Protein AF-A0A7K3XRR9-F1 (afdb_monomer)

Nearest PDB structures (foldseek):
  3tv8-assembly1_B  TM=6.339E-01  e=6.609E-12  Homo sapiens
  2by3-assembly1_A  TM=4.706E-01  e=9.669E-06  Deinococcus radiodurans R1 = ATCC 13939 = DSM 20539
  3bww-assembly1_A  TM=3.761E-01  e=1.468E-02  Histophilus somni 129PT
  6wbx-assembly1_A  TM=2.611E-01  e=3.232E+00  Mycobacteroides abscessus

Foldseek 3Di:
DPPVVVVVVVVVVVVVVVPDDCVFDPDQFAAPQDHLLDFAAAEEEACQLAVLQFAAPLLLLLVLVVVLCLCVVFVFDHAEYEREANLAKHFQPRDPDHRAIDGGACPDPSNCVRYVPHCVVVLVSLVVRNYAYEYEGAQQQCDDDVVSLVRVLVRLLCCCAVSVHQEYAHACSRPAHDPVSLVSLLVSLVSSCVRRVNRAYEDLPHDHDPSSRSNHQEYAPPSFAAPFPPGFADPDDAPFGCLRLVQDAEDVVLRQSYDPNAQEPQFRNVQSLQSLCCCCQLSNHSHPNYYYHQNLLAAPVCSLVVSLSSVVSVVQSSFSSAKDFADCVQQNGSWMWTGAQFKIKIKGFAADQAKDKHKAFQECSSPHDDADWKWKWKPPPWTAGQDIDGHGHIGIDIHHHGGMTIMMIGPDDDQDKHKYWFTKDFSHDDPPDDTDIGTDDDAFDKTKIAIPPHPDQDDWDDDPRHTPRVSSVRDIDIDTHHHDDDDDDPDDDPDDDDDDDQPPCNPVVVVVVVVPDDQADSNVVSSVVNPDHPDVSSVSSVCSSCVPPVNQAQLRHPVQLPVPDPVGFRDPDRDPPVCPPDDPPTD

Radius of gyration: 25.96 Å; Cα contacts (8 Å, |Δi|>4): 1161; chains: 1; bounding box: 78×52×72 Å

Solvent-accessible surface area (backbone atoms only — not comparable to full-atom values): 32077 Å² total; per-residue (Å²): 142,82,76,74,71,64,61,64,53,49,65,59,40,65,74,59,65,73,75,82,73,86,76,74,73,95,62,101,60,26,39,96,62,53,55,61,72,45,56,44,39,21,33,39,33,41,48,71,48,35,80,55,51,22,72,36,50,68,50,53,46,34,50,49,49,35,51,44,44,42,25,76,71,33,52,22,68,53,42,30,46,30,46,34,54,30,52,52,19,18,26,25,92,37,24,97,54,78,76,38,53,40,73,55,44,86,84,34,69,71,27,38,72,39,25,75,74,57,60,61,64,56,48,54,54,33,49,74,61,69,21,29,42,23,40,30,38,44,54,45,52,32,67,94,44,72,69,41,31,49,54,40,36,53,53,55,32,41,39,12,63,77,57,46,29,41,34,40,38,32,27,34,75,35,35,58,45,49,81,85,49,43,62,57,51,41,55,33,56,56,56,22,33,76,57,20,58,72,48,40,27,36,36,40,78,50,68,64,57,74,72,45,43,37,60,28,40,27,35,51,46,90,78,46,61,44,39,41,79,75,62,34,50,52,90,65,96,59,101,52,55,46,49,32,61,68,64,54,80,70,52,74,94,59,50,16,53,34,36,60,67,42,39,44,35,41,30,62,63,68,69,49,64,42,46,43,48,42,47,35,58,48,48,34,20,42,57,18,49,31,36,27,31,34,67,65,45,46,29,76,79,46,53,33,52,56,22,38,55,45,42,56,46,61,74,43,27,81,34,46,45,45,68,44,80,45,62,44,95,65,51,30,71,84,12,22,27,17,28,43,48,40,39,31,38,35,31,36,49,28,91,41,94,56,71,43,78,37,70,44,60,45,27,63,92,54,51,33,71,45,75,58,58,29,41,33,33,33,63,34,89,45,30,32,55,75,48,74,42,52,60,67,41,70,49,81,41,78,28,47,49,68,29,42,31,35,32,40,41,19,46,56,83,70,94,61,89,47,49,36,64,49,40,27,44,66,49,23,72,41,92,98,50,79,72,39,69,48,81,53,80,54,40,37,37,73,42,53,32,27,40,57,95,51,92,65,88,77,92,74,41,67,58,98,88,41,82,45,47,60,34,82,72,52,37,70,47,76,51,67,39,71,68,69,70,66,96,74,62,97,74,73,86,89,73,76,92,75,92,70,80,80,58,100,54,55,65,63,52,48,51,53,52,58,70,70,46,86,77,50,40,57,51,58,54,32,41,60,72,26,51,85,67,92,47,68,49,42,49,47,39,48,46,56,44,67,68,28,66,70,55,47,70,64,11,46,43,67,63,37,47,71,67,85,48,90,91,47,31,23,46,88,62,92,71,58,83,90,48,78,86,70,76,90,76,53,91

Secondary structure (DSSP, 8-state):
--SSHHHHHHHHHHHHTT-S-------S---SS--TTSPPEEEEE-SGGGTTS---HHHHHHHHHHHHHHHHHH-----EEEE-TTSSSB-TTTSSSTTS-B---TTSHHHHHH-TT-SHHHHHHHHTTT-EEEEEE-TTTT-SSHHHHHHHHHHHHHHHHTS---EEEEETTT-PPPGGGHHHHHHHHHHHHHH-TT-EEEEES----HHHHTT--EEEGGG----BTTTB--SS--SSTTHHHHH----GGG-SSEE---EE-SS--TTHHHHHHIIIIII--SEEEEEES-GGGS-TTTHHHHHHHHHHHHHHHHHHTSEEEPPHHHH-TT-EEEE-SSEEEEEEE--SSS-EEEEEE-SGGGT----SEEEEEEEESSBEEEEEEETT-EEEEEE-TT-EEEEEEESSPPSS--EESSEEEEEE--TTS--EEEEE--TT-EEEEEEPP-SSPPS--EETTEE-GGGGGT--EEEE-SS------SS--------PPPPS-HHHHHHHHHHTS--S-HHHHHHHHH---S-HHHHHHHHHHHT-HHHHHHT--GGGGSSS-TT---BSS---GGGTTS---B-

pLDDT: mean 88.54, std 15.85, range [26.12, 98.88]

Mean predicted aligned error: 7.48 Å

Structure (mmCIF, N/CA/C/O backbone):
data_AF-A0A7K3XRR9-F1
#
_entry.id   AF-A0A7K3XRR9-F1
#
loop_
_atom_site.group_PDB
_atom_site.id
_atom_site.type_symbol
_atom_site.label_atom_id
_atom_site.label_alt_id
_atom_site.label_comp_id
_atom_site.label_asym_id
_atom_site.label_entity_id
_atom_site.label_seq_id
_atom_site.pdbx_PDB_ins_code
_atom_site.Cartn_x
_atom_site.Cartn_y
_atom_site.Cartn_z
_atom_site.occupancy
_atom_site.B_iso_or_equiv
_atom_site.auth_seq_id
_atom_site.auth_comp_id
_atom_site.auth_asym_id
_atom_site.auth_atom_id
_atom_site.pdbx_PDB_model_num
ATOM 1 N N . MET A 1 1 ? 49.444 7.780 0.160 1.00 37.44 1 MET A N 1
ATOM 2 C CA . MET A 1 1 ? 48.259 7.899 1.045 1.00 37.44 1 MET A CA 1
ATOM 3 C C . MET A 1 1 ? 47.436 9.189 0.832 1.00 37.44 1 MET A C 1
ATOM 5 O O . MET A 1 1 ? 46.724 9.592 1.736 1.00 37.44 1 MET A O 1
ATOM 9 N N . LYS A 1 2 ? 47.464 9.831 -0.353 1.00 30.55 2 LYS A N 1
ATOM 10 C CA . LYS A 1 2 ? 46.680 11.060 -0.637 1.00 30.55 2 LYS A CA 1
ATOM 11 C C . LYS A 1 2 ? 45.888 11.043 -1.959 1.00 30.55 2 LYS A C 1
ATOM 13 O O . LYS A 1 2 ? 45.298 12.048 -2.316 1.00 30.55 2 LYS A O 1
ATOM 18 N N . LEU A 1 3 ? 45.815 9.900 -2.652 1.00 26.12 3 LEU A N 1
ATOM 19 C CA . LEU A 1 3 ? 45.096 9.779 -3.935 1.00 26.12 3 LEU A CA 1
ATOM 20 C C . LEU A 1 3 ? 43.826 8.902 -3.876 1.00 26.12 3 LEU A C 1
ATOM 22 O O . LEU A 1 3 ? 43.057 8.882 -4.825 1.00 26.12 3 LEU A O 1
ATOM 26 N N . LYS A 1 4 ? 43.572 8.200 -2.759 1.00 30.28 4 LYS A N 1
ATOM 27 C CA . LYS A 1 4 ? 42.406 7.303 -2.591 1.00 30.28 4 LYS A CA 1
ATOM 28 C C . LYS A 1 4 ? 41.193 7.945 -1.900 1.00 30.28 4 LYS A C 1
ATOM 30 O O . LYS A 1 4 ? 40.128 7.346 -1.882 1.00 30.28 4 LYS A O 1
ATOM 35 N N . VAL A 1 5 ? 41.331 9.166 -1.380 1.00 30.61 5 VAL A N 1
ATOM 36 C CA . VAL A 1 5 ? 40.231 9.901 -0.719 1.00 30.61 5 VAL A CA 1
ATOM 37 C C . VAL A 1 5 ? 39.354 10.658 -1.734 1.00 30.61 5 VAL A C 1
ATOM 39 O O . VAL A 1 5 ? 38.247 11.062 -1.411 1.00 30.61 5 VAL A O 1
ATOM 42 N N . ILE A 1 6 ? 39.790 10.790 -2.992 1.00 30.17 6 ILE A N 1
ATOM 43 C CA . ILE A 1 6 ? 39.068 11.569 -4.014 1.00 30.17 6 ILE A CA 1
ATOM 44 C C . ILE A 1 6 ? 37.967 10.746 -4.717 1.00 30.17 6 ILE A C 1
ATOM 46 O O . ILE A 1 6 ? 36.967 11.312 -5.140 1.00 30.17 6 ILE A O 1
ATOM 50 N N . ILE A 1 7 ? 38.079 9.413 -4.781 1.00 32.41 7 ILE A N 1
ATOM 51 C CA . ILE A 1 7 ? 37.136 8.567 -5.545 1.00 32.41 7 ILE A CA 1
ATOM 52 C C . ILE A 1 7 ? 35.900 8.164 -4.720 1.00 32.41 7 ILE A C 1
ATOM 54 O O . ILE A 1 7 ? 34.801 8.088 -5.261 1.00 32.41 7 ILE A O 1
ATOM 58 N N . ILE A 1 8 ? 36.032 7.997 -3.399 1.00 30.97 8 ILE A N 1
ATOM 59 C CA . ILE A 1 8 ? 34.890 7.661 -2.523 1.00 30.97 8 ILE A CA 1
ATOM 60 C C . ILE A 1 8 ? 33.961 8.871 -2.331 1.00 30.97 8 ILE A C 1
ATOM 62 O O . ILE A 1 8 ? 32.747 8.710 -2.234 1.00 30.97 8 ILE A O 1
ATOM 66 N N . SER A 1 9 ? 34.499 10.091 -2.407 1.00 29.42 9 SER A N 1
ATOM 67 C CA . SER A 1 9 ? 33.677 11.301 -2.419 1.00 29.42 9 SER A CA 1
ATOM 68 C C . SER A 1 9 ? 32.860 11.458 -3.704 1.00 29.42 9 SER A C 1
ATOM 70 O O . SER A 1 9 ? 31.812 12.077 -3.638 1.00 29.42 9 SER A O 1
ATOM 72 N N . LEU A 1 10 ? 33.270 10.879 -4.843 1.00 28.12 10 LEU A N 1
ATOM 73 C CA . LEU A 1 10 ? 32.590 11.025 -6.143 1.00 28.12 10 LEU A CA 1
ATOM 74 C C . LEU A 1 10 ? 31.344 10.135 -6.300 1.00 28.12 10 LEU A C 1
ATOM 76 O O . LEU A 1 10 ? 30.385 10.548 -6.949 1.00 28.12 10 LEU A O 1
ATOM 80 N N . ILE A 1 11 ? 31.303 8.965 -5.655 1.00 35.25 11 ILE A N 1
ATOM 81 C CA . ILE A 1 11 ? 30.116 8.089 -5.674 1.00 35.25 11 ILE A CA 1
ATOM 82 C C . ILE A 1 11 ? 29.025 8.657 -4.750 1.00 35.25 11 ILE A C 1
ATOM 84 O O . ILE A 1 11 ? 27.864 8.720 -5.147 1.00 35.25 11 ILE A O 1
ATOM 88 N N . GLY A 1 12 ? 29.409 9.211 -3.592 1.00 27.78 12 GLY A N 1
ATOM 89 C CA . GLY A 1 12 ? 28.507 9.996 -2.738 1.00 27.78 12 GLY A CA 1
ATOM 90 C C . GLY A 1 12 ? 28.085 11.342 -3.350 1.00 27.78 12 GLY A C 1
ATOM 91 O O . GLY A 1 12 ? 26.954 11.774 -3.145 1.00 27.78 12 GLY A O 1
ATOM 92 N N . LEU A 1 13 ? 28.938 11.987 -4.162 1.00 27.94 13 LEU A N 1
ATOM 93 C CA . LEU A 1 13 ? 28.587 13.236 -4.860 1.00 27.94 13 LEU A CA 1
ATOM 94 C C . LEU A 1 13 ? 27.629 13.028 -6.035 1.00 27.94 13 LEU A C 1
ATOM 96 O O . LEU A 1 13 ? 26.863 13.936 -6.344 1.00 27.94 13 LEU A O 1
ATOM 100 N N . SER A 1 14 ? 27.629 11.855 -6.675 1.00 30.52 14 SER A N 1
ATOM 101 C CA . SER A 1 14 ? 26.686 11.565 -7.766 1.00 30.52 14 SER A CA 1
ATOM 102 C C . SER A 1 14 ? 25.228 11.489 -7.288 1.00 30.52 14 SER A C 1
ATOM 104 O O . SER A 1 14 ? 24.322 11.841 -8.038 1.00 30.52 14 SER A O 1
ATOM 106 N N . MET A 1 15 ? 25.005 11.154 -6.009 1.00 32.94 15 MET A N 1
ATOM 107 C CA . MET A 1 15 ? 23.692 11.262 -5.360 1.00 32.94 15 MET A CA 1
ATOM 108 C C . MET A 1 15 ? 23.392 12.671 -4.818 1.00 32.94 15 MET A C 1
ATOM 110 O O . MET A 1 15 ? 22.230 13.005 -4.610 1.00 32.94 15 MET A O 1
ATOM 114 N N . LEU A 1 16 ? 24.408 13.524 -4.630 1.00 28.95 16 LEU A N 1
ATOM 115 C CA . LEU A 1 16 ? 24.253 14.890 -4.104 1.00 28.95 16 LEU A CA 1
ATOM 116 C C . LEU A 1 16 ? 24.175 15.991 -5.182 1.00 28.95 16 LEU A C 1
ATOM 118 O O . LEU A 1 16 ? 23.716 17.090 -4.875 1.00 28.95 16 LEU A O 1
ATOM 122 N N . ILE A 1 17 ? 24.556 15.720 -6.437 1.00 29.38 17 ILE A N 1
ATOM 123 C CA . ILE A 1 17 ? 24.532 16.704 -7.545 1.00 29.38 17 ILE A CA 1
ATOM 124 C C . ILE A 1 17 ? 23.240 16.636 -8.396 1.00 29.38 17 ILE A C 1
ATOM 126 O O . ILE A 1 17 ? 23.048 17.443 -9.299 1.00 29.38 17 ILE A O 1
ATOM 130 N N . PHE A 1 18 ? 22.263 15.788 -8.053 1.00 34.12 18 PHE A N 1
ATOM 131 C CA . PHE A 1 18 ? 20.904 15.882 -8.627 1.00 34.12 18 PHE A CA 1
ATOM 132 C C . PHE A 1 18 ? 19.971 16.863 -7.893 1.00 34.12 18 PHE A C 1
ATOM 134 O O . PHE A 1 18 ? 18.772 16.908 -8.155 1.00 34.12 18 PHE A O 1
ATOM 141 N N . ASN A 1 19 ? 20.512 17.732 -7.039 1.00 34.34 19 ASN A N 1
ATOM 142 C CA . ASN A 1 19 ? 19.850 18.986 -6.690 1.00 34.34 19 ASN A CA 1
ATOM 143 C C . ASN A 1 19 ? 20.260 20.053 -7.706 1.00 34.34 19 ASN A C 1
ATOM 145 O O . ASN A 1 19 ? 21.258 20.725 -7.481 1.00 34.34 19 ASN A O 1
ATOM 149 N N . LEU A 1 20 ? 19.526 20.166 -8.822 1.00 34.69 20 LEU A N 1
ATOM 150 C CA . LEU A 1 20 ? 19.264 21.405 -9.593 1.00 34.69 20 LEU A CA 1
ATOM 151 C C . LEU A 1 20 ? 18.663 21.078 -10.971 1.00 34.69 20 LEU A C 1
ATOM 153 O O . LEU A 1 20 ? 19.247 21.316 -12.024 1.00 34.69 20 LEU A O 1
ATOM 157 N N . LYS A 1 21 ? 17.456 20.521 -10.936 1.00 34.44 21 LYS A N 1
ATOM 158 C CA . LYS A 1 21 ? 16.298 20.888 -11.763 1.00 34.44 21 LYS A CA 1
ATOM 159 C C . LYS A 1 21 ? 15.164 19.999 -11.272 1.00 34.44 21 LYS A C 1
ATOM 161 O O . LYS A 1 21 ? 14.805 19.007 -11.895 1.00 34.44 21 LYS A O 1
ATOM 166 N N . THR A 1 22 ? 14.590 20.360 -10.129 1.00 39.25 22 THR A N 1
ATOM 167 C CA . THR A 1 22 ? 13.232 19.954 -9.762 1.00 39.25 22 THR A CA 1
ATOM 168 C C . THR A 1 22 ? 12.263 20.590 -10.767 1.00 39.25 22 THR A C 1
ATOM 170 O O . THR A 1 22 ? 11.462 21.455 -10.445 1.00 39.25 22 THR A O 1
ATOM 173 N N . GLY A 1 23 ? 12.331 20.160 -12.030 1.00 37.41 23 GLY A N 1
ATOM 174 C CA . GLY A 1 23 ? 11.313 20.399 -13.049 1.00 37.41 23 GLY A CA 1
ATOM 175 C C . GLY A 1 23 ? 10.081 19.523 -12.820 1.00 37.41 23 GLY A C 1
ATOM 176 O O . GLY A 1 23 ? 9.372 19.202 -13.771 1.00 37.41 23 GLY A O 1
ATOM 177 N N . ALA A 1 24 ? 9.845 19.108 -11.571 1.00 43.25 24 ALA A N 1
ATOM 178 C CA . ALA A 1 24 ? 8.667 18.390 -11.126 1.00 43.25 24 ALA A CA 1
ATOM 179 C C . ALA A 1 24 ? 7.488 19.370 -11.140 1.00 43.25 24 ALA A C 1
ATOM 181 O O . ALA A 1 24 ? 7.159 20.009 -10.150 1.00 43.25 24 ALA A O 1
ATOM 182 N N . GLN A 1 25 ? 6.988 19.579 -12.357 1.00 54.66 25 GLN A N 1
ATOM 183 C CA . GLN A 1 25 ? 5.617 19.877 -12.741 1.00 54.66 25 GLN A CA 1
ATOM 184 C C . GLN A 1 25 ? 4.765 20.479 -11.599 1.00 54.66 25 GLN A C 1
ATOM 186 O O . GLN A 1 25 ? 4.112 19.753 -10.868 1.00 54.66 25 GLN A O 1
ATOM 191 N N . ASN A 1 26 ? 4.729 21.808 -11.470 1.00 48.72 26 ASN A N 1
ATOM 192 C CA . ASN A 1 26 ? 3.656 22.514 -10.754 1.00 48.72 26 ASN A CA 1
ATOM 193 C C . ASN A 1 26 ? 2.529 22.806 -11.759 1.00 48.72 26 ASN A C 1
ATOM 195 O O . ASN A 1 26 ? 2.372 23.948 -12.188 1.00 48.72 26 ASN A O 1
ATOM 199 N N . SER A 1 27 ? 1.821 21.784 -12.239 1.00 51.53 27 SER A N 1
ATOM 200 C CA . SER A 1 27 ? 0.680 21.985 -13.144 1.00 51.53 27 SER A CA 1
ATOM 201 C C . SER A 1 27 ? -0.570 21.349 -12.566 1.00 51.53 27 SER A C 1
ATOM 203 O O . SER A 1 27 ? -0.548 20.178 -12.233 1.00 51.53 27 SER A O 1
ATOM 205 N N . ASP A 1 28 ? -1.682 22.076 -12.527 1.00 48.72 28 ASP A N 1
ATOM 206 C CA . ASP A 1 28 ? -2.964 21.549 -12.030 1.00 48.72 28 ASP A CA 1
ATOM 207 C C . ASP A 1 28 ? -3.722 20.706 -13.081 1.00 48.72 28 ASP A C 1
ATOM 209 O O . ASP A 1 28 ? -4.843 20.249 -12.850 1.00 48.72 28 ASP A O 1
ATOM 213 N N . HIS A 1 29 ? -3.113 20.483 -14.252 1.00 48.97 29 HIS A N 1
ATOM 214 C CA . HIS A 1 29 ? -3.718 19.811 -15.401 1.00 48.97 29 HIS A CA 1
ATOM 215 C C . HIS A 1 29 ? -2.822 18.681 -15.923 1.00 48.97 29 HIS A C 1
ATOM 217 O O . HIS A 1 29 ? -1.843 18.919 -16.630 1.00 48.97 29 HIS A O 1
ATOM 223 N N . TYR A 1 30 ? -3.190 17.445 -15.582 1.00 56.72 30 TYR A N 1
ATOM 224 C CA . TYR A 1 30 ? -2.476 16.216 -15.926 1.00 56.72 30 TYR A CA 1
ATOM 225 C C . TYR A 1 30 ? -3.404 15.251 -16.680 1.00 56.72 30 TYR A C 1
ATOM 227 O O . TYR A 1 30 ? -3.970 14.320 -16.112 1.00 56.72 30 TYR A O 1
ATOM 235 N N . GLY A 1 31 ? -3.575 15.478 -17.982 1.00 54.38 31 GLY A N 1
ATOM 236 C CA . GLY A 1 31 ? -4.463 14.698 -18.845 1.00 54.38 31 GLY A CA 1
ATOM 237 C C . GLY A 1 31 ? -5.957 14.974 -18.631 1.00 54.38 31 GLY A C 1
ATOM 238 O O . GLY A 1 31 ? -6.388 15.456 -17.591 1.00 54.38 31 GLY A O 1
ATOM 239 N N . GLU A 1 32 ? -6.772 14.653 -19.637 1.00 57.09 32 GLU A N 1
ATOM 240 C CA . GLU A 1 32 ? -8.224 14.910 -19.608 1.00 57.09 32 GLU A CA 1
ATOM 241 C C . GLU A 1 32 ? -9.032 13.833 -18.846 1.00 57.09 32 GLU A C 1
ATOM 243 O O . GLU A 1 32 ? -10.212 14.033 -18.573 1.00 57.09 32 GLU A O 1
ATOM 248 N N . GLY A 1 33 ? -8.421 12.694 -18.481 1.00 71.81 33 GLY A N 1
ATOM 249 C CA . GLY A 1 33 ? -9.129 11.536 -17.902 1.00 71.81 33 GLY A CA 1
ATOM 250 C C . GLY A 1 33 ? -8.981 11.324 -16.388 1.00 71.81 33 GLY A C 1
ATOM 251 O O . GLY A 1 33 ? -9.862 10.731 -15.764 1.00 71.81 33 GLY A O 1
ATOM 252 N N . ILE A 1 34 ? -7.885 11.784 -15.776 1.00 87.25 34 ILE A N 1
ATOM 253 C CA . ILE A 1 34 ? -7.589 11.587 -14.347 1.00 87.25 34 ILE A CA 1
ATOM 254 C C . ILE A 1 34 ? -7.303 12.944 -13.721 1.00 87.25 34 ILE A C 1
ATOM 256 O O . ILE A 1 34 ? -6.472 13.696 -14.211 1.00 87.25 34 ILE A O 1
ATOM 260 N N . THR A 1 35 ? -7.969 13.245 -12.611 1.00 88.69 35 THR A N 1
ATOM 261 C CA . THR A 1 35 ? -7.788 14.498 -11.875 1.00 88.69 35 THR A CA 1
ATOM 262 C C . THR A 1 35 ? -7.496 14.222 -10.405 1.00 88.69 35 THR A C 1
ATOM 264 O O . THR A 1 35 ? -7.615 13.093 -9.923 1.00 88.69 35 THR A O 1
ATOM 267 N N . SER A 1 36 ? -7.169 15.270 -9.648 1.00 88.88 36 SER A N 1
ATOM 268 C CA . SER A 1 36 ? -6.997 15.194 -8.194 1.00 88.88 36 SER A CA 1
ATOM 269 C C . SER A 1 36 ? -8.291 14.833 -7.453 1.00 88.88 36 SER A C 1
ATOM 271 O O . SER A 1 36 ? -8.240 14.565 -6.255 1.00 88.88 36 SER A O 1
ATOM 273 N N . LEU A 1 37 ? -9.436 14.777 -8.144 1.00 92.38 37 LEU A N 1
ATOM 274 C CA . LEU A 1 37 ? -10.726 14.317 -7.624 1.00 92.38 37 LEU A CA 1
ATOM 275 C C . LEU A 1 37 ? -11.070 12.884 -8.048 1.00 92.38 37 LEU A C 1
ATOM 277 O O . LEU A 1 37 ? -12.049 12.321 -7.563 1.00 92.38 37 LEU A O 1
ATOM 281 N N . THR A 1 38 ? -10.274 12.260 -8.919 1.00 94.00 38 THR A N 1
ATOM 282 C CA . THR A 1 38 ? -10.449 10.849 -9.270 1.00 94.00 38 THR A CA 1
ATOM 283 C C . THR A 1 38 ? -10.145 9.980 -8.038 1.00 94.00 38 THR A C 1
ATOM 285 O O . THR A 1 38 ? -9.109 10.182 -7.391 1.00 94.00 38 THR A O 1
ATOM 288 N N . PRO A 1 39 ? -11.017 9.025 -7.662 1.00 96.56 39 PRO A N 1
ATOM 289 C CA . PRO A 1 39 ? -10.727 8.083 -6.583 1.00 96.56 39 PRO A CA 1
ATOM 290 C C . PRO A 1 39 ? -9.420 7.330 -6.843 1.00 96.56 39 PRO A C 1
ATOM 292 O O . PRO A 1 39 ? -9.103 7.013 -7.990 1.00 96.56 39 PRO A O 1
ATOM 295 N N . SER A 1 40 ? -8.654 7.058 -5.789 1.00 97.56 40 SER A N 1
ATOM 296 C CA . SER A 1 40 ? -7.352 6.408 -5.936 1.00 97.56 40 SER A CA 1
ATOM 297 C C . SER A 1 40 ? -7.489 4.993 -6.489 1.00 97.56 40 SER A C 1
ATOM 299 O O . SER A 1 40 ? -8.494 4.312 -6.254 1.00 97.56 40 SER A O 1
ATOM 301 N N . LYS A 1 41 ? -6.449 4.546 -7.187 1.00 97.44 41 LYS A N 1
ATOM 302 C CA . LYS A 1 41 ? -6.253 3.159 -7.584 1.00 97.44 41 LYS A CA 1
ATOM 303 C C . LYS A 1 41 ? -5.167 2.534 -6.722 1.00 97.44 41 LYS A C 1
ATOM 305 O O . LYS A 1 41 ? -4.098 3.116 -6.562 1.00 97.44 41 LYS A O 1
ATOM 310 N N . SER A 1 42 ? -5.440 1.362 -6.171 1.00 98.50 42 SER A N 1
ATOM 311 C CA . SER A 1 42 ? -4.460 0.616 -5.396 1.00 98.50 42 SER A CA 1
ATOM 312 C C . SER A 1 42 ? -3.433 -0.043 -6.310 1.00 98.50 42 SER A C 1
ATOM 314 O O . SER A 1 42 ? -3.774 -0.563 -7.377 1.00 98.50 42 SER A O 1
ATOM 316 N N . ILE A 1 43 ? -2.172 -0.031 -5.896 1.00 98.19 43 ILE A N 1
ATOM 317 C CA . ILE A 1 43 ? -1.066 -0.490 -6.732 1.00 98.19 43 ILE A CA 1
ATOM 318 C C . ILE A 1 43 ? -0.044 -1.288 -5.927 1.00 98.19 43 ILE A C 1
ATOM 320 O O . ILE A 1 43 ? 0.256 -1.001 -4.767 1.00 98.19 43 ILE A O 1
ATOM 324 N N . TYR A 1 44 ? 0.491 -2.303 -6.593 1.00 98.44 44 TYR A N 1
ATOM 325 C CA . TYR A 1 44 ? 1.678 -3.027 -6.195 1.00 98.44 44 TYR A CA 1
ATOM 326 C C . TYR A 1 44 ? 2.682 -2.964 -7.336 1.00 98.44 44 TYR A C 1
ATOM 328 O O . TYR A 1 44 ? 2.298 -3.188 -8.485 1.00 98.44 44 TYR A O 1
ATOM 336 N N . PHE A 1 45 ? 3.951 -2.719 -7.024 1.00 95.56 45 PHE A N 1
ATOM 337 C CA . PHE A 1 45 ? 5.040 -2.928 -7.973 1.00 95.56 45 PHE A CA 1
ATOM 338 C C . PHE A 1 45 ? 6.150 -3.789 -7.377 1.00 95.56 45 PHE A C 1
ATOM 340 O O . PHE A 1 45 ? 6.370 -3.833 -6.169 1.00 95.56 45 PHE A O 1
ATOM 347 N N . ASP A 1 46 ? 6.850 -4.526 -8.225 1.00 92.69 46 ASP A N 1
ATOM 348 C CA . ASP A 1 46 ? 7.712 -5.637 -7.816 1.00 92.69 46 ASP A CA 1
ATOM 349 C C . ASP A 1 46 ? 9.214 -5.320 -7.888 1.00 92.69 46 ASP A C 1
ATOM 351 O O . ASP A 1 46 ? 10.043 -6.224 -7.874 1.00 92.69 46 ASP A O 1
ATOM 355 N N . TRP A 1 47 ? 9.596 -4.041 -7.890 1.00 89.44 47 TRP A N 1
ATOM 356 C CA . TRP A 1 47 ? 10.983 -3.583 -8.055 1.00 89.44 47 TRP A CA 1
ATOM 357 C C . TRP A 1 47 ? 12.024 -4.309 -7.180 1.00 89.44 47 TRP A C 1
ATOM 359 O O . TRP A 1 47 ? 12.917 -4.979 -7.702 1.00 89.44 47 TRP A O 1
ATOM 369 N N . ILE A 1 48 ? 11.891 -4.237 -5.849 1.00 83.12 48 ILE A N 1
ATOM 370 C CA . ILE A 1 48 ? 12.819 -4.896 -4.904 1.00 83.12 48 ILE A CA 1
ATOM 371 C C . ILE A 1 48 ? 12.536 -6.405 -4.794 1.00 83.12 48 ILE A C 1
ATOM 373 O O . ILE A 1 48 ? 13.387 -7.177 -4.368 1.00 83.12 48 ILE A O 1
ATOM 377 N N . ASN A 1 49 ? 11.384 -6.874 -5.281 1.00 78.50 49 ASN A N 1
ATOM 378 C CA . ASN A 1 49 ? 11.031 -8.295 -5.293 1.00 78.50 49 ASN A CA 1
ATOM 379 C C . ASN A 1 49 ? 11.966 -9.141 -6.188 1.00 78.50 49 ASN A C 1
ATOM 381 O O . ASN A 1 49 ? 11.895 -10.364 -6.182 1.00 78.50 49 ASN A O 1
ATOM 385 N N . ARG A 1 50 ? 12.837 -8.540 -7.004 1.00 66.94 50 ARG A N 1
ATOM 386 C CA . ARG A 1 50 ? 13.510 -9.248 -8.111 1.00 66.94 50 ARG A CA 1
ATOM 387 C C . ARG A 1 50 ? 14.943 -8.810 -8.397 1.00 66.94 50 ARG A C 1
ATOM 389 O O . ARG A 1 50 ? 15.395 -8.901 -9.534 1.00 66.94 50 ARG A O 1
ATOM 396 N N . ASN A 1 51 ? 15.661 -8.358 -7.367 1.00 64.00 51 ASN A N 1
ATOM 397 C CA . ASN A 1 51 ? 17.093 -8.039 -7.436 1.00 64.00 51 ASN A CA 1
ATOM 398 C C . ASN A 1 51 ? 17.472 -7.116 -8.612 1.00 64.00 51 ASN A C 1
ATOM 400 O O . ASN A 1 51 ? 18.487 -7.346 -9.250 1.00 64.00 51 ASN A O 1
ATOM 404 N N . TRP A 1 52 ? 16.679 -6.082 -8.923 1.00 67.50 52 TRP A N 1
ATOM 405 C CA . TRP A 1 52 ? 16.954 -5.069 -9.967 1.00 67.50 52 TRP A CA 1
ATOM 406 C C . TRP A 1 52 ? 16.970 -5.553 -11.436 1.00 67.50 52 TRP A C 1
ATOM 408 O O . TRP A 1 52 ? 16.731 -4.744 -12.329 1.00 67.50 52 TRP A O 1
ATOM 418 N N . TYR A 1 53 ? 17.190 -6.842 -11.716 1.00 73.31 53 TYR A N 1
ATOM 419 C CA . TYR A 1 53 ? 17.390 -7.402 -13.067 1.00 73.31 53 TYR A CA 1
ATOM 420 C C . TYR A 1 53 ? 16.098 -7.837 -13.793 1.00 73.31 53 TYR A C 1
ATOM 422 O O . TYR A 1 53 ? 16.155 -8.672 -14.702 1.00 73.31 53 TYR A O 1
ATOM 430 N N . GLY A 1 54 ? 14.934 -7.313 -13.402 1.00 77.56 54 GLY A N 1
ATOM 431 C CA . GLY A 1 54 ? 13.622 -7.710 -13.939 1.00 77.56 54 GLY A CA 1
ATOM 432 C C . GLY A 1 54 ? 13.079 -9.026 -13.372 1.00 77.56 54 GLY A C 1
ATOM 433 O O . GLY A 1 54 ? 13.788 -9.776 -12.700 1.00 77.56 54 GLY A O 1
ATOM 434 N N . SER A 1 55 ? 11.807 -9.324 -13.645 1.00 87.25 55 SER A N 1
ATOM 435 C CA . SER A 1 55 ? 11.100 -10.538 -13.210 1.00 87.25 55 SER A CA 1
ATOM 436 C C . SER A 1 55 ? 11.068 -11.605 -14.305 1.00 87.25 55 SER A C 1
ATOM 438 O O . SER A 1 55 ? 11.765 -11.514 -15.309 1.00 87.25 55 SER A O 1
ATOM 440 N N . ASN A 1 56 ? 10.309 -12.674 -14.111 1.00 91.25 56 ASN A N 1
ATOM 441 C CA . ASN A 1 56 ? 9.995 -13.652 -15.149 1.00 91.25 56 ASN A CA 1
ATOM 442 C C . ASN A 1 56 ? 8.534 -14.094 -15.010 1.00 91.25 56 ASN A C 1
ATOM 444 O O . ASN A 1 56 ? 7.892 -13.820 -13.994 1.00 91.25 56 ASN A O 1
ATOM 448 N N . GLU A 1 57 ? 8.019 -14.789 -16.023 1.00 94.94 57 GLU A N 1
ATOM 449 C CA . GLU A 1 57 ? 6.619 -15.216 -16.088 1.00 94.94 57 GLU A CA 1
ATOM 450 C C . GLU A 1 57 ? 6.159 -15.948 -14.818 1.00 94.94 57 GLU A C 1
ATOM 452 O O . GLU A 1 57 ? 5.145 -15.570 -14.238 1.00 94.94 57 GLU A O 1
ATOM 457 N N . LYS A 1 58 ? 6.942 -16.918 -14.323 1.00 94.56 58 LYS A N 1
ATOM 458 C CA . LYS A 1 58 ? 6.589 -17.726 -13.140 1.00 94.56 58 LYS A CA 1
ATOM 459 C C . LYS A 1 58 ? 6.506 -16.898 -11.864 1.00 94.56 58 LYS A C 1
ATOM 461 O O . LYS A 1 58 ? 5.602 -17.085 -11.054 1.00 94.56 58 LYS A O 1
ATOM 466 N N . LYS A 1 59 ? 7.444 -15.971 -11.678 1.00 93.94 59 LYS A N 1
ATOM 467 C CA . LYS A 1 59 ? 7.486 -15.117 -10.489 1.00 93.94 59 LYS A CA 1
ATOM 468 C C . LYS A 1 59 ? 6.330 -14.119 -10.469 1.00 93.94 59 LYS A C 1
ATOM 470 O O . LYS A 1 59 ? 5.679 -13.961 -9.438 1.00 93.94 59 LYS A O 1
ATOM 475 N N . ILE A 1 60 ? 6.025 -13.496 -11.612 1.00 96.31 60 ILE A N 1
ATOM 476 C CA . ILE A 1 60 ? 4.849 -12.620 -11.731 1.00 96.31 60 ILE A CA 1
ATOM 477 C C . ILE A 1 60 ? 3.561 -13.426 -11.547 1.00 96.31 60 ILE A C 1
ATOM 479 O O . ILE A 1 60 ? 2.657 -12.973 -10.848 1.00 96.31 60 ILE A O 1
ATOM 483 N N . GLU A 1 61 ? 3.477 -14.631 -12.115 1.00 98.31 61 GLU A N 1
ATOM 484 C CA . GLU A 1 61 ? 2.335 -15.520 -11.914 1.00 98.31 61 GLU A CA 1
ATOM 485 C C . GLU A 1 61 ? 2.119 -15.824 -10.426 1.00 98.31 61 GLU A C 1
ATOM 487 O O . GLU A 1 61 ? 1.009 -15.626 -9.931 1.00 98.31 61 GLU A O 1
ATOM 492 N N . ALA A 1 62 ? 3.164 -16.222 -9.692 1.00 98.19 62 ALA A N 1
ATOM 493 C CA . ALA A 1 62 ? 3.082 -16.480 -8.254 1.00 98.19 62 ALA A CA 1
ATOM 494 C C . ALA A 1 62 ? 2.548 -15.260 -7.485 1.00 98.19 62 ALA A C 1
ATOM 496 O O . ALA A 1 62 ? 1.595 -15.379 -6.709 1.00 98.19 62 ALA A O 1
ATOM 497 N N . ASN A 1 63 ? 3.085 -14.067 -7.764 1.00 98.06 63 ASN A N 1
ATOM 498 C CA . ASN A 1 63 ? 2.628 -12.834 -7.125 1.00 98.06 63 ASN A CA 1
ATOM 499 C C . ASN A 1 63 ? 1.156 -12.521 -7.458 1.00 98.06 63 ASN A C 1
ATOM 501 O O . ASN A 1 63 ? 0.374 -12.180 -6.567 1.00 98.06 63 ASN A O 1
ATOM 505 N N . LEU A 1 64 ? 0.738 -12.673 -8.718 1.00 98.81 64 LEU A N 1
ATOM 506 C CA . LEU A 1 64 ? -0.658 -12.482 -9.122 1.00 98.81 64 LEU A CA 1
ATOM 507 C C . LEU A 1 64 ? -1.592 -13.505 -8.460 1.00 98.81 64 LEU A C 1
ATOM 509 O O . LEU A 1 64 ? -2.692 -13.137 -8.048 1.00 98.81 64 LEU A O 1
ATOM 513 N N . GLN A 1 65 ? -1.175 -14.766 -8.305 1.00 98.81 65 GLN A N 1
ATOM 514 C CA . GLN A 1 65 ? -1.953 -15.777 -7.579 1.00 98.81 65 GLN A CA 1
ATOM 515 C C . GLN A 1 65 ? -2.088 -15.428 -6.091 1.00 98.81 65 GLN A C 1
ATOM 517 O O . GLN A 1 65 ? -3.170 -15.588 -5.520 1.00 98.81 65 GLN A O 1
ATOM 522 N N . PHE A 1 66 ? -1.035 -14.896 -5.466 1.00 98.81 66 PHE A N 1
ATOM 523 C CA . PHE A 1 66 ? -1.090 -14.381 -4.098 1.00 98.81 66 PHE A CA 1
ATOM 524 C C . PHE A 1 66 ? -2.132 -13.259 -3.954 1.00 98.81 66 PHE A C 1
ATOM 526 O O . PHE A 1 66 ? -3.011 -13.345 -3.091 1.00 98.81 66 PHE A O 1
ATOM 533 N N . PHE A 1 67 ? -2.121 -12.253 -4.835 1.00 98.88 67 PHE A N 1
ATOM 534 C CA . PHE A 1 67 ? -3.114 -11.170 -4.794 1.00 98.88 67 PHE A CA 1
ATOM 535 C C . PHE A 1 67 ? -4.531 -11.646 -5.125 1.00 98.88 67 PHE A C 1
ATOM 537 O O . PHE A 1 67 ? -5.488 -11.237 -4.465 1.00 98.88 67 PHE A O 1
ATOM 544 N N . LYS A 1 68 ? -4.675 -12.570 -6.077 1.00 98.88 68 LYS A N 1
ATOM 545 C CA . LYS A 1 68 ? -5.947 -13.237 -6.375 1.00 98.88 68 LYS A CA 1
ATOM 546 C C . LYS A 1 68 ? -6.512 -13.957 -5.151 1.00 98.88 68 LYS A C 1
ATOM 548 O O . LYS A 1 68 ? -7.716 -13.915 -4.898 1.00 98.88 68 LYS A O 1
ATOM 553 N N . TRP A 1 69 ? -5.661 -14.607 -4.365 1.00 98.69 69 TRP A N 1
ATOM 554 C CA . TRP A 1 69 ? -6.089 -15.238 -3.123 1.00 98.69 69 TRP A CA 1
ATOM 555 C C . TRP A 1 69 ? -6.503 -14.222 -2.061 1.00 98.69 69 TRP A C 1
ATOM 557 O O . TRP A 1 69 ? -7.584 -14.383 -1.495 1.00 98.69 69 TRP A O 1
ATOM 567 N N . LEU A 1 70 ? -5.732 -13.151 -1.841 1.00 98.69 70 LEU A N 1
ATOM 568 C CA . LEU A 1 70 ? -6.135 -12.070 -0.929 1.00 98.69 70 LEU A CA 1
ATOM 569 C C . LEU A 1 70 ? -7.486 -11.460 -1.333 1.00 98.69 70 LEU A C 1
ATOM 571 O O . LEU A 1 70 ? -8.323 -11.171 -0.471 1.00 98.69 70 LEU A O 1
ATOM 575 N N . HIS A 1 71 ? -7.735 -11.336 -2.638 1.00 98.44 71 HIS A N 1
ATOM 576 C CA . HIS A 1 71 ? -9.009 -10.885 -3.182 1.00 98.44 71 HIS A CA 1
ATOM 577 C C . HIS A 1 71 ? -10.171 -11.799 -2.790 1.00 98.44 71 HIS A C 1
ATOM 579 O O . HIS A 1 71 ? -11.151 -11.344 -2.201 1.00 98.44 71 HIS A O 1
ATOM 585 N N . TYR A 1 72 ? -10.080 -13.104 -3.044 1.00 97.50 72 TYR A N 1
ATOM 586 C CA . TYR A 1 72 ? -11.193 -14.007 -2.733 1.00 97.50 72 TYR A CA 1
ATOM 587 C C . TYR A 1 72 ? -11.344 -14.329 -1.245 1.00 97.50 72 TYR A C 1
ATOM 589 O O . TYR A 1 72 ? -12.473 -14.557 -0.773 1.00 97.50 72 TYR A O 1
ATOM 597 N N . GLU A 1 73 ? -10.228 -14.386 -0.517 1.00 97.44 73 GLU A N 1
ATOM 598 C CA . GLU A 1 73 ? -10.209 -14.777 0.889 1.00 97.44 73 GLU A CA 1
ATOM 599 C C . GLU A 1 73 ? -10.564 -13.615 1.811 1.00 97.44 73 GLU A C 1
ATOM 601 O O . GLU A 1 73 ? -11.351 -13.815 2.738 1.00 97.44 73 GLU A O 1
ATOM 606 N N . TYR A 1 74 ? -10.080 -12.404 1.521 1.00 97.88 74 TYR A N 1
ATOM 607 C CA . TYR A 1 74 ? -10.257 -11.235 2.387 1.00 97.88 74 TYR A CA 1
ATOM 608 C C . TYR A 1 74 ? -10.966 -10.050 1.719 1.00 97.88 74 TYR A C 1
ATOM 610 O O . TYR A 1 74 ? -11.263 -9.070 2.398 1.00 97.88 74 TYR A O 1
ATOM 618 N N . GLY A 1 75 ? -11.293 -10.128 0.426 1.00 97.38 75 GLY A N 1
ATOM 619 C CA . GLY A 1 75 ? -11.971 -9.054 -0.310 1.00 97.38 75 GLY A CA 1
ATOM 620 C C . GLY A 1 75 ? -11.035 -7.955 -0.817 1.00 97.38 75 GLY A C 1
ATOM 621 O O . GLY A 1 75 ? -11.515 -6.972 -1.375 1.00 97.38 75 GLY A O 1
ATOM 622 N N . MET A 1 76 ? -9.720 -8.116 -0.638 1.00 98.31 76 MET A N 1
ATOM 623 C CA . MET A 1 76 ? -8.729 -7.109 -1.013 1.00 98.31 76 MET A CA 1
ATOM 624 C C . MET A 1 76 ? -8.745 -6.855 -2.522 1.00 98.31 76 MET A C 1
ATOM 626 O O . MET A 1 76 ? -8.594 -7.776 -3.321 1.00 98.31 76 MET A O 1
ATOM 630 N N . LYS A 1 77 ? -8.876 -5.593 -2.934 1.00 97.69 77 LYS A N 1
ATOM 631 C CA . LYS A 1 77 ? -8.793 -5.218 -4.350 1.00 97.69 77 LYS A CA 1
ATOM 632 C C . LYS A 1 77 ? -7.470 -4.531 -4.663 1.00 97.69 77 LYS A C 1
ATOM 634 O O . LYS A 1 77 ? -7.246 -3.412 -4.201 1.00 97.69 77 LYS A O 1
ATOM 639 N N . LEU A 1 78 ? -6.649 -5.184 -5.482 1.00 98.75 78 LEU A N 1
ATOM 640 C CA . LEU A 1 78 ? -5.489 -4.592 -6.144 1.00 98.75 78 LEU A CA 1
ATOM 641 C C . LEU A 1 78 ? -5.904 -4.130 -7.548 1.00 98.75 78 LEU A C 1
ATOM 643 O O . LEU A 1 78 ? -6.221 -4.976 -8.379 1.00 98.75 78 LEU A O 1
ATOM 647 N N . ASP A 1 79 ? -5.913 -2.823 -7.824 1.00 98.75 79 ASP A N 1
ATOM 648 C CA . ASP A 1 79 ? -6.286 -2.332 -9.159 1.00 98.75 79 ASP A CA 1
ATOM 649 C C . ASP A 1 79 ? -5.161 -2.552 -10.177 1.00 98.75 79 ASP A C 1
ATOM 651 O O . ASP A 1 79 ? -5.438 -2.898 -11.327 1.00 98.75 79 ASP A O 1
ATOM 655 N N . ILE A 1 80 ? -3.903 -2.340 -9.767 1.00 98.81 80 ILE A N 1
ATOM 656 C CA . ILE A 1 80 ? -2.747 -2.333 -10.670 1.00 98.81 80 ILE A CA 1
ATOM 657 C C . ILE A 1 80 ? -1.609 -3.198 -10.118 1.00 98.81 80 ILE A C 1
ATOM 659 O O . ILE A 1 80 ? -1.108 -2.952 -9.022 1.00 98.81 80 ILE A O 1
ATOM 663 N N . TYR A 1 81 ? -1.164 -4.173 -10.911 1.00 98.69 81 TYR A N 1
ATOM 664 C CA . TYR A 1 81 ? 0.133 -4.831 -10.746 1.00 98.69 81 TYR A CA 1
ATOM 665 C C . TYR A 1 81 ? 1.117 -4.212 -11.741 1.00 98.69 81 TYR A C 1
ATOM 667 O O . TYR A 1 81 ? 0.991 -4.418 -12.949 1.00 98.69 81 TYR A O 1
ATOM 675 N N . LEU A 1 82 ? 2.084 -3.442 -11.259 1.00 97.81 82 LEU A N 1
ATOM 676 C CA . LEU A 1 82 ? 3.113 -2.813 -12.077 1.00 97.81 82 LEU A CA 1
ATOM 677 C C . LEU A 1 82 ? 4.367 -3.691 -12.111 1.00 97.81 82 LEU A C 1
ATOM 679 O O . LEU A 1 82 ? 5.012 -3.923 -11.093 1.00 97.81 82 LEU A O 1
ATOM 683 N N . MET A 1 83 ? 4.708 -4.145 -13.312 1.00 96.00 83 MET A N 1
ATOM 684 C CA . MET A 1 83 ? 5.974 -4.802 -13.614 1.00 96.00 83 MET A CA 1
ATOM 685 C C . MET A 1 83 ? 7.046 -3.712 -13.734 1.00 96.00 83 MET A C 1
ATOM 687 O O . MET A 1 83 ? 6.999 -2.913 -14.669 1.00 96.00 83 MET A O 1
ATOM 691 N N . ASP A 1 84 ? 7.937 -3.601 -12.750 1.00 93.12 84 ASP A N 1
ATOM 692 C CA . ASP A 1 84 ? 8.899 -2.487 -12.672 1.00 93.12 84 ASP A CA 1
ATOM 693 C C . ASP A 1 84 ? 10.098 -2.648 -13.664 1.00 93.12 84 ASP A C 1
ATOM 695 O O . ASP A 1 84 ? 9.983 -3.317 -14.696 1.00 93.12 84 ASP A O 1
ATOM 699 N N . ALA A 1 85 ? 11.290 -2.115 -13.381 1.00 89.94 85 ALA A N 1
ATOM 700 C CA . ALA A 1 85 ? 12.443 -2.156 -14.284 1.00 89.94 85 ALA A CA 1
ATOM 701 C C . ALA A 1 85 ? 12.963 -3.571 -14.619 1.00 89.94 85 ALA A C 1
ATOM 703 O O . ALA A 1 85 ? 13.052 -4.436 -13.743 1.00 89.94 85 ALA A O 1
ATOM 704 N N . GLY A 1 86 ? 13.384 -3.778 -15.875 1.00 88.94 86 GLY A N 1
ATOM 705 C CA . GLY A 1 86 ? 14.117 -4.963 -16.344 1.00 88.94 86 GLY A CA 1
ATOM 706 C C . GLY A 1 86 ? 13.307 -6.012 -17.118 1.00 88.94 86 GLY A C 1
ATOM 707 O O . GLY A 1 86 ? 13.903 -6.940 -17.676 1.00 88.94 86 GLY A O 1
ATOM 708 N N . ASP A 1 87 ? 11.977 -5.882 -17.185 1.00 91.12 87 ASP A N 1
ATOM 709 C CA . ASP A 1 87 ? 11.113 -6.841 -17.900 1.00 91.12 87 ASP A CA 1
ATOM 710 C C . ASP A 1 87 ? 11.120 -6.634 -19.420 1.00 91.12 87 ASP A C 1
ATOM 712 O O . ASP A 1 87 ? 11.171 -7.601 -20.181 1.00 91.12 87 ASP A O 1
ATOM 716 N N . ILE A 1 88 ? 11.100 -5.372 -19.860 1.00 93.31 88 I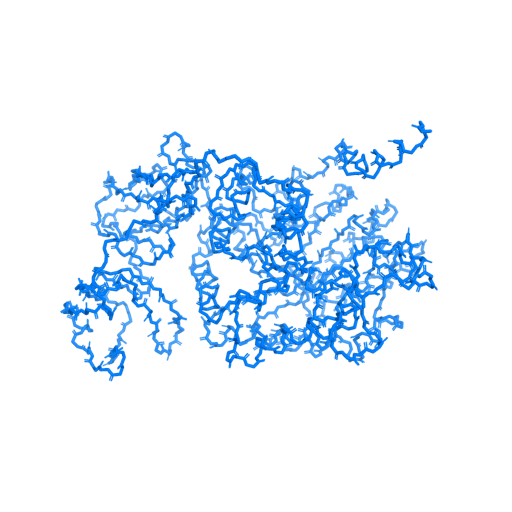LE A N 1
ATOM 717 C CA . ILE A 1 88 ? 11.204 -4.979 -21.273 1.00 93.31 88 ILE A CA 1
ATOM 718 C C . ILE A 1 88 ? 12.465 -4.146 -21.458 1.00 93.31 88 ILE A C 1
ATOM 720 O O . ILE A 1 88 ? 13.432 -4.597 -22.070 1.00 93.31 88 ILE A O 1
ATOM 724 N N . ASP A 1 89 ? 12.451 -2.940 -20.895 1.00 93.94 89 ASP A N 1
ATOM 725 C CA . ASP A 1 89 ? 13.588 -2.033 -20.906 1.00 93.94 89 ASP A CA 1
ATOM 726 C C . ASP A 1 89 ? 14.442 -2.260 -19.655 1.00 93.94 89 ASP A C 1
ATOM 728 O O . ASP A 1 89 ? 13.943 -2.653 -18.596 1.00 93.94 89 ASP A O 1
ATOM 732 N N . GLN A 1 90 ? 15.737 -1.991 -19.770 1.00 90.38 90 GLN A N 1
ATOM 733 C CA . GLN A 1 90 ? 16.706 -2.122 -18.687 1.00 90.38 90 GLN A CA 1
ATOM 734 C C . GLN A 1 90 ? 17.478 -0.814 -18.534 1.00 90.38 90 GLN A C 1
ATOM 736 O O . GLN A 1 90 ? 18.014 -0.291 -19.511 1.00 90.38 90 GLN A O 1
ATOM 741 N N . GLY A 1 91 ? 17.564 -0.306 -17.305 1.00 86.31 91 GLY A N 1
ATOM 742 C CA . GLY A 1 91 ? 18.459 0.803 -16.985 1.00 86.31 91 GLY A CA 1
ATOM 743 C C . GLY A 1 91 ? 19.929 0.364 -16.950 1.00 86.31 91 GLY A C 1
ATOM 744 O O . GLY A 1 91 ? 20.213 -0.834 -16.901 1.00 86.31 91 GLY A O 1
ATOM 745 N N . PRO A 1 92 ? 20.888 1.304 -16.914 1.00 85.25 92 PRO A N 1
ATOM 746 C CA . PRO A 1 92 ? 22.325 1.007 -16.963 1.00 85.25 92 PRO A CA 1
ATOM 747 C C . PRO A 1 92 ? 22.813 0.035 -15.880 1.00 85.25 92 PRO A C 1
ATOM 749 O O . PRO A 1 92 ? 23.768 -0.709 -16.101 1.00 85.25 92 PRO A O 1
ATOM 752 N N . ASN A 1 93 ? 22.147 0.035 -14.721 1.00 77.12 93 ASN A N 1
ATOM 753 C CA . ASN A 1 93 ? 22.486 -0.795 -13.562 1.00 77.12 93 ASN A CA 1
ATOM 754 C C . ASN A 1 93 ? 21.928 -2.224 -13.639 1.00 77.12 93 ASN A C 1
ATOM 756 O O . ASN A 1 93 ? 22.334 -3.074 -12.852 1.00 77.12 93 ASN A O 1
ATOM 760 N N . CYS A 1 94 ? 20.990 -2.488 -14.549 1.00 75.56 94 CYS A N 1
ATOM 761 C CA . CYS A 1 94 ? 20.358 -3.797 -14.712 1.00 75.56 94 CYS A CA 1
ATOM 762 C C . CYS A 1 94 ? 20.381 -4.315 -16.155 1.00 75.56 94 CYS A C 1
ATOM 764 O O . CYS A 1 94 ? 19.787 -5.354 -16.439 1.00 75.56 94 CYS A O 1
ATOM 766 N N . ALA A 1 95 ? 21.066 -3.608 -17.056 1.00 79.75 95 ALA A N 1
ATOM 767 C CA . ALA A 1 95 ? 21.225 -3.988 -18.449 1.00 79.75 95 ALA A CA 1
ATOM 768 C C . ALA A 1 95 ? 22.176 -5.177 -18.625 1.00 79.75 95 ALA A C 1
ATOM 770 O O . ALA A 1 95 ? 23.190 -5.298 -17.939 1.00 79.75 95 ALA A O 1
ATOM 771 N N . GLN A 1 96 ? 21.887 -6.015 -19.626 1.00 70.94 96 GLN A N 1
ATOM 772 C CA . GLN A 1 96 ? 22.777 -7.103 -20.056 1.00 70.94 96 GLN A CA 1
ATOM 773 C C . GLN A 1 96 ? 24.180 -6.605 -20.445 1.00 70.94 96 GLN A C 1
ATOM 775 O O . GLN A 1 96 ? 25.158 -7.329 -20.284 1.00 70.94 96 GLN A O 1
ATOM 780 N N . SER A 1 97 ? 24.274 -5.376 -20.964 1.00 71.69 97 SER A N 1
ATOM 781 C CA . SER A 1 97 ? 25.538 -4.675 -21.203 1.00 71.69 97 SER A CA 1
ATOM 782 C C . SER A 1 97 ? 25.703 -3.575 -20.160 1.00 71.69 97 SER A C 1
ATOM 784 O O . SER A 1 97 ? 24.967 -2.591 -20.171 1.00 71.69 97 SER A O 1
ATOM 786 N N . PHE A 1 98 ? 26.660 -3.755 -19.251 1.00 68.50 98 PHE A N 1
ATOM 787 C CA . PHE A 1 98 ? 26.857 -2.854 -18.118 1.00 68.50 98 PHE A CA 1
ATOM 788 C C . PHE A 1 98 ? 27.118 -1.407 -18.561 1.00 68.50 98 PHE A C 1
ATOM 790 O O . PHE A 1 98 ? 27.939 -1.155 -19.445 1.00 68.50 98 PHE A O 1
ATOM 797 N N . GLY A 1 99 ? 26.456 -0.456 -17.899 1.00 75.56 99 GLY A N 1
ATOM 798 C CA . GLY A 1 99 ? 26.730 0.974 -18.047 1.00 75.56 99 GLY A CA 1
ATOM 799 C C . GLY A 1 99 ? 25.959 1.686 -19.160 1.00 75.56 99 GLY A C 1
ATOM 800 O O . GLY A 1 99 ? 26.086 2.902 -19.274 1.00 75.56 99 GLY A O 1
ATOM 801 N N . LEU A 1 100 ? 25.129 0.982 -19.937 1.00 82.00 100 LEU A N 1
ATOM 802 C CA . LEU A 1 100 ? 24.234 1.594 -20.924 1.00 82.00 100 LEU A CA 1
ATOM 803 C C . LEU A 1 100 ? 22.808 1.054 -20.780 1.00 82.00 100 LEU A C 1
ATOM 805 O O . LEU A 1 100 ? 22.635 -0.142 -20.543 1.00 82.00 100 LEU A O 1
ATOM 809 N N . PRO A 1 101 ? 21.776 1.899 -20.943 1.00 88.12 101 PRO A N 1
ATOM 810 C CA . PRO A 1 101 ? 20.411 1.406 -20.977 1.00 88.12 101 PRO A CA 1
ATOM 811 C C . PRO A 1 101 ? 20.190 0.525 -22.207 1.00 88.12 101 PRO A C 1
ATOM 813 O O . PRO A 1 101 ? 20.832 0.689 -23.245 1.00 88.12 101 PRO A O 1
ATOM 816 N N . THR A 1 102 ? 19.251 -0.408 -22.097 1.00 90.19 102 THR A N 1
ATOM 817 C CA . THR A 1 102 ? 18.817 -1.258 -23.207 1.00 90.19 102 THR A CA 1
ATOM 818 C C . THR A 1 102 ? 17.310 -1.129 -23.371 1.00 90.19 102 THR A C 1
ATOM 820 O O . THR A 1 102 ? 16.561 -1.440 -22.447 1.00 90.19 102 THR A O 1
ATOM 823 N N . TYR A 1 103 ? 16.865 -0.700 -24.553 1.00 93.31 103 TYR A N 1
ATOM 824 C CA . TYR A 1 103 ? 15.444 -0.641 -24.897 1.00 93.31 103 TYR A CA 1
ATOM 825 C C . TYR A 1 103 ? 15.016 -1.936 -25.568 1.00 93.31 103 TYR A C 1
ATOM 827 O O . TYR A 1 103 ? 15.594 -2.346 -26.577 1.00 93.31 103 TYR A O 1
ATOM 835 N N . GLY A 1 104 ? 14.021 -2.586 -24.980 1.00 93.00 104 GLY A N 1
ATOM 836 C CA . GLY A 1 104 ? 13.534 -3.881 -25.414 1.00 93.00 104 GLY A CA 1
ATOM 837 C C . GLY A 1 104 ? 12.242 -3.805 -26.217 1.00 93.00 104 GLY A C 1
ATOM 838 O O . GLY A 1 104 ? 11.618 -2.758 -26.404 1.00 93.00 104 GLY A O 1
ATOM 839 N N . SER A 1 105 ? 11.821 -4.980 -26.669 1.00 94.50 105 SER A N 1
ATOM 840 C CA . SER A 1 105 ? 10.503 -5.228 -27.241 1.00 94.50 105 SER A CA 1
ATOM 841 C C . SER A 1 105 ? 10.063 -6.658 -26.944 1.00 94.50 105 SER A C 1
ATOM 843 O O . SER A 1 105 ? 10.877 -7.494 -26.532 1.00 94.50 105 SER A O 1
ATOM 845 N N . LEU A 1 106 ? 8.792 -6.956 -27.223 1.00 95.31 106 LEU A N 1
ATOM 846 C CA . LEU A 1 106 ? 8.235 -8.311 -27.121 1.00 95.31 106 LEU A CA 1
ATOM 847 C C . LEU A 1 106 ? 8.931 -9.328 -28.043 1.00 95.31 106 LEU A C 1
ATOM 849 O O . LEU A 1 106 ? 8.811 -10.533 -27.846 1.00 95.31 106 LEU A O 1
ATOM 853 N N . GLU A 1 107 ? 9.685 -8.850 -29.035 1.00 94.94 107 GLU A N 1
ATOM 854 C CA . GLU A 1 107 ? 10.385 -9.703 -29.993 1.00 94.94 107 GLU A CA 1
ATOM 855 C C . GLU A 1 107 ? 11.825 -10.022 -29.597 1.00 94.94 107 GLU A C 1
ATOM 857 O O . GLU A 1 107 ? 12.443 -10.891 -30.214 1.00 94.94 107 GLU A O 1
ATOM 862 N N . THR A 1 108 ? 12.358 -9.342 -28.579 1.00 93.31 108 THR A N 1
ATOM 863 C CA . THR A 1 108 ? 13.740 -9.540 -28.134 1.00 93.31 108 THR A CA 1
ATOM 864 C C . THR A 1 108 ? 13.941 -10.902 -27.473 1.00 93.31 108 THR A C 1
ATOM 866 O O . THR A 1 108 ? 13.085 -11.386 -26.734 1.00 93.31 108 THR A O 1
ATOM 869 N N . GLU A 1 109 ? 15.126 -11.487 -27.663 1.00 92.75 109 GLU A N 1
ATOM 870 C CA . GLU A 1 109 ? 15.514 -12.749 -27.014 1.00 92.75 109 GLU A CA 1
ATOM 871 C C . GLU A 1 109 ? 15.471 -12.659 -25.483 1.00 92.75 109 GLU A C 1
ATOM 873 O O . GLU A 1 109 ? 15.109 -13.620 -24.805 1.00 92.75 109 GLU A O 1
ATOM 878 N N . HIS A 1 110 ? 15.798 -11.488 -24.918 1.00 89.44 110 HIS A N 1
ATOM 879 C CA . HIS A 1 110 ? 15.662 -11.242 -23.480 1.00 89.44 110 HIS A CA 1
ATOM 880 C C . HIS A 1 110 ? 14.219 -11.430 -23.017 1.00 89.44 110 HIS A C 1
ATOM 882 O O . HIS A 1 110 ? 13.984 -12.180 -22.071 1.00 89.44 110 HIS A O 1
ATOM 888 N N . PHE A 1 111 ? 13.267 -10.789 -23.701 1.00 94.12 111 PHE A N 1
ATOM 889 C CA . PHE A 1 111 ? 11.852 -10.898 -23.373 1.00 94.12 111 PHE A CA 1
ATOM 890 C C . PHE A 1 111 ? 11.349 -12.332 -23.559 1.00 94.12 111 PHE A C 1
ATOM 892 O O . PHE A 1 111 ? 10.841 -12.923 -22.610 1.00 94.12 111 PHE A O 1
ATOM 899 N N . LYS A 1 112 ? 11.571 -12.931 -24.737 1.00 96.25 112 LYS A N 1
ATOM 900 C CA . LYS A 1 112 ? 11.107 -14.291 -25.071 1.00 96.25 112 LYS A CA 1
ATOM 901 C C . LYS A 1 112 ? 11.631 -15.354 -24.108 1.00 96.25 112 LYS A C 1
ATOM 903 O O . LYS A 1 112 ? 10.916 -16.295 -23.784 1.00 96.25 112 LYS A O 1
ATOM 908 N N . ARG A 1 113 ? 12.855 -15.201 -23.593 1.00 93.12 113 ARG A N 1
ATOM 909 C CA . ARG A 1 113 ? 13.410 -16.119 -22.586 1.00 93.12 113 ARG A CA 1
ATOM 910 C C . ARG A 1 113 ? 12.711 -16.007 -21.228 1.00 93.12 113 ARG A C 1
ATOM 912 O O . ARG A 1 113 ? 12.593 -17.008 -20.528 1.00 93.12 113 ARG A O 1
ATOM 919 N N . ARG A 1 114 ? 12.301 -14.802 -20.820 1.00 91.25 114 ARG A N 1
ATOM 920 C CA . ARG A 1 114 ? 11.706 -14.540 -19.493 1.00 91.25 114 ARG A CA 1
ATOM 921 C C . ARG A 1 114 ? 10.184 -14.678 -19.487 1.00 91.25 114 ARG A C 1
ATOM 923 O O . ARG A 1 114 ? 9.620 -15.012 -18.447 1.00 91.25 114 ARG A O 1
ATOM 930 N N . PHE A 1 115 ? 9.566 -14.464 -20.644 1.00 96.50 115 PHE A N 1
ATOM 931 C CA . PHE A 1 115 ? 8.134 -14.548 -20.918 1.00 96.50 115 PHE A CA 1
ATOM 932 C C . PHE A 1 115 ? 7.900 -15.406 -22.168 1.00 96.50 115 PHE A C 1
ATOM 934 O O . PHE A 1 115 ? 7.505 -14.883 -23.215 1.00 96.50 115 PHE A O 1
ATOM 941 N N . PRO A 1 116 ? 8.186 -16.720 -22.099 1.00 97.00 116 PRO A N 1
ATOM 942 C CA . PRO A 1 116 ? 8.047 -17.619 -23.244 1.00 97.00 116 PRO A CA 1
ATOM 943 C C . PRO A 1 116 ? 6.621 -17.667 -23.802 1.00 97.00 116 PRO A C 1
ATOM 945 O O . PRO A 1 116 ? 6.452 -17.932 -24.989 1.00 97.00 116 PRO A O 1
ATOM 948 N N . ASN A 1 117 ? 5.609 -17.367 -22.981 1.00 97.44 117 ASN A N 1
ATOM 949 C CA . ASN A 1 117 ? 4.210 -17.299 -23.403 1.00 97.44 117 ASN A CA 1
ATOM 950 C C . ASN A 1 117 ? 3.711 -15.854 -23.584 1.00 97.44 117 ASN A C 1
ATOM 952 O O . ASN A 1 117 ? 2.505 -15.610 -23.661 1.00 97.44 117 ASN A O 1
ATOM 956 N N . GLY A 1 118 ? 4.625 -14.881 -23.632 1.00 96.56 118 GLY A N 1
ATOM 957 C CA . GLY A 1 118 ? 4.294 -13.461 -23.637 1.00 96.56 118 GLY A CA 1
ATOM 958 C C . GLY A 1 118 ? 3.532 -13.034 -22.379 1.00 96.56 118 GLY A C 1
ATOM 959 O O . GLY A 1 118 ? 3.651 -13.631 -21.311 1.00 96.56 118 GLY A O 1
ATOM 960 N N . PHE A 1 119 ? 2.735 -11.971 -22.495 1.00 97.38 119 PHE A N 1
ATOM 961 C CA . PHE A 1 119 ? 1.944 -11.452 -21.372 1.00 97.38 119 PHE A CA 1
ATOM 962 C C . PHE A 1 119 ? 0.512 -11.993 -21.301 1.00 97.38 119 PHE A C 1
ATOM 964 O O . PHE A 1 119 ? -0.146 -11.784 -20.282 1.00 97.38 119 PHE A O 1
ATOM 971 N N . ASP A 1 120 ? 0.023 -12.709 -22.319 1.00 97.69 120 ASP A N 1
ATOM 972 C CA . ASP A 1 120 ? -1.370 -13.178 -22.379 1.00 97.69 120 ASP A CA 1
ATOM 973 C C . ASP A 1 120 ? -1.818 -13.958 -21.127 1.00 97.69 120 ASP A C 1
ATOM 975 O O . ASP A 1 120 ? -2.887 -13.644 -20.581 1.00 97.69 120 ASP A O 1
ATOM 979 N N . PRO A 1 121 ? -1.036 -14.926 -20.597 1.00 98.31 121 PRO A N 1
ATOM 980 C CA . PRO A 1 121 ? -1.437 -15.662 -19.398 1.00 98.31 121 PRO A CA 1
ATOM 981 C C . PRO A 1 121 ? -1.538 -14.758 -18.166 1.00 98.31 121 PRO A C 1
ATOM 983 O O . PRO A 1 121 ? -2.494 -14.866 -17.394 1.00 98.31 121 PRO A O 1
ATOM 986 N N . LEU A 1 122 ? -0.592 -13.827 -18.012 1.00 98.56 122 LEU A N 1
ATOM 987 C CA . LEU A 1 122 ? -0.527 -12.900 -16.881 1.00 98.56 122 LEU A CA 1
ATOM 988 C C . LEU A 1 122 ? -1.679 -11.890 -16.926 1.00 98.56 122 LEU A C 1
ATOM 990 O O . LEU A 1 122 ? -2.329 -11.651 -15.909 1.00 98.56 122 LEU A O 1
ATOM 994 N N . VAL A 1 123 ? -1.999 -11.361 -18.111 1.00 98.50 123 VAL A N 1
ATOM 995 C CA . VAL A 1 123 ? -3.146 -10.465 -18.331 1.00 98.50 123 VAL A CA 1
ATOM 996 C C . VAL A 1 123 ? -4.453 -11.180 -17.998 1.00 98.50 123 VAL A C 1
ATOM 998 O O . VAL A 1 123 ? -5.296 -10.639 -17.280 1.00 98.50 123 VAL A O 1
ATOM 1001 N N . LYS A 1 124 ? -4.624 -12.423 -18.468 1.00 98.75 124 LYS A N 1
ATOM 1002 C CA . LYS A 1 124 ? -5.806 -13.237 -18.156 1.00 98.75 124 LYS A CA 1
ATOM 1003 C C . LYS A 1 124 ? -5.921 -13.513 -16.656 1.00 98.75 124 LYS A C 1
ATOM 1005 O O . LYS A 1 124 ? -7.026 -13.461 -16.109 1.00 98.75 124 LYS A O 1
ATOM 1010 N N . LEU A 1 125 ? -4.801 -13.795 -15.990 1.00 98.81 125 LEU A N 1
ATOM 1011 C CA . LEU A 1 125 ? -4.769 -14.028 -14.552 1.00 98.81 125 LEU A CA 1
ATOM 1012 C C . LEU A 1 125 ? -5.135 -12.762 -13.770 1.00 98.81 125 LEU A C 1
ATOM 1014 O O . LEU A 1 125 ? -6.046 -12.833 -12.945 1.00 98.81 125 LEU A O 1
ATOM 1018 N N . ALA A 1 126 ? -4.510 -11.620 -14.066 1.00 98.81 126 ALA A N 1
ATOM 1019 C CA . ALA A 1 126 ? -4.823 -10.330 -13.446 1.00 98.81 126 ALA A CA 1
ATOM 1020 C C . ALA A 1 126 ? -6.312 -9.974 -13.611 1.00 98.81 126 ALA A C 1
ATOM 1022 O O . ALA A 1 126 ? -7.019 -9.719 -12.633 1.00 98.81 126 ALA A O 1
ATOM 1023 N N . LYS A 1 127 ? -6.839 -10.104 -14.836 1.00 98.50 127 LYS A N 1
ATOM 1024 C CA . LYS A 1 127 ? -8.254 -9.849 -15.139 1.00 98.50 127 LYS A CA 1
ATOM 1025 C C . LYS A 1 127 ? -9.206 -10.745 -14.341 1.00 98.50 127 LYS A C 1
ATOM 1027 O O . LYS A 1 127 ? -10.314 -10.322 -14.023 1.00 98.50 127 LYS A O 1
ATOM 1032 N N . SER A 1 128 ? -8.796 -11.970 -13.993 1.00 98.62 128 SER A N 1
ATOM 1033 C CA . SER A 1 128 ? -9.659 -12.919 -13.271 1.00 98.62 128 SER A CA 1
ATOM 1034 C C . SER A 1 128 ? -10.064 -12.463 -11.863 1.00 98.62 128 SER A C 1
ATOM 1036 O O . SER A 1 128 ? -11.037 -12.989 -11.327 1.00 98.62 128 SER A O 1
ATOM 1038 N N . PHE A 1 129 ? -9.365 -11.480 -11.286 1.00 98.31 129 PHE A N 1
ATOM 1039 C CA . PHE A 1 129 ? -9.697 -10.868 -9.996 1.00 98.31 129 PHE A CA 1
ATOM 1040 C C . PHE A 1 129 ? -9.781 -9.333 -10.066 1.00 98.31 129 PHE A C 1
ATOM 1042 O O . PHE A 1 129 ? -9.571 -8.655 -9.064 1.00 98.31 129 PHE A O 1
ATOM 1049 N N . ASP A 1 130 ? -10.131 -8.798 -11.243 1.00 97.69 130 ASP A N 1
ATOM 1050 C CA . ASP A 1 130 ? -10.349 -7.361 -11.475 1.00 97.69 130 ASP A CA 1
ATOM 1051 C C . ASP A 1 130 ? -9.099 -6.492 -11.225 1.00 97.69 130 ASP A C 1
ATOM 1053 O O . ASP A 1 130 ? -9.172 -5.389 -10.681 1.00 97.69 130 ASP A O 1
ATOM 1057 N N . CYS A 1 131 ? -7.939 -7.017 -11.632 1.00 98.75 131 CYS A N 1
ATOM 1058 C CA . CYS A 1 131 ? -6.652 -6.331 -11.642 1.00 98.75 131 CYS A CA 1
ATOM 1059 C C . CYS A 1 131 ? -6.181 -6.101 -13.086 1.00 98.75 131 CYS A C 1
ATOM 1061 O O . CYS A 1 131 ? -6.458 -6.898 -13.989 1.00 98.75 131 CYS A O 1
ATOM 1063 N N . ARG A 1 132 ? -5.451 -5.007 -13.314 1.00 98.62 132 ARG A N 1
ATOM 1064 C CA . ARG A 1 132 ? -4.813 -4.668 -14.593 1.00 98.62 132 ARG A CA 1
ATOM 1065 C C . ARG A 1 132 ? -3.300 -4.612 -14.422 1.00 98.62 132 ARG A C 1
ATOM 1067 O O . ARG A 1 132 ? -2.798 -4.320 -13.341 1.00 98.62 132 ARG A O 1
ATOM 1074 N N . LEU A 1 133 ? -2.572 -4.864 -15.503 1.00 98.75 133 LEU A N 1
ATOM 1075 C CA . LEU A 1 133 ? -1.116 -4.748 -15.492 1.00 98.75 133 LEU A CA 1
ATOM 1076 C C . LEU A 1 133 ? -0.670 -3.307 -15.772 1.00 98.75 133 LEU A C 1
ATOM 1078 O O . LEU A 1 133 ? -1.373 -2.531 -16.424 1.00 98.75 133 LEU A O 1
ATOM 1082 N N . GLY A 1 134 ? 0.516 -2.963 -15.292 1.00 98.50 134 GLY A N 1
ATOM 1083 C CA . GLY A 1 134 ? 1.291 -1.798 -15.694 1.00 98.50 134 GLY A CA 1
ATOM 1084 C C . GLY A 1 134 ? 2.732 -2.200 -15.986 1.00 98.50 134 GLY A C 1
ATOM 1085 O O . GLY A 1 134 ? 3.145 -3.314 -15.655 1.00 98.50 134 GLY A O 1
ATOM 1086 N N . VAL A 1 135 ? 3.498 -1.304 -16.605 1.00 97.69 135 VAL A N 1
ATOM 1087 C CA . VAL A 1 135 ? 4.904 -1.578 -16.936 1.00 97.69 135 VAL A CA 1
ATOM 1088 C C . VAL A 1 135 ? 5.801 -0.352 -16.778 1.00 97.69 135 VAL A C 1
ATOM 1090 O O . VAL A 1 135 ? 5.399 0.774 -17.082 1.00 97.69 135 VAL A O 1
ATOM 1093 N N . TRP A 1 136 ? 7.018 -0.584 -16.294 1.00 96.25 136 TRP A N 1
ATOM 1094 C CA . TRP A 1 136 ? 8.114 0.377 -16.293 1.00 96.25 136 TRP A CA 1
ATOM 1095 C C . TRP A 1 136 ? 8.834 0.377 -17.634 1.00 96.25 136 TRP A C 1
ATOM 1097 O O . TRP A 1 136 ? 9.059 -0.665 -18.251 1.00 96.25 136 TRP A O 1
ATOM 1107 N N . LEU A 1 137 ? 9.197 1.566 -18.088 1.00 96.19 137 LEU A N 1
ATOM 1108 C CA . LEU A 1 137 ? 9.706 1.806 -19.422 1.00 96.19 137 LEU A CA 1
ATOM 1109 C C . LEU A 1 137 ? 10.830 2.836 -19.382 1.00 96.19 137 LEU A C 1
ATOM 1111 O O . LEU A 1 137 ? 10.759 3.854 -18.688 1.00 96.19 137 LEU A O 1
ATOM 1115 N N . GLY A 1 138 ? 11.832 2.613 -20.225 1.00 94.88 138 GLY A N 1
ATOM 1116 C CA . GLY A 1 138 ? 12.763 3.661 -20.600 1.00 94.88 138 GLY A CA 1
ATOM 1117 C C . GLY A 1 138 ? 12.051 4.688 -21.489 1.00 94.88 138 GLY A C 1
ATOM 1118 O O . GLY A 1 138 ? 11.336 4.295 -22.422 1.00 94.88 138 GLY A O 1
ATOM 1119 N N . PRO A 1 139 ? 12.205 5.996 -21.227 1.00 93.12 139 PRO A N 1
ATOM 1120 C CA . PRO A 1 139 ? 11.464 7.015 -21.960 1.00 93.12 139 PRO A CA 1
ATOM 1121 C C . PRO A 1 139 ? 11.895 7.118 -23.424 1.00 93.12 139 PRO A C 1
ATOM 1123 O O . PRO A 1 139 ? 11.039 7.264 -24.293 1.00 93.12 139 PRO A O 1
ATOM 1126 N N . ASP A 1 140 ? 13.187 6.966 -23.724 1.00 94.00 140 ASP A N 1
ATOM 1127 C CA . ASP A 1 140 ? 13.735 7.194 -25.069 1.00 94.00 140 ASP A CA 1
ATOM 1128 C C . ASP A 1 140 ? 13.782 5.943 -25.958 1.00 94.00 140 ASP A C 1
ATOM 1130 O O . ASP A 1 140 ? 14.510 5.882 -26.947 1.00 94.00 140 ASP A O 1
ATOM 1134 N N . GLY A 1 141 ? 12.958 4.935 -25.654 1.00 93.25 141 GLY A N 1
ATOM 1135 C CA . GLY A 1 141 ? 12.864 3.698 -26.440 1.00 93.25 141 GLY A CA 1
ATOM 1136 C C . GLY A 1 141 ? 12.318 3.862 -27.866 1.00 93.25 141 GLY A C 1
ATOM 1137 O O . GLY A 1 141 ? 12.084 2.860 -28.534 1.00 93.25 141 GLY A O 1
ATOM 1138 N N . TYR A 1 142 ? 12.090 5.095 -28.329 1.00 96.25 142 TYR A N 1
ATOM 1139 C CA . TYR A 1 142 ? 11.677 5.430 -29.696 1.00 96.25 142 TYR A CA 1
ATOM 1140 C C . TYR A 1 142 ? 12.840 5.383 -30.701 1.00 96.25 142 TYR A C 1
ATOM 1142 O O . TYR A 1 142 ? 12.599 5.400 -31.903 1.00 96.25 142 TYR A O 1
ATOM 1150 N N . GLY A 1 143 ? 14.090 5.277 -30.240 1.00 90.62 143 GLY A N 1
ATOM 1151 C CA . GLY A 1 143 ? 15.252 5.118 -31.115 1.00 90.62 143 GLY A CA 1
ATOM 1152 C C . GLY A 1 143 ? 15.613 6.388 -31.891 1.00 90.62 143 GLY A C 1
ATOM 1153 O O . GLY A 1 143 ? 15.316 7.500 -31.460 1.00 90.62 143 GLY A O 1
ATOM 1154 N N . LYS A 1 144 ? 16.319 6.219 -33.019 1.00 93.00 144 LYS A N 1
ATOM 1155 C CA . LYS A 1 144 ? 16.857 7.332 -33.835 1.00 93.00 144 LYS A CA 1
ATOM 1156 C C . LYS A 1 144 ? 16.163 7.491 -35.186 1.00 93.00 144 LYS A C 1
ATOM 1158 O O . LYS A 1 144 ? 16.422 8.460 -35.895 1.00 93.00 144 LYS A O 1
ATOM 1163 N N . THR A 1 145 ? 15.335 6.525 -35.575 1.00 95.75 145 THR A N 1
ATOM 1164 C CA . THR A 1 145 ? 14.645 6.513 -36.866 1.00 95.75 145 THR A CA 1
ATOM 1165 C C . THR A 1 145 ? 13.135 6.516 -36.666 1.00 95.75 145 THR A C 1
ATOM 1167 O O . THR A 1 145 ? 12.627 6.059 -35.645 1.00 95.75 145 THR A O 1
ATOM 1170 N N . GLU A 1 146 ? 12.392 6.996 -37.661 1.00 96.19 146 GLU A N 1
ATOM 1171 C CA . GLU A 1 146 ? 10.925 6.945 -37.638 1.00 96.19 146 GLU A CA 1
ATOM 1172 C C . GLU A 1 146 ? 10.399 5.504 -37.541 1.00 96.19 146 GLU A C 1
ATOM 1174 O O . GLU A 1 146 ? 9.424 5.245 -36.841 1.00 96.19 146 GLU A O 1
ATOM 1179 N N . ALA A 1 147 ? 11.086 4.544 -38.167 1.00 96.69 147 ALA A N 1
ATOM 1180 C CA . ALA A 1 147 ? 10.730 3.131 -38.079 1.00 96.69 147 ALA A CA 1
ATOM 1181 C C . ALA A 1 147 ? 10.852 2.582 -36.645 1.00 96.69 147 ALA A C 1
ATOM 1183 O O . ALA A 1 147 ? 9.999 1.804 -36.216 1.00 96.69 147 ALA A O 1
ATOM 1184 N N . ASP A 1 148 ? 11.880 2.989 -35.894 1.00 95.94 148 ASP A N 1
ATOM 1185 C CA . ASP A 1 148 ? 12.032 2.609 -34.482 1.00 95.94 148 ASP A CA 1
ATOM 1186 C C . ASP A 1 148 ? 10.912 3.218 -33.631 1.00 95.94 148 ASP A C 1
ATOM 1188 O O . ASP A 1 148 ? 10.278 2.523 -32.831 1.00 95.94 148 ASP A O 1
ATOM 1192 N N . ALA A 1 149 ? 10.605 4.495 -33.871 1.00 97.69 149 ALA A N 1
ATOM 1193 C CA . ALA A 1 149 ? 9.565 5.206 -33.146 1.00 97.69 149 ALA A CA 1
ATOM 1194 C C . ALA A 1 149 ? 8.182 4.582 -33.378 1.00 97.69 149 ALA A C 1
ATOM 1196 O O . ALA A 1 149 ? 7.415 4.403 -32.429 1.00 97.69 149 ALA A O 1
ATOM 1197 N N . MET A 1 150 ? 7.886 4.182 -34.618 1.00 97.81 150 MET A N 1
ATOM 1198 C CA . MET A 1 150 ? 6.642 3.495 -34.962 1.00 97.81 150 MET A CA 1
ATOM 1199 C C . MET A 1 150 ? 6.543 2.115 -34.310 1.00 97.81 150 MET A C 1
ATOM 1201 O O . MET A 1 150 ? 5.500 1.803 -33.741 1.00 97.81 150 MET A O 1
ATOM 1205 N N . LYS A 1 151 ? 7.627 1.328 -34.271 1.00 97.31 151 LYS A N 1
ATOM 1206 C CA . LYS A 1 151 ? 7.644 0.043 -33.544 1.00 97.31 151 LYS A CA 1
ATOM 1207 C C . LYS A 1 151 ? 7.376 0.226 -32.050 1.00 97.31 151 LYS A C 1
ATOM 1209 O O . LYS A 1 151 ? 6.616 -0.539 -31.453 1.00 97.31 151 LYS A O 1
ATOM 1214 N N . ARG A 1 152 ? 7.975 1.250 -31.430 1.00 97.88 152 ARG A N 1
ATOM 1215 C CA . ARG A 1 152 ? 7.729 1.574 -30.017 1.00 97.88 152 ARG A CA 1
ATOM 1216 C C . ARG A 1 152 ? 6.273 1.982 -29.792 1.00 97.88 152 ARG A C 1
ATOM 1218 O O . ARG A 1 152 ? 5.642 1.467 -28.870 1.00 97.88 152 ARG A O 1
ATOM 1225 N N . LYS A 1 153 ? 5.732 2.850 -30.652 1.00 98.44 153 LYS A N 1
ATOM 1226 C CA . LYS A 1 153 ? 4.324 3.274 -30.634 1.00 98.44 153 LYS A CA 1
ATOM 1227 C C . LYS A 1 153 ? 3.379 2.081 -30.746 1.00 98.44 153 LYS A C 1
ATOM 1229 O O . LYS A 1 153 ? 2.497 1.935 -29.907 1.00 98.44 153 LYS A O 1
ATOM 1234 N N . GLU A 1 154 ? 3.588 1.198 -31.720 1.00 98.38 154 GLU A N 1
ATOM 1235 C CA . GLU A 1 154 ? 2.782 -0.013 -31.916 1.00 98.38 154 GLU A CA 1
ATOM 1236 C C . GLU A 1 154 ? 2.769 -0.905 -30.672 1.00 98.38 154 GLU A C 1
ATOM 1238 O O . GLU A 1 154 ? 1.701 -1.340 -30.243 1.00 98.38 154 GLU A O 1
ATOM 1243 N N . MET A 1 155 ? 3.927 -1.124 -30.041 1.00 98.19 155 MET A N 1
ATOM 1244 C CA . MET A 1 155 ? 4.020 -1.921 -28.816 1.00 98.19 155 MET A CA 1
ATOM 1245 C C . MET A 1 155 ? 3.251 -1.289 -27.646 1.00 98.19 155 MET A C 1
ATOM 1247 O O . MET A 1 155 ? 2.481 -1.972 -26.971 1.00 98.19 155 MET A O 1
ATOM 1251 N N . LEU A 1 156 ? 3.430 0.011 -27.399 1.00 98.62 156 LEU A N 1
ATOM 1252 C CA . LEU A 1 156 ? 2.755 0.691 -26.288 1.00 98.62 156 LEU A CA 1
ATOM 1253 C C . LEU A 1 156 ? 1.242 0.803 -26.520 1.00 98.62 156 LEU A C 1
ATOM 1255 O O . LEU A 1 156 ? 0.455 0.601 -25.594 1.00 98.62 156 LEU A O 1
ATOM 1259 N N . VAL A 1 157 ? 0.811 1.044 -27.761 1.00 98.69 157 VAL A N 1
ATOM 1260 C CA . VAL A 1 157 ? -0.611 1.017 -28.127 1.00 98.69 157 VAL A CA 1
ATOM 1261 C C . VAL A 1 157 ? -1.180 -0.391 -27.960 1.00 98.69 157 VAL A C 1
ATOM 1263 O O . VAL A 1 157 ? -2.268 -0.525 -27.403 1.00 98.69 157 VAL A O 1
ATOM 1266 N N . LYS A 1 158 ? -0.440 -1.443 -28.343 1.00 98.38 158 LYS A N 1
ATOM 1267 C CA . LYS A 1 158 ? -0.827 -2.845 -28.110 1.00 98.38 158 LYS A CA 1
ATOM 1268 C C . LYS A 1 158 ? -1.072 -3.126 -26.625 1.00 98.38 158 LYS A C 1
ATOM 1270 O O . LYS A 1 158 ? -2.077 -3.748 -26.291 1.00 98.38 158 LYS A O 1
ATOM 1275 N N . PHE A 1 159 ? -0.221 -2.629 -25.723 1.00 98.62 159 PHE A N 1
ATOM 1276 C CA . PHE A 1 159 ? -0.421 -2.802 -24.277 1.00 98.62 159 PHE A CA 1
ATOM 1277 C C . PHE A 1 159 ? -1.745 -2.220 -23.776 1.00 98.62 159 PHE A C 1
ATOM 1279 O O . PHE A 1 159 ? -2.397 -2.822 -22.925 1.00 98.62 159 PHE A O 1
ATOM 1286 N N . CYS A 1 160 ? -2.192 -1.085 -24.310 1.00 98.62 160 CYS A N 1
ATOM 1287 C CA . CYS A 1 160 ? -3.487 -0.511 -23.939 1.00 98.62 160 CYS A CA 1
ATOM 1288 C C . CYS A 1 160 ? -4.660 -1.169 -24.676 1.00 98.62 160 CYS A C 1
ATOM 1290 O O . CYS A 1 160 ? -5.699 -1.419 -24.072 1.00 98.62 160 CYS A O 1
ATOM 1292 N N . LYS A 1 161 ? -4.500 -1.465 -25.967 1.00 98.50 161 LYS A N 1
ATOM 1293 C CA . LYS A 1 161 ? -5.557 -2.000 -26.830 1.00 98.50 161 LYS A CA 1
ATOM 1294 C C . LYS A 1 161 ? -5.890 -3.457 -26.534 1.00 98.50 161 LYS A C 1
ATOM 1296 O O . LYS A 1 161 ? -7.061 -3.785 -26.375 1.00 98.50 161 LYS A O 1
ATOM 1301 N N . ASP A 1 162 ? -4.871 -4.307 -26.465 1.00 97.81 162 ASP A N 1
ATOM 1302 C CA . ASP A 1 162 ? -5.047 -5.757 -26.371 1.00 97.81 162 ASP A CA 1
ATOM 1303 C C . ASP A 1 162 ? -5.018 -6.215 -24.908 1.00 97.81 162 ASP A C 1
ATOM 1305 O O . ASP A 1 162 ? -5.782 -7.093 -24.505 1.00 97.81 162 ASP A O 1
ATOM 1309 N N . TYR A 1 163 ? -4.147 -5.608 -24.094 1.00 98.25 163 TYR A N 1
ATOM 1310 C CA . TYR A 1 163 ? -3.927 -6.027 -22.704 1.00 98.25 163 TYR A CA 1
ATOM 1311 C C . TYR A 1 163 ? -4.569 -5.109 -21.665 1.00 98.25 163 TYR A C 1
ATOM 1313 O O . TYR A 1 163 ? -4.555 -5.430 -20.476 1.00 98.25 163 TYR A O 1
ATOM 1321 N N . HIS A 1 164 ? -5.141 -3.978 -22.091 1.00 97.75 164 HIS A N 1
ATOM 1322 C CA . HIS A 1 164 ? -5.747 -2.981 -21.211 1.00 97.75 164 HIS A CA 1
ATOM 1323 C C . HIS A 1 164 ? -4.830 -2.550 -20.061 1.00 97.75 164 HIS A C 1
ATOM 1325 O O . HIS A 1 164 ? -5.278 -2.428 -18.921 1.00 97.75 164 HIS A O 1
ATOM 1331 N N . PHE A 1 165 ? -3.546 -2.294 -20.323 1.00 98.56 165 PHE A N 1
ATOM 1332 C CA . PHE A 1 165 ? -2.636 -1.809 -19.283 1.00 98.56 165 PHE A CA 1
ATOM 1333 C C . PHE A 1 165 ? -3.165 -0.514 -18.651 1.00 98.56 165 PHE A C 1
ATOM 1335 O O . PHE A 1 165 ? -3.766 0.324 -19.334 1.00 98.56 165 PHE A O 1
ATOM 1342 N N . ALA A 1 166 ? -3.001 -0.400 -17.333 1.00 97.69 166 ALA A N 1
ATOM 1343 C CA . ALA A 1 166 ? -3.512 0.694 -16.507 1.00 97.69 166 ALA A CA 1
ATOM 1344 C C . ALA A 1 166 ? -2.456 1.745 -16.164 1.00 97.69 166 ALA A C 1
ATOM 1346 O O . ALA A 1 166 ? -2.823 2.849 -15.759 1.00 97.69 166 ALA A O 1
ATOM 1347 N N . LEU A 1 167 ? -1.169 1.414 -16.312 1.00 98.12 167 LEU A N 1
ATOM 1348 C CA . LEU A 1 167 ? -0.081 2.310 -15.944 1.00 98.12 167 LEU A CA 1
ATOM 1349 C C . LEU A 1 167 ? 1.161 2.120 -16.817 1.00 98.12 167 LEU A C 1
ATOM 1351 O O . LEU A 1 167 ? 1.586 0.988 -17.053 1.00 98.12 167 LEU A O 1
ATOM 1355 N N . PHE A 1 168 ? 1.772 3.239 -17.210 1.00 98.19 168 PHE A N 1
ATOM 1356 C CA . PHE A 1 168 ? 3.149 3.302 -17.699 1.00 98.19 168 PHE A CA 1
ATOM 1357 C C . PHE A 1 168 ? 3.996 4.163 -16.761 1.00 98.19 168 PHE A C 1
ATOM 1359 O O . PHE A 1 168 ? 3.654 5.320 -16.514 1.00 98.19 168 PHE A O 1
ATOM 1366 N N . LYS A 1 169 ? 5.100 3.606 -16.255 1.00 97.19 169 LYS A N 1
ATOM 1367 C CA . LYS A 1 169 ? 6.104 4.320 -15.453 1.00 97.19 169 LYS A CA 1
ATOM 1368 C C . LYS A 1 169 ? 7.306 4.622 -16.339 1.00 97.19 169 LYS A C 1
ATOM 1370 O O . LYS A 1 169 ? 7.994 3.697 -16.750 1.00 97.19 169 LYS A O 1
ATOM 1375 N N . PHE A 1 170 ? 7.543 5.893 -16.651 1.00 96.44 170 PHE A N 1
ATOM 1376 C CA . PHE A 1 170 ? 8.691 6.325 -17.450 1.00 96.44 170 PHE A CA 1
ATOM 1377 C C . PHE A 1 170 ? 9.763 6.917 -16.550 1.00 96.44 170 PHE A C 1
ATOM 1379 O O . PHE A 1 170 ? 9.491 7.885 -15.844 1.00 96.44 170 PHE A O 1
ATOM 1386 N N . ASP A 1 171 ? 10.966 6.350 -16.582 1.00 93.06 171 ASP A N 1
ATOM 1387 C CA . ASP A 1 171 ? 11.965 6.592 -15.541 1.00 93.06 171 ASP A CA 1
ATOM 1388 C C . ASP A 1 171 ? 13.319 7.049 -16.077 1.00 93.06 171 ASP A C 1
ATOM 1390 O O . ASP A 1 171 ? 13.934 6.396 -16.928 1.00 93.06 171 ASP A O 1
ATOM 1394 N N . ALA A 1 172 ? 13.809 8.148 -15.502 1.00 91.31 172 ALA A N 1
ATOM 1395 C CA . ALA A 1 172 ? 15.111 8.724 -15.806 1.00 91.31 172 ALA A CA 1
ATOM 1396 C C . ALA A 1 172 ? 16.290 7.828 -15.404 1.00 91.31 172 ALA A C 1
ATOM 1398 O O . ALA A 1 172 ? 17.399 8.017 -15.900 1.00 91.31 172 ALA A O 1
ATOM 1399 N N . CYS A 1 173 ? 16.060 6.827 -14.544 1.00 88.31 173 CYS A N 1
ATOM 1400 C CA . CYS A 1 173 ? 17.046 5.789 -14.246 1.00 88.31 173 CYS A CA 1
ATOM 1401 C C . CYS A 1 173 ? 17.473 5.014 -15.508 1.00 88.31 173 CYS A C 1
ATOM 1403 O O . CYS A 1 173 ? 18.596 4.521 -15.571 1.00 88.31 173 CYS A O 1
ATOM 1405 N N . CYS A 1 174 ? 16.611 4.921 -16.530 1.00 89.88 174 CYS A N 1
ATOM 1406 C CA . CYS A 1 174 ? 16.983 4.363 -17.829 1.00 89.88 174 CYS A CA 1
ATOM 1407 C C . CYS A 1 174 ? 17.756 5.388 -18.672 1.00 89.88 174 CYS A C 1
ATOM 1409 O O . CYS A 1 174 ? 18.922 5.190 -19.012 1.00 89.88 174 CYS A O 1
ATOM 1411 N N . SER A 1 175 ? 17.091 6.497 -18.986 1.00 90.50 175 SER A N 1
ATOM 1412 C CA . SER A 1 175 ? 17.595 7.646 -19.738 1.00 90.50 175 SER A CA 1
ATOM 1413 C C . SER A 1 175 ? 16.635 8.820 -19.561 1.00 90.50 175 SER A C 1
ATOM 1415 O O . SER A 1 175 ? 15.528 8.630 -19.070 1.00 90.50 175 SER A O 1
ATOM 1417 N N . ASP A 1 176 ? 16.981 10.003 -20.069 1.00 92.94 176 ASP A N 1
ATOM 1418 C CA . ASP A 1 176 ? 15.977 11.048 -20.319 1.00 92.94 176 ASP A CA 1
ATOM 1419 C C . ASP A 1 176 ? 15.251 10.830 -21.662 1.00 92.94 176 ASP A C 1
ATOM 1421 O O . ASP A 1 176 ? 15.741 10.060 -22.487 1.00 92.94 176 ASP A O 1
ATOM 1425 N N . LEU A 1 177 ? 14.112 11.497 -21.895 1.00 94.44 177 LEU A N 1
ATOM 1426 C CA . LEU A 1 177 ? 13.423 11.533 -23.194 1.00 94.44 177 LEU A CA 1
ATOM 1427 C C . LEU A 1 177 ? 14.070 12.579 -24.113 1.00 94.44 177 LEU A C 1
ATOM 1429 O O . LEU A 1 177 ? 14.063 13.773 -23.798 1.00 94.44 177 LEU A O 1
ATOM 1433 N N . SER A 1 178 ? 14.574 12.168 -25.278 1.00 94.69 178 SER A N 1
ATOM 1434 C CA . SER A 1 178 ? 15.195 13.111 -26.214 1.00 94.69 178 SER A CA 1
ATOM 1435 C C . SER A 1 178 ? 14.176 14.117 -26.787 1.00 94.69 178 SER A C 1
ATOM 1437 O O . SER A 1 178 ? 13.005 13.770 -26.996 1.00 94.69 178 SER A O 1
ATOM 1439 N N . PRO A 1 179 ? 14.575 15.381 -27.052 1.00 95.12 179 PRO A N 1
ATOM 1440 C CA . PRO A 1 179 ? 13.685 16.398 -27.620 1.00 95.12 179 PRO A CA 1
ATOM 1441 C C . PRO A 1 179 ? 12.986 15.960 -28.915 1.00 95.12 179 PRO A C 1
ATOM 1443 O O . PRO A 1 179 ? 11.794 16.215 -29.090 1.00 95.12 179 PRO A O 1
ATOM 1446 N N . GLU A 1 180 ? 13.703 15.268 -29.800 1.00 95.19 180 GLU A N 1
ATOM 1447 C CA . GLU A 1 180 ? 13.204 14.748 -31.074 1.00 95.19 180 GLU A CA 1
ATOM 1448 C C . GLU A 1 180 ? 12.124 13.670 -30.910 1.00 95.19 180 GLU A C 1
ATOM 1450 O O . GLU A 1 180 ? 11.223 13.580 -31.752 1.00 95.19 180 GLU A O 1
ATOM 1455 N N . ASN A 1 181 ? 12.161 12.906 -29.813 1.00 96.75 181 ASN A N 1
ATOM 1456 C CA . ASN A 1 181 ? 11.219 11.822 -29.546 1.00 96.75 181 ASN A CA 1
ATOM 1457 C C . ASN A 1 181 ? 9.966 12.270 -28.784 1.00 96.75 181 ASN A C 1
ATOM 1459 O O . ASN A 1 181 ? 8.983 11.525 -28.733 1.00 96.75 181 ASN A O 1
ATOM 1463 N N . GLN A 1 182 ? 9.921 13.503 -28.263 1.00 96.50 182 GLN A N 1
ATOM 1464 C CA . GLN A 1 182 ? 8.744 13.993 -27.532 1.00 96.50 182 GLN A CA 1
ATOM 1465 C C . GLN A 1 182 ? 7.474 14.027 -28.392 1.00 96.50 182 GLN A C 1
ATOM 1467 O O . GLN A 1 182 ? 6.389 13.762 -27.879 1.00 96.50 182 GLN A O 1
ATOM 1472 N N . LYS A 1 183 ? 7.590 14.275 -29.706 1.00 97.25 183 LYS A N 1
ATOM 1473 C CA . LYS A 1 183 ? 6.440 14.207 -30.630 1.00 97.25 183 LYS A CA 1
ATOM 1474 C C . LYS A 1 183 ? 5.834 12.798 -30.692 1.00 97.25 183 LYS A C 1
ATOM 1476 O O . LYS A 1 183 ? 4.619 12.651 -30.614 1.00 97.25 183 LYS A O 1
ATOM 1481 N N . TYR A 1 184 ? 6.674 11.761 -30.742 1.00 98.25 184 TYR A N 1
ATOM 1482 C CA . TYR A 1 184 ? 6.215 10.374 -30.789 1.00 98.25 184 TYR A CA 1
ATOM 1483 C C . TYR A 1 184 ? 5.628 9.946 -29.450 1.00 98.25 184 TYR A C 1
ATOM 1485 O O . TYR A 1 184 ? 4.610 9.258 -29.427 1.00 98.25 184 TYR A O 1
ATOM 1493 N N . PHE A 1 185 ? 6.213 10.404 -28.339 1.00 97.69 185 PHE A N 1
ATOM 1494 C CA . PHE A 1 185 ? 5.629 10.227 -27.014 1.00 97.69 185 PHE A CA 1
ATOM 1495 C C . PHE A 1 185 ? 4.213 10.807 -26.943 1.00 97.69 185 PHE A C 1
ATOM 1497 O O . PHE A 1 185 ? 3.290 10.098 -26.546 1.00 97.69 185 PHE A O 1
ATOM 1504 N N . ILE A 1 186 ? 4.024 12.054 -27.387 1.00 96.81 186 ILE A N 1
ATOM 1505 C CA . ILE A 1 186 ? 2.721 12.731 -27.383 1.00 96.81 186 ILE A CA 1
ATOM 1506 C C . ILE A 1 186 ? 1.681 11.929 -28.166 1.00 96.81 186 ILE A C 1
ATOM 1508 O O . ILE A 1 186 ? 0.644 11.555 -27.613 1.00 96.81 186 ILE A O 1
ATOM 1512 N N . GLU A 1 187 ? 1.984 11.600 -29.422 1.00 97.88 187 GLU A N 1
ATOM 1513 C CA . GLU A 1 187 ? 1.076 10.831 -30.273 1.00 97.88 187 GLU A CA 1
ATOM 1514 C C . GLU A 1 187 ? 0.758 9.450 -29.693 1.00 97.88 187 GLU A C 1
ATOM 1516 O O . GLU A 1 187 ? -0.384 8.992 -29.745 1.00 97.88 187 GLU A O 1
ATOM 1521 N N . THR A 1 188 ? 1.766 8.772 -29.139 1.00 98.31 188 THR A N 1
ATOM 1522 C CA . THR A 1 188 ? 1.602 7.432 -28.571 1.00 98.31 188 THR A CA 1
ATOM 1523 C C . THR A 1 188 ? 0.702 7.478 -27.346 1.00 98.31 188 THR A C 1
ATOM 1525 O O . THR A 1 188 ? -0.240 6.699 -27.262 1.00 98.31 188 THR A O 1
ATOM 1528 N N . MET A 1 189 ? 0.930 8.409 -26.415 1.00 96.75 189 MET A N 1
ATOM 1529 C CA . MET A 1 189 ? 0.118 8.517 -25.198 1.00 96.75 189 MET A CA 1
ATOM 1530 C C . MET A 1 189 ? -1.334 8.911 -25.506 1.00 96.75 189 MET A C 1
ATOM 1532 O O . MET A 1 189 ? -2.255 8.394 -24.870 1.00 96.75 189 MET A O 1
ATOM 1536 N N . GLN A 1 190 ? -1.559 9.774 -26.503 1.00 95.75 190 GLN A N 1
ATOM 1537 C CA . GLN A 1 190 ? -2.903 10.102 -26.989 1.00 95.75 190 GLN A CA 1
ATOM 1538 C C . GLN A 1 190 ? -3.608 8.875 -27.583 1.00 95.75 190 GLN A C 1
ATOM 1540 O O . GLN A 1 190 ? -4.766 8.618 -27.257 1.00 95.75 190 GLN A O 1
ATOM 1545 N N . GLU A 1 191 ? -2.916 8.088 -28.410 1.00 97.81 191 GLU A N 1
ATOM 1546 C CA . GLU A 1 191 ? -3.474 6.864 -28.995 1.00 97.81 191 GLU A CA 1
ATOM 1547 C C . GLU A 1 191 ? -3.752 5.796 -27.926 1.00 97.81 191 GLU A C 1
ATOM 1549 O O . GLU A 1 191 ? -4.836 5.218 -27.896 1.00 97.81 191 GLU A O 1
ATOM 1554 N N . CYS A 1 192 ? -2.824 5.582 -26.988 1.00 97.94 192 CYS A N 1
ATOM 1555 C CA . CYS A 1 192 ? -3.000 4.672 -25.856 1.00 97.94 192 CYS A CA 1
ATOM 1556 C C . CYS A 1 192 ? -4.269 5.000 -25.051 1.00 97.94 192 CYS A C 1
ATOM 1558 O O . CYS A 1 192 ? -5.030 4.094 -24.697 1.00 97.94 192 CYS A O 1
ATOM 1560 N N . ARG A 1 193 ? -4.548 6.289 -24.810 1.00 95.25 193 ARG A N 1
ATOM 1561 C CA . ARG A 1 193 ? -5.737 6.741 -24.067 1.00 95.25 193 ARG A CA 1
ATOM 1562 C C . ARG A 1 193 ? -7.064 6.530 -24.792 1.00 95.25 193 ARG A C 1
ATOM 1564 O O . ARG A 1 193 ? -8.095 6.514 -24.128 1.00 95.25 193 ARG A O 1
ATOM 1571 N N . LYS A 1 194 ? -7.072 6.283 -26.106 1.00 96.00 194 LYS A N 1
ATOM 1572 C CA . LYS A 1 194 ? -8.298 5.851 -26.805 1.00 96.00 194 LYS A CA 1
ATOM 1573 C C . LYS A 1 194 ? -8.769 4.471 -26.335 1.00 96.00 194 LYS A C 1
ATOM 1575 O O . LYS A 1 194 ? -9.966 4.205 -26.347 1.00 96.00 194 LYS A O 1
ATOM 1580 N N . TYR A 1 195 ? -7.838 3.615 -25.906 1.00 97.12 195 TYR A N 1
ATOM 1581 C CA . TYR A 1 195 ? -8.122 2.248 -25.452 1.00 97.12 195 TYR A CA 1
ATOM 1582 C C . TYR A 1 195 ? -8.105 2.101 -23.925 1.00 97.12 195 TYR A C 1
ATOM 1584 O O . TYR A 1 195 ? -8.874 1.315 -23.374 1.00 97.12 195 TYR A O 1
ATOM 1592 N N . SER A 1 196 ? -7.268 2.888 -23.243 1.00 95.69 196 SER A N 1
ATOM 1593 C CA . SER A 1 196 ? -7.217 3.000 -21.781 1.00 95.69 196 SER A CA 1
ATOM 1594 C C . SER A 1 196 ? -7.395 4.470 -21.359 1.00 95.69 196 SER A C 1
ATOM 1596 O O . SER A 1 196 ? -6.402 5.129 -21.045 1.00 95.69 196 SER A O 1
ATOM 1598 N N . PRO A 1 197 ? -8.627 5.020 -21.331 1.00 92.88 197 PRO A N 1
ATOM 1599 C CA . PRO A 1 197 ? -8.862 6.433 -20.989 1.00 92.88 197 PRO A CA 1
ATOM 1600 C C . PRO A 1 197 ? -8.367 6.829 -19.592 1.00 92.88 197 PRO A C 1
ATOM 1602 O O . PRO A 1 197 ? -8.044 7.984 -19.329 1.00 92.88 197 PRO A O 1
ATOM 1605 N N . ASP A 1 198 ? -8.279 5.845 -18.702 1.00 93.31 198 ASP A N 1
ATOM 1606 C CA . ASP A 1 198 ? -7.846 5.950 -17.315 1.00 93.31 198 ASP A CA 1
ATOM 1607 C C . ASP A 1 198 ? -6.400 5.458 -17.097 1.00 93.31 198 ASP A C 1
ATOM 1609 O O . ASP A 1 198 ? -6.055 5.019 -15.991 1.00 93.31 198 ASP A O 1
ATOM 1613 N N . LEU A 1 199 ? -5.580 5.489 -18.156 1.00 96.06 199 LEU A N 1
ATOM 1614 C CA . LEU A 1 199 ? -4.154 5.173 -18.125 1.00 96.06 199 LEU A CA 1
ATOM 1615 C C . LEU A 1 199 ? -3.385 6.221 -17.315 1.00 96.06 199 LEU A C 1
ATOM 1617 O O . LEU A 1 199 ? -3.346 7.404 -17.676 1.00 96.06 199 LEU A O 1
ATOM 1621 N N . ILE A 1 200 ? -2.728 5.754 -16.255 1.00 95.81 200 ILE A N 1
ATOM 1622 C CA . ILE A 1 200 ? -1.796 6.548 -15.459 1.00 95.81 200 ILE A CA 1
ATOM 1623 C C . ILE A 1 200 ? -0.456 6.587 -16.188 1.00 95.81 200 ILE A C 1
ATOM 1625 O O . ILE A 1 200 ? 0.151 5.550 -16.451 1.00 95.81 200 ILE A O 1
ATOM 1629 N N . ILE A 1 201 ? 0.013 7.791 -16.497 1.00 95.69 201 ILE A N 1
ATOM 1630 C CA . ILE A 1 201 ? 1.363 8.009 -17.016 1.00 95.69 201 ILE A CA 1
ATOM 1631 C C . ILE A 1 201 ? 2.200 8.609 -15.894 1.00 95.69 201 ILE A C 1
ATOM 1633 O O . ILE A 1 201 ? 2.083 9.797 -15.590 1.00 95.69 201 ILE A O 1
ATOM 1637 N N . LEU A 1 202 ? 3.019 7.780 -15.263 1.00 94.69 202 LEU A N 1
ATOM 1638 C CA . LEU A 1 202 ? 3.883 8.185 -14.170 1.00 94.69 202 LEU A CA 1
ATOM 1639 C C . LEU A 1 202 ? 5.211 8.717 -14.723 1.00 94.69 202 LEU A C 1
ATOM 1641 O O . LEU A 1 202 ? 5.982 7.975 -15.336 1.00 94.69 202 LEU A O 1
ATOM 1645 N N . ASN A 1 203 ? 5.472 10.005 -14.493 1.00 92.69 203 ASN A N 1
ATOM 1646 C CA . ASN A 1 203 ? 6.764 10.629 -14.749 1.00 92.69 203 ASN A CA 1
ATOM 1647 C C . ASN A 1 203 ? 7.705 10.408 -13.558 1.00 92.69 203 ASN A C 1
ATOM 1649 O O . ASN A 1 203 ? 7.642 11.104 -12.542 1.00 92.69 203 ASN A O 1
ATOM 1653 N N . HIS A 1 204 ? 8.652 9.499 -13.721 1.00 90.62 204 HIS A N 1
ATOM 1654 C CA . HIS A 1 204 ? 9.688 9.243 -12.740 1.00 90.62 204 HIS A CA 1
ATOM 1655 C C . HIS A 1 204 ? 10.982 9.976 -13.137 1.00 90.62 204 HIS A C 1
ATOM 1657 O O . HIS A 1 204 ? 11.968 9.388 -13.572 1.00 90.62 204 HIS A O 1
ATOM 1663 N N . ARG A 1 205 ? 10.966 11.305 -12.943 1.00 88.25 205 ARG A N 1
ATOM 1664 C CA . ARG A 1 205 ? 12.114 12.234 -13.067 1.00 88.25 205 ARG A CA 1
ATOM 1665 C C . ARG A 1 205 ? 12.585 12.546 -14.504 1.00 88.25 205 ARG A C 1
ATOM 1667 O O . ARG A 1 205 ? 13.710 13.008 -14.669 1.00 88.25 205 ARG A O 1
ATOM 1674 N N . ILE A 1 206 ? 11.750 12.349 -15.527 1.00 90.69 206 ILE A N 1
ATOM 1675 C CA . ILE A 1 206 ? 12.082 12.654 -16.933 1.00 90.69 206 ILE A CA 1
ATOM 1676 C C . ILE A 1 206 ? 11.781 14.117 -17.309 1.00 90.69 206 ILE A C 1
ATOM 1678 O O . ILE A 1 206 ? 10.836 14.738 -16.800 1.00 90.69 206 ILE A O 1
ATOM 1682 N N . THR A 1 207 ? 12.558 14.669 -18.243 1.00 91.06 207 THR A N 1
ATOM 1683 C CA . THR A 1 207 ? 12.389 16.025 -18.778 1.00 91.06 207 THR A CA 1
ATOM 1684 C C . THR A 1 207 ? 11.354 16.034 -19.898 1.00 91.06 207 THR A C 1
ATOM 1686 O O . THR A 1 207 ? 11.516 15.390 -20.930 1.00 91.06 207 THR A O 1
ATOM 1689 N N . LEU A 1 208 ? 10.301 16.837 -19.736 1.00 90.81 208 LEU A N 1
ATOM 1690 C CA . LEU A 1 208 ? 9.226 16.972 -20.722 1.00 90.81 208 LEU A CA 1
ATOM 1691 C C . LEU A 1 208 ? 8.977 18.435 -21.082 1.00 90.81 208 LEU A C 1
ATOM 1693 O O . LEU A 1 208 ? 8.944 19.304 -20.200 1.00 90.81 208 LEU A O 1
ATOM 1697 N N . ASN A 1 209 ? 8.738 18.693 -22.368 1.00 91.69 209 ASN A N 1
ATOM 1698 C CA . ASN A 1 209 ? 8.164 19.945 -22.842 1.00 91.69 209 ASN A CA 1
ATOM 1699 C C . ASN A 1 209 ? 6.713 20.098 -22.344 1.00 91.69 209 ASN A C 1
ATOM 1701 O O . ASN A 1 209 ? 6.156 19.209 -21.695 1.00 91.69 209 ASN A O 1
ATOM 1705 N N . GLU A 1 210 ? 6.113 21.258 -22.601 1.00 89.00 210 GLU A N 1
ATOM 1706 C CA . GLU A 1 210 ? 4.776 21.579 -22.094 1.00 89.00 210 GLU A CA 1
ATOM 1707 C C . GLU A 1 210 ? 3.694 20.607 -22.598 1.00 89.00 210 GLU A C 1
ATOM 1709 O O . GLU A 1 210 ? 2.883 20.133 -21.805 1.00 89.00 210 GLU A O 1
ATOM 1714 N N . GLU A 1 211 ? 3.717 20.246 -23.882 1.00 90.69 211 GLU A N 1
ATOM 1715 C CA . GLU A 1 211 ? 2.707 19.371 -24.490 1.00 90.69 211 GLU A CA 1
ATOM 1716 C C . GLU A 1 211 ? 2.809 17.922 -23.999 1.00 90.69 211 GLU A C 1
ATOM 1718 O O . GLU A 1 211 ? 1.805 17.315 -23.629 1.00 90.69 211 GLU A O 1
ATOM 1723 N N . ALA A 1 212 ? 4.019 17.369 -23.906 1.00 91.44 212 ALA A N 1
ATOM 1724 C CA . ALA A 1 212 ? 4.227 16.025 -23.373 1.00 91.44 212 ALA A CA 1
ATOM 1725 C C . ALA A 1 212 ? 3.856 15.945 -21.883 1.00 91.44 212 ALA A C 1
ATOM 1727 O O . ALA A 1 212 ? 3.277 14.957 -21.429 1.00 91.44 212 ALA A O 1
ATOM 1728 N N . ARG A 1 213 ? 4.119 17.015 -21.122 1.00 89.12 213 ARG A N 1
ATOM 1729 C CA . ARG A 1 213 ? 3.749 17.127 -19.705 1.00 89.12 213 ARG A CA 1
ATOM 1730 C C . ARG A 1 213 ? 2.240 17.099 -19.478 1.00 89.12 213 ARG A C 1
ATOM 1732 O O . ARG A 1 213 ? 1.801 16.482 -18.513 1.00 89.12 213 ARG A O 1
ATOM 1739 N N . LYS A 1 214 ? 1.439 17.686 -20.374 1.00 88.06 214 LYS A N 1
ATOM 1740 C CA . LYS A 1 214 ? -0.035 17.612 -20.305 1.00 88.06 214 LYS A CA 1
ATOM 1741 C C . LYS A 1 214 ? -0.553 16.173 -20.386 1.00 88.06 214 LYS A C 1
ATOM 1743 O O . LYS A 1 214 ? -1.696 15.914 -20.021 1.00 88.06 214 LYS A O 1
ATOM 1748 N N . LEU A 1 215 ? 0.264 15.224 -20.848 1.00 90.50 215 LEU A N 1
ATOM 1749 C CA . LEU A 1 215 ? -0.106 13.815 -20.945 1.00 90.50 215 LEU A CA 1
ATOM 1750 C C . LEU A 1 215 ? 0.356 12.974 -19.753 1.00 90.50 215 LEU A C 1
ATOM 1752 O O . LEU A 1 215 ? -0.173 11.878 -19.572 1.00 90.50 215 LEU A O 1
ATOM 1756 N N . THR A 1 216 ? 1.264 13.462 -18.908 1.00 90.31 216 THR A N 1
ATOM 1757 C CA . THR A 1 216 ? 1.632 12.762 -17.668 1.00 90.31 216 THR A CA 1
ATOM 1758 C C . THR A 1 216 ? 0.548 12.930 -16.611 1.00 90.31 216 THR A C 1
ATOM 1760 O O . THR A 1 216 ? -0.090 13.973 -16.572 1.00 90.31 216 THR A O 1
ATOM 1763 N N . THR A 1 217 ? 0.314 11.906 -15.791 1.00 90.62 217 THR A N 1
ATOM 1764 C CA . THR A 1 217 ? -0.688 11.893 -14.710 1.00 90.62 217 THR A CA 1
ATOM 1765 C C . THR A 1 217 ? -0.081 12.262 -13.362 1.00 90.62 217 THR A C 1
ATOM 1767 O O . THR A 1 217 ? -0.724 12.938 -12.567 1.00 90.62 217 THR A O 1
ATOM 1770 N N . THR A 1 218 ? 1.130 11.778 -13.085 1.00 88.94 218 THR A N 1
ATOM 1771 C CA . THR A 1 218 ? 1.805 11.953 -11.795 1.00 88.94 218 THR A CA 1
ATOM 1772 C C . THR A 1 218 ? 3.295 12.190 -11.983 1.00 88.94 218 THR A C 1
ATOM 1774 O O . THR A 1 218 ? 3.852 11.924 -13.052 1.00 88.94 218 THR A O 1
ATOM 1777 N N . PHE A 1 219 ? 3.944 12.643 -10.913 1.00 87.50 219 PHE A N 1
ATOM 1778 C CA . PHE A 1 219 ? 5.395 12.701 -10.797 1.00 87.50 219 PHE A CA 1
ATOM 1779 C C . PHE A 1 219 ? 5.863 12.203 -9.427 1.00 87.50 219 PHE A C 1
ATOM 1781 O O . PHE A 1 219 ? 5.109 12.278 -8.453 1.00 87.50 219 PHE A O 1
ATOM 1788 N N . LEU A 1 220 ? 7.118 11.755 -9.337 1.00 88.19 220 LEU A N 1
ATOM 1789 C CA . LEU A 1 220 ? 7.704 11.324 -8.068 1.00 88.19 220 LEU A CA 1
ATOM 1790 C C . LEU A 1 220 ? 7.976 12.513 -7.132 1.00 88.19 220 LEU A C 1
ATOM 1792 O O . LEU A 1 220 ? 8.840 13.357 -7.388 1.00 88.19 220 LEU A O 1
ATOM 1796 N N . TRP A 1 221 ? 7.263 12.550 -6.013 1.00 88.81 221 TRP A N 1
ATOM 1797 C CA . TRP A 1 221 ? 7.426 13.530 -4.949 1.00 88.81 221 TRP A CA 1
ATOM 1798 C C . TRP A 1 221 ? 8.765 13.335 -4.220 1.00 88.81 221 TRP A C 1
ATOM 1800 O O . TRP A 1 221 ? 9.152 12.220 -3.870 1.00 88.81 221 TRP A O 1
ATOM 1810 N N . GLU A 1 222 ? 9.495 14.439 -4.022 1.00 85.19 222 GLU A N 1
ATOM 1811 C CA . GLU A 1 222 ? 10.844 14.503 -3.417 1.00 85.19 222 GLU A CA 1
ATOM 1812 C C . GLU A 1 222 ? 11.938 13.712 -4.150 1.00 85.19 222 GLU A C 1
ATOM 1814 O O . GLU A 1 222 ? 13.083 13.710 -3.704 1.00 85.19 222 GLU A O 1
ATOM 1819 N N . GLY A 1 223 ? 11.623 13.034 -5.259 1.00 80.81 223 GLY A N 1
ATOM 1820 C CA . GLY A 1 223 ? 12.575 12.136 -5.907 1.00 80.81 223 GLY A CA 1
ATOM 1821 C C . GLY A 1 223 ? 13.042 10.997 -4.987 1.00 80.81 223 GLY A C 1
ATOM 1822 O O . GLY A 1 223 ? 14.156 10.514 -5.162 1.00 80.81 223 GLY A O 1
ATOM 1823 N N . ARG A 1 224 ? 12.235 10.600 -3.991 1.00 82.69 224 ARG A N 1
ATOM 1824 C CA . ARG A 1 224 ? 12.666 9.738 -2.881 1.00 82.69 224 ARG A CA 1
ATOM 1825 C C . ARG A 1 224 ? 11.929 8.396 -2.859 1.00 82.69 224 ARG A C 1
ATOM 1827 O O . ARG A 1 224 ? 10.703 8.355 -2.897 1.00 82.69 224 ARG A O 1
ATOM 1834 N N . GLU A 1 225 ? 12.698 7.322 -2.720 1.00 88.88 225 GLU A N 1
ATOM 1835 C CA . GLU A 1 225 ? 12.228 5.955 -2.449 1.00 88.88 225 GLU A CA 1
ATOM 1836 C C . GLU A 1 225 ? 12.049 5.711 -0.936 1.00 88.88 225 GLU A C 1
ATOM 1838 O O . GLU A 1 225 ? 12.581 6.449 -0.108 1.00 88.88 225 GLU A O 1
ATOM 1843 N N . THR A 1 226 ? 11.325 4.659 -0.547 1.00 91.94 226 THR A N 1
ATOM 1844 C CA . THR A 1 226 ? 10.865 4.452 0.848 1.00 91.94 226 THR A CA 1
ATOM 1845 C C . THR A 1 226 ? 11.307 3.133 1.486 1.00 91.94 226 THR A C 1
ATOM 1847 O O . THR A 1 226 ? 10.725 2.702 2.486 1.00 91.94 226 THR A O 1
ATOM 1850 N N . CYS A 1 227 ? 12.307 2.451 0.919 1.00 92.06 227 CYS A N 1
ATOM 1851 C CA . CYS A 1 227 ? 12.787 1.192 1.477 1.00 92.06 227 CYS A CA 1
ATOM 1852 C C . CYS A 1 227 ? 13.439 1.445 2.840 1.00 92.06 227 CYS A C 1
ATOM 1854 O O . CYS A 1 227 ? 14.374 2.242 2.956 1.00 92.06 227 CYS A O 1
ATOM 1856 N N . VAL A 1 228 ? 12.912 0.791 3.873 1.00 93.00 228 VAL A N 1
ATOM 1857 C CA . VAL A 1 228 ? 13.313 1.013 5.264 1.00 93.00 228 VAL A CA 1
ATOM 1858 C C . VAL A 1 228 ? 14.735 0.501 5.469 1.00 93.00 228 VAL A C 1
ATOM 1860 O O . VAL A 1 228 ? 15.081 -0.580 4.993 1.00 93.00 228 VAL A O 1
ATOM 1863 N N . ASP A 1 229 ? 15.550 1.302 6.150 1.00 88.50 229 ASP A N 1
ATOM 1864 C CA . ASP A 1 229 ? 16.988 1.111 6.381 1.00 88.50 229 ASP A CA 1
ATOM 1865 C C . ASP A 1 229 ? 17.876 1.132 5.126 1.00 88.50 229 ASP A C 1
ATOM 1867 O O . ASP A 1 229 ? 19.086 0.923 5.220 1.00 88.50 229 ASP A O 1
ATOM 1871 N N . VAL A 1 230 ? 17.304 1.425 3.953 1.00 89.62 230 VAL A N 1
ATOM 1872 C CA . VAL A 1 230 ? 18.040 1.530 2.683 1.00 89.62 230 VAL A CA 1
ATOM 1873 C C . VAL A 1 230 ? 17.921 2.938 2.107 1.00 89.62 230 VAL A C 1
ATOM 1875 O O . VAL A 1 230 ? 18.923 3.619 1.910 1.00 89.62 230 VAL A O 1
ATOM 1878 N N . ASN A 1 231 ? 16.692 3.388 1.857 1.00 90.62 231 ASN A N 1
ATOM 1879 C CA . ASN A 1 231 ? 16.394 4.711 1.308 1.00 90.62 231 ASN A CA 1
ATOM 1880 C C . ASN A 1 231 ? 15.845 5.674 2.365 1.00 90.62 231 ASN A C 1
ATOM 1882 O O . ASN A 1 231 ? 15.961 6.890 2.210 1.00 90.62 231 ASN A O 1
ATOM 1886 N N . ILE A 1 232 ? 15.236 5.138 3.425 1.00 90.12 232 ILE A N 1
ATOM 1887 C CA . ILE A 1 232 ? 14.736 5.922 4.547 1.00 90.12 232 ILE A CA 1
ATOM 1888 C C . ILE A 1 232 ? 15.100 5.260 5.872 1.00 90.12 232 ILE A C 1
ATOM 1890 O O . ILE A 1 232 ? 14.919 4.060 6.060 1.00 90.12 232 ILE A O 1
ATOM 1894 N N . THR A 1 233 ? 15.620 6.065 6.789 1.00 91.50 233 THR A N 1
ATOM 1895 C CA . THR A 1 233 ? 16.099 5.645 8.106 1.00 91.50 233 THR A CA 1
ATOM 1896 C C . THR A 1 233 ? 15.492 6.540 9.175 1.00 91.50 233 THR A C 1
ATOM 1898 O O . THR A 1 233 ? 15.021 7.642 8.888 1.00 91.50 233 THR A O 1
ATOM 1901 N N . ASN A 1 234 ? 15.537 6.090 10.423 1.00 92.94 234 ASN A N 1
ATOM 1902 C CA . ASN A 1 234 ? 15.220 6.954 11.552 1.00 92.94 234 ASN A CA 1
ATOM 1903 C C . ASN A 1 234 ? 16.320 7.994 11.762 1.00 92.94 234 ASN A C 1
ATOM 1905 O O . ASN A 1 234 ? 17.507 7.683 11.652 1.00 92.94 234 ASN A O 1
ATOM 1909 N N . GLU A 1 235 ? 15.919 9.202 12.138 1.00 88.44 235 GLU A N 1
ATOM 1910 C CA . GLU A 1 235 ? 16.846 10.237 12.613 1.00 88.44 235 GLU A CA 1
ATOM 1911 C C . GLU A 1 235 ? 16.883 10.288 14.146 1.00 88.44 235 GLU A C 1
ATOM 1913 O O . GLU A 1 235 ? 17.845 10.784 14.733 1.00 88.44 235 GLU A O 1
ATOM 1918 N N . ASN A 1 236 ? 15.859 9.732 14.806 1.00 88.19 236 ASN A N 1
ATOM 1919 C CA . ASN A 1 236 ? 15.746 9.677 16.259 1.00 88.19 236 ASN A CA 1
ATOM 1920 C C . ASN A 1 236 ? 15.730 8.236 16.782 1.00 88.19 236 ASN A C 1
ATOM 1922 O O . ASN A 1 236 ? 15.464 7.269 16.067 1.00 88.19 236 ASN A O 1
ATOM 1926 N N . VAL A 1 237 ? 15.964 8.086 18.088 1.00 88.06 237 VAL A N 1
ATOM 1927 C CA . VAL A 1 237 ? 15.770 6.799 18.766 1.00 88.06 237 VAL A CA 1
ATOM 1928 C C . VAL A 1 237 ? 14.268 6.520 18.856 1.00 88.06 237 VAL A C 1
ATOM 1930 O O . VAL A 1 237 ? 13.547 7.198 19.592 1.00 88.06 237 VAL A O 1
ATOM 1933 N N . ALA A 1 238 ? 13.824 5.499 18.128 1.00 91.00 238 ALA A N 1
ATOM 1934 C CA . ALA A 1 238 ? 12.453 5.004 18.085 1.00 91.00 238 ALA A CA 1
ATOM 1935 C C . ALA A 1 238 ? 12.434 3.483 18.338 1.00 91.00 238 ALA A C 1
ATOM 1937 O O . ALA A 1 238 ? 13.446 2.815 18.116 1.00 91.00 238 ALA A O 1
ATOM 1938 N N . PRO A 1 239 ? 11.308 2.898 18.786 1.00 88.88 239 PRO A N 1
ATOM 1939 C CA . PRO A 1 239 ? 11.214 1.467 19.088 1.00 88.88 239 PRO A CA 1
ATOM 1940 C C . PRO A 1 239 ? 11.173 0.567 17.838 1.00 88.88 239 PRO A C 1
ATOM 1942 O O . PRO A 1 239 ? 11.108 -0.652 17.969 1.00 88.88 239 PRO A O 1
ATOM 1945 N N . HIS A 1 240 ? 11.171 1.147 16.635 1.00 91.62 240 HIS A N 1
ATOM 1946 C CA . HIS A 1 240 ? 11.120 0.439 15.357 1.00 91.62 240 HIS A CA 1
ATOM 1947 C C . HIS A 1 240 ? 11.750 1.270 14.235 1.00 91.62 240 HIS A C 1
ATOM 1949 O O . HIS A 1 240 ? 11.901 2.481 14.360 1.00 91.62 240 HIS A O 1
ATOM 1955 N N . HIS A 1 241 ? 12.007 0.644 13.090 1.00 92.62 241 HIS A N 1
ATOM 1956 C CA . HIS A 1 241 ? 12.759 1.213 11.962 1.00 92.62 241 HIS A CA 1
ATOM 1957 C C . HIS A 1 241 ? 11.959 2.178 11.063 1.00 92.62 241 HIS A C 1
ATOM 1959 O O . HIS A 1 241 ? 12.497 2.768 10.136 1.00 92.62 241 HIS A O 1
ATOM 1965 N N . ARG A 1 242 ? 10.654 2.345 11.319 1.00 94.31 242 ARG A N 1
ATOM 1966 C CA . ARG A 1 242 ? 9.748 3.167 10.494 1.00 94.31 242 ARG A CA 1
ATOM 1967 C C . ARG A 1 242 ? 9.496 4.595 10.985 1.00 94.31 242 ARG A C 1
ATOM 1969 O O . ARG A 1 242 ? 8.615 5.257 10.446 1.00 94.31 242 ARG A O 1
ATOM 1976 N N . GLU A 1 243 ? 10.225 5.102 11.981 1.00 94.56 243 GLU A N 1
ATOM 1977 C CA . GLU A 1 243 ? 10.031 6.490 12.443 1.00 94.56 243 GLU A CA 1
ATOM 1978 C C . GLU A 1 243 ? 10.320 7.509 11.337 1.00 94.56 243 GLU A C 1
ATOM 1980 O O . GLU A 1 243 ? 9.534 8.441 11.180 1.00 94.56 243 GLU A O 1
ATOM 1985 N N . GLY A 1 244 ? 11.323 7.269 10.487 1.00 93.44 244 GLY A N 1
ATOM 1986 C CA . GLY A 1 244 ? 11.564 8.101 9.303 1.00 93.44 244 GLY A CA 1
ATOM 1987 C C . GLY A 1 244 ? 10.339 8.203 8.378 1.00 93.44 244 GLY A C 1
ATOM 1988 O O . GLY A 1 244 ? 9.967 9.298 7.952 1.00 93.44 244 GLY A O 1
ATOM 1989 N N . ASN A 1 245 ? 9.640 7.088 8.130 1.00 93.06 245 ASN A N 1
ATOM 1990 C CA . ASN A 1 245 ? 8.397 7.088 7.344 1.00 93.06 245 ASN A CA 1
ATOM 1991 C C . ASN A 1 245 ? 7.241 7.777 8.086 1.00 93.06 245 ASN A C 1
ATOM 1993 O O . ASN A 1 245 ? 6.480 8.528 7.472 1.00 93.06 245 ASN A O 1
ATOM 1997 N N . LEU A 1 246 ? 7.129 7.590 9.407 1.00 94.25 246 LEU A N 1
ATOM 1998 C CA . LEU A 1 246 ? 6.143 8.304 10.228 1.00 94.25 246 LEU A CA 1
ATOM 1999 C C . LEU A 1 246 ? 6.404 9.812 10.287 1.00 94.25 246 LEU A C 1
ATOM 2001 O O . LEU A 1 246 ? 5.460 10.575 10.473 1.00 94.25 246 LEU A O 1
ATOM 2005 N N . LEU A 1 247 ? 7.648 10.265 10.154 1.00 93.69 247 LEU A N 1
ATOM 2006 C CA . LEU A 1 247 ? 7.997 11.684 10.118 1.00 93.69 247 LEU A CA 1
ATOM 2007 C C . LEU A 1 247 ? 7.833 12.285 8.715 1.00 93.69 247 LEU A C 1
ATOM 2009 O O . LEU A 1 247 ? 7.734 13.507 8.590 1.00 93.69 247 LEU A O 1
ATOM 2013 N N . ARG A 1 248 ? 7.746 11.455 7.665 1.00 92.75 248 ARG A N 1
ATOM 2014 C CA . ARG A 1 248 ? 7.567 11.934 6.291 1.00 92.75 248 ARG A CA 1
ATOM 2015 C C . ARG A 1 248 ? 6.316 12.810 6.181 1.00 92.75 248 ARG A C 1
ATOM 2017 O O . ARG A 1 248 ? 5.233 12.458 6.670 1.00 92.75 248 ARG A O 1
ATOM 2024 N N . GLY A 1 249 ? 6.505 13.968 5.553 1.00 93.25 249 GLY A N 1
ATOM 2025 C CA . GLY A 1 249 ? 5.520 15.041 5.492 1.00 93.25 249 GLY A CA 1
ATOM 2026 C C . GLY A 1 249 ? 4.355 14.774 4.542 1.00 93.25 249 GLY A C 1
ATOM 2027 O O . GLY A 1 249 ? 3.984 13.635 4.247 1.00 93.25 249 GLY A O 1
ATOM 2028 N N . LEU A 1 250 ? 3.773 15.868 4.060 1.00 95.00 250 LEU A N 1
ATOM 2029 C CA . LEU A 1 250 ? 2.645 15.871 3.138 1.00 95.00 250 LEU A CA 1
ATOM 2030 C C . LEU A 1 250 ? 3.093 16.367 1.759 1.00 95.00 250 LEU A C 1
ATOM 2032 O O . LEU A 1 250 ? 3.886 17.311 1.699 1.00 95.00 250 LEU A O 1
ATOM 2036 N N . PRO A 1 251 ? 2.535 15.824 0.662 1.00 92.69 251 PRO A N 1
ATOM 2037 C CA . PRO A 1 251 ? 2.630 16.466 -0.638 1.00 92.69 251 PRO A CA 1
ATOM 2038 C C . PRO A 1 251 ? 2.169 17.928 -0.531 1.00 92.69 251 PRO A C 1
ATOM 2040 O O . PRO A 1 251 ? 1.181 18.195 0.170 1.00 92.69 251 PRO A O 1
ATOM 2043 N N . PRO A 1 252 ? 2.835 18.879 -1.212 1.00 89.56 252 PRO A N 1
ATOM 2044 C CA . PRO A 1 252 ? 2.430 20.278 -1.200 1.00 89.56 252 PRO A CA 1
ATOM 2045 C C . PRO A 1 252 ? 0.942 20.423 -1.520 1.00 89.56 252 PRO A C 1
ATOM 2047 O O . PRO A 1 252 ? 0.449 19.832 -2.480 1.00 89.56 252 PRO A O 1
ATOM 2050 N N . GLN A 1 253 ? 0.224 21.178 -0.684 1.00 89.88 253 GLN A N 1
ATOM 2051 C CA . GLN A 1 253 ? -1.220 21.421 -0.823 1.00 89.88 253 GLN A CA 1
ATOM 2052 C C . GLN A 1 253 ? -2.076 20.138 -0.871 1.00 89.88 253 GLN A C 1
ATOM 2054 O O . GLN A 1 253 ? -3.186 20.151 -1.392 1.00 89.88 253 GLN A O 1
ATOM 2059 N N . LEU A 1 254 ? -1.570 19.021 -0.328 1.00 93.81 254 LEU A N 1
ATOM 2060 C CA . LEU A 1 254 ? -2.194 17.698 -0.427 1.00 93.81 254 LEU A CA 1
ATOM 2061 C C . LEU A 1 254 ? -2.419 17.233 -1.877 1.00 93.81 254 LEU A C 1
ATOM 2063 O O . LEU A 1 254 ? -3.351 16.462 -2.127 1.00 93.81 254 LEU A O 1
ATOM 2067 N N . ASN A 1 255 ? -1.582 17.678 -2.823 1.00 91.88 255 ASN A N 1
ATOM 2068 C CA . ASN A 1 255 ? -1.700 17.293 -4.225 1.00 91.88 255 ASN A CA 1
ATOM 2069 C C . ASN A 1 255 ? -1.632 15.764 -4.383 1.00 91.88 255 ASN A C 1
ATOM 2071 O O . ASN A 1 255 ? -0.617 15.129 -4.086 1.00 91.88 255 ASN A O 1
ATOM 2075 N N . ARG A 1 256 ? -2.734 15.192 -4.879 1.00 94.12 256 ARG A N 1
ATOM 2076 C CA . ARG A 1 256 ? -2.917 13.748 -5.069 1.00 94.12 256 ARG A CA 1
ATOM 2077 C C . ARG A 1 256 ? -2.335 13.235 -6.384 1.00 94.12 256 ARG A C 1
ATOM 2079 O O . ARG A 1 256 ? -2.177 12.029 -6.530 1.00 94.12 256 ARG A O 1
ATOM 2086 N N . LEU A 1 257 ? -2.022 14.116 -7.334 1.00 92.69 257 LEU A N 1
ATOM 2087 C CA . LEU A 1 257 ? -1.413 13.773 -8.625 1.00 92.69 257 LEU A CA 1
ATOM 2088 C C . LEU A 1 257 ? 0.116 13.705 -8.507 1.00 92.69 257 LEU A C 1
ATOM 2090 O O . LEU A 1 257 ? 0.867 14.196 -9.344 1.00 92.69 257 LEU A O 1
ATOM 2094 N N . THR A 1 258 ? 0.567 13.085 -7.422 1.00 90.56 258 THR A N 1
ATOM 2095 C CA . THR A 1 258 ? 1.963 12.796 -7.115 1.00 90.56 258 THR A CA 1
ATOM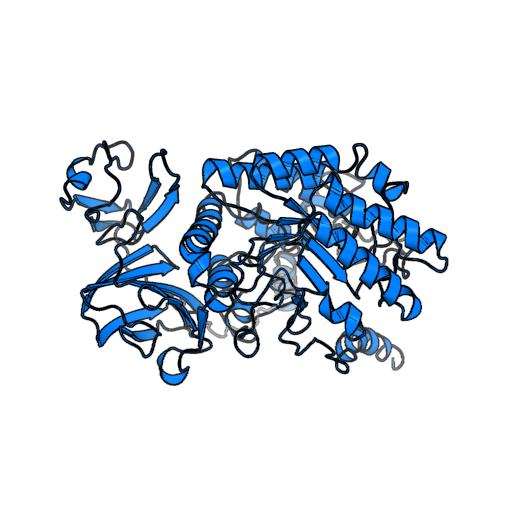 2096 C C . THR A 1 258 ? 2.095 11.309 -6.795 1.00 90.56 258 THR A C 1
ATOM 2098 O O . THR A 1 258 ? 1.103 10.632 -6.521 1.00 90.56 258 THR A O 1
ATOM 2101 N N . GLU A 1 259 ? 3.308 10.786 -6.879 1.00 91.44 259 GLU A N 1
ATOM 2102 C CA . GLU A 1 259 ? 3.704 9.463 -6.396 1.00 91.44 259 GLU A CA 1
ATOM 2103 C C . GLU A 1 259 ? 4.649 9.661 -5.210 1.00 91.44 259 GLU A C 1
ATOM 2105 O O . GLU A 1 259 ? 5.517 10.529 -5.262 1.00 91.44 259 GLU A O 1
ATOM 2110 N N . ASP A 1 260 ? 4.520 8.858 -4.156 1.00 92.62 260 ASP A N 1
ATOM 2111 C CA . ASP A 1 260 ? 5.456 8.862 -3.027 1.00 92.62 260 ASP A CA 1
ATOM 2112 C C . ASP A 1 260 ? 6.274 7.574 -2.912 1.00 92.62 260 ASP A C 1
ATOM 2114 O O . ASP A 1 260 ? 6.974 7.396 -1.914 1.00 92.62 260 ASP A O 1
ATOM 2118 N N . HIS A 1 261 ? 6.211 6.718 -3.934 1.00 92.62 261 HIS A N 1
ATOM 2119 C CA . HIS A 1 261 ? 6.860 5.414 -4.029 1.00 92.62 261 HIS A CA 1
ATOM 2120 C C . HIS A 1 261 ? 6.232 4.349 -3.107 1.00 92.62 261 HIS A C 1
ATOM 2122 O O . HIS A 1 261 ? 6.740 3.231 -3.012 1.00 92.62 261 HIS A O 1
ATOM 2128 N N . GLY A 1 262 ? 5.137 4.678 -2.411 1.00 95.50 262 GLY A N 1
ATOM 2129 C CA . GLY A 1 262 ? 4.401 3.768 -1.542 1.00 95.50 262 GLY A CA 1
ATOM 2130 C C . GLY A 1 262 ? 5.159 3.256 -0.323 1.00 95.50 262 GLY A C 1
ATOM 2131 O O . GLY A 1 262 ? 6.137 3.842 0.144 1.00 95.50 262 GLY A O 1
ATOM 2132 N N . VAL A 1 263 ? 4.692 2.121 0.200 1.00 97.31 263 VAL A N 1
ATOM 2133 C CA . VAL A 1 263 ? 5.260 1.445 1.374 1.00 97.31 263 VAL A CA 1
ATOM 2134 C C . VAL A 1 263 ? 6.038 0.198 0.962 1.00 97.31 263 VAL A C 1
ATOM 2136 O O . VAL A 1 263 ? 5.475 -0.743 0.398 1.00 97.31 263 VAL A O 1
ATOM 2139 N N . CYS A 1 264 ? 7.331 0.156 1.294 1.00 96.19 264 CYS A N 1
ATOM 2140 C CA . CYS A 1 264 ? 8.149 -1.037 1.085 1.00 96.19 264 CYS A CA 1
ATOM 2141 C C . CYS A 1 264 ? 7.781 -2.128 2.093 1.00 96.19 264 CYS A C 1
ATOM 2143 O O . CYS A 1 264 ? 7.835 -1.896 3.305 1.00 96.19 264 CYS A O 1
ATOM 2145 N N . LEU A 1 265 ? 7.473 -3.324 1.597 1.00 96.19 265 LEU A N 1
ATOM 2146 C CA . LEU A 1 265 ? 7.217 -4.528 2.383 1.00 96.19 265 LEU A CA 1
ATOM 2147 C C . LEU A 1 265 ? 8.294 -5.596 2.135 1.00 96.19 265 LEU A C 1
ATOM 2149 O O . LEU A 1 265 ? 7.976 -6.758 1.913 1.00 96.19 265 LEU A O 1
ATOM 2153 N N . SER A 1 266 ? 9.570 -5.207 2.161 1.00 92.31 266 SER A N 1
ATOM 2154 C CA . SER A 1 266 ? 10.712 -6.141 2.108 1.00 92.31 266 SER A CA 1
ATOM 2155 C C . SER A 1 266 ? 11.609 -6.083 3.344 1.00 92.31 266 SER A C 1
ATOM 2157 O O . SER A 1 266 ? 12.312 -7.048 3.627 1.00 92.31 266 SER A O 1
ATOM 2159 N N . THR A 1 267 ? 11.591 -4.967 4.075 1.00 90.62 267 THR A N 1
ATOM 2160 C CA . THR A 1 267 ? 12.519 -4.680 5.175 1.00 90.62 267 THR A CA 1
ATOM 2161 C C . THR A 1 267 ? 11.807 -3.927 6.299 1.00 90.62 267 THR A C 1
ATOM 2163 O O . THR A 1 267 ? 10.841 -3.189 6.059 1.00 90.62 267 THR A O 1
ATOM 2166 N N . GLY A 1 268 ? 12.255 -4.132 7.542 1.00 91.69 268 GLY A N 1
ATOM 2167 C CA . GLY A 1 268 ? 11.752 -3.422 8.716 1.00 91.69 268 GLY A CA 1
ATOM 2168 C C . GLY A 1 268 ? 10.238 -3.554 8.858 1.00 91.69 268 GLY A C 1
ATOM 2169 O O . GLY A 1 268 ? 9.536 -2.545 8.948 1.00 91.69 268 GLY A O 1
ATOM 2170 N N . LEU A 1 269 ? 9.702 -4.779 8.791 1.00 94.94 269 LEU A N 1
ATOM 2171 C CA . LEU A 1 269 ? 8.252 -4.978 8.654 1.00 94.94 269 LEU A CA 1
ATOM 2172 C C . LEU A 1 269 ? 7.468 -4.663 9.925 1.00 94.94 269 LEU A C 1
ATOM 2174 O O . LEU A 1 269 ? 6.268 -4.462 9.853 1.00 94.94 269 LEU A O 1
ATOM 2178 N N . ASN A 1 270 ? 8.088 -4.553 11.094 1.00 93.50 270 ASN A N 1
ATOM 2179 C CA . ASN A 1 270 ? 7.342 -4.113 12.272 1.00 93.50 270 ASN A CA 1
ATOM 2180 C C . ASN A 1 270 ? 6.731 -2.717 12.044 1.00 93.50 270 ASN A C 1
ATOM 2182 O O . ASN A 1 270 ? 7.427 -1.796 11.617 1.00 93.50 270 ASN A O 1
ATOM 2186 N N . PHE A 1 271 ? 5.441 -2.573 12.369 1.00 94.75 271 PHE A N 1
ATOM 2187 C CA . PHE A 1 271 ? 4.668 -1.332 12.217 1.00 94.75 271 PHE A CA 1
ATOM 2188 C C . PHE A 1 271 ? 4.501 -0.851 10.759 1.00 94.75 271 PHE A C 1
ATOM 2190 O O . PHE A 1 271 ? 4.333 0.341 10.498 1.00 94.75 271 PHE A O 1
ATOM 2197 N N . TRP A 1 272 ? 4.561 -1.768 9.783 1.00 97.25 272 TRP A N 1
ATOM 2198 C CA . TRP A 1 272 ? 4.295 -1.473 8.366 1.00 97.25 272 TRP A CA 1
ATOM 2199 C C . TRP A 1 272 ? 2.892 -0.886 8.131 1.00 97.25 272 TRP A C 1
ATOM 2201 O O . TRP A 1 272 ? 2.681 -0.096 7.211 1.00 97.25 272 TRP A O 1
ATOM 2211 N N . ASP A 1 273 ? 1.938 -1.273 8.973 1.00 97.88 273 ASP A N 1
ATOM 2212 C CA . ASP A 1 273 ? 0.545 -0.852 8.963 1.00 97.88 273 ASP A CA 1
ATOM 2213 C C . ASP A 1 273 ? 0.405 0.643 9.257 1.00 97.88 273 ASP A C 1
ATOM 2215 O O . ASP A 1 273 ? -0.375 1.318 8.591 1.00 97.88 273 ASP A O 1
ATOM 2219 N N . ASP A 1 274 ? 1.200 1.191 10.178 1.00 98.19 274 ASP A N 1
ATOM 2220 C CA . ASP A 1 274 ? 1.196 2.627 10.466 1.00 98.19 274 ASP A CA 1
ATOM 2221 C C . ASP A 1 274 ? 1.630 3.477 9.265 1.00 98.19 274 ASP A C 1
ATOM 2223 O O . ASP A 1 274 ? 1.013 4.494 8.947 1.00 98.19 274 ASP A O 1
ATOM 2227 N N . ASP A 1 275 ? 2.674 3.035 8.568 1.00 97.56 275 ASP A N 1
ATOM 2228 C CA . ASP A 1 275 ? 3.163 3.678 7.349 1.00 97.56 275 ASP A CA 1
ATOM 2229 C C . ASP A 1 275 ? 2.101 3.625 6.238 1.00 97.56 275 ASP A C 1
ATOM 2231 O O . ASP A 1 275 ? 1.766 4.645 5.629 1.00 97.56 275 ASP A O 1
ATOM 2235 N N . LEU A 1 276 ? 1.468 2.460 6.050 1.00 98.62 276 LEU A N 1
ATOM 2236 C CA . LEU A 1 276 ? 0.416 2.297 5.048 1.00 98.62 276 LEU A CA 1
ATOM 2237 C C . LEU A 1 276 ? -0.837 3.116 5.366 1.00 98.62 276 LEU A C 1
ATOM 2239 O O . LEU A 1 276 ? -1.465 3.636 4.446 1.00 98.62 276 LEU A O 1
ATOM 2243 N N . ILE A 1 277 ? -1.195 3.290 6.640 1.00 98.75 277 ILE A N 1
ATOM 2244 C CA . ILE A 1 277 ? -2.294 4.178 7.038 1.00 98.75 277 ILE A CA 1
ATOM 2245 C C . ILE A 1 277 ? -2.001 5.620 6.620 1.00 98.75 277 ILE A C 1
ATOM 2247 O O . ILE A 1 277 ? -2.880 6.299 6.079 1.00 98.75 277 ILE A O 1
ATOM 2251 N N . LEU A 1 278 ? -0.770 6.093 6.818 1.00 98.50 278 LEU A N 1
ATOM 2252 C CA . LEU A 1 278 ? -0.381 7.432 6.387 1.00 98.50 278 LEU A CA 1
ATOM 2253 C C . LEU A 1 278 ? -0.318 7.537 4.853 1.00 98.50 278 LEU A C 1
ATOM 2255 O O . LEU A 1 278 ? -0.831 8.501 4.283 1.00 98.50 278 LEU A O 1
ATOM 2259 N N . GLN A 1 279 ? 0.220 6.540 4.156 1.00 98.19 279 GLN A N 1
ATOM 2260 C CA . GLN A 1 279 ? 0.229 6.531 2.691 1.00 98.19 279 GLN A CA 1
ATOM 2261 C C . GLN A 1 279 ? -1.202 6.579 2.126 1.00 98.19 279 GLN A C 1
ATOM 2263 O O . GLN A 1 279 ? -1.539 7.469 1.343 1.00 98.19 279 GLN A O 1
ATOM 2268 N N . ALA A 1 280 ? -2.079 5.700 2.612 1.00 98.50 280 ALA A N 1
ATOM 2269 C CA . ALA A 1 280 ? -3.413 5.503 2.063 1.00 98.50 280 ALA A CA 1
ATOM 2270 C C . ALA A 1 280 ? -4.433 6.576 2.478 1.00 98.50 280 ALA A C 1
ATOM 2272 O O . ALA A 1 280 ? -5.248 6.986 1.658 1.00 98.50 280 ALA A O 1
ATOM 2273 N N . PHE A 1 281 ? -4.422 7.036 3.735 1.00 98.75 281 PHE A N 1
ATOM 2274 C CA . PHE A 1 281 ? -5.465 7.929 4.268 1.00 98.75 281 PHE A CA 1
ATOM 2275 C C . PHE A 1 281 ? -4.975 9.347 4.560 1.00 98.75 281 PHE A C 1
ATOM 2277 O O . PHE A 1 281 ? -5.774 10.282 4.522 1.00 98.75 281 PHE A O 1
ATOM 2284 N N . ASN A 1 282 ? -3.686 9.540 4.850 1.00 98.19 282 ASN A N 1
ATOM 2285 C CA . ASN A 1 282 ? -3.133 10.867 5.131 1.00 98.19 282 ASN A CA 1
ATOM 2286 C C . ASN A 1 282 ? -2.721 11.553 3.819 1.00 98.19 282 ASN A C 1
ATOM 2288 O O . ASN A 1 282 ? -3.276 12.601 3.469 1.00 98.19 282 ASN A O 1
ATOM 2292 N N . ARG A 1 283 ? -1.845 10.921 3.030 1.00 97.25 283 ARG A N 1
ATOM 2293 C CA . ARG A 1 283 ? -1.421 11.425 1.712 1.00 97.25 283 ARG A CA 1
ATOM 2294 C C . ARG A 1 283 ? -2.454 11.128 0.621 1.00 97.25 283 ARG A C 1
ATOM 2296 O O . ARG A 1 283 ? -2.780 12.045 -0.128 1.00 97.25 283 ARG A O 1
ATOM 2303 N N . ASN A 1 284 ? -3.051 9.929 0.620 1.00 97.75 284 ASN A N 1
ATOM 2304 C CA . ASN A 1 284 ? -4.138 9.506 -0.280 1.00 97.75 284 ASN A CA 1
ATOM 2305 C C . ASN A 1 284 ? -3.903 9.943 -1.735 1.00 97.75 284 ASN A C 1
ATOM 2307 O O . ASN A 1 284 ? -4.706 10.673 -2.320 1.00 97.75 284 ASN A O 1
ATOM 2311 N N . LEU A 1 285 ? -2.771 9.546 -2.299 1.00 96.19 285 LEU A N 1
ATOM 2312 C CA . LEU A 1 285 ? -2.395 9.867 -3.671 1.00 96.19 285 LEU A CA 1
ATOM 2313 C C . LEU A 1 285 ? -3.306 9.145 -4.660 1.00 96.19 285 LEU A C 1
ATOM 2315 O O . LEU A 1 285 ? -4.078 8.267 -4.280 1.00 96.19 285 LEU A O 1
ATOM 2319 N N . ILE A 1 286 ? -3.241 9.489 -5.945 1.00 95.19 286 ILE A N 1
ATOM 2320 C CA . ILE A 1 286 ? -4.010 8.781 -6.977 1.00 95.19 286 ILE A CA 1
ATOM 2321 C C . ILE A 1 286 ? -3.627 7.296 -7.053 1.00 95.19 286 ILE A C 1
ATOM 2323 O O . ILE A 1 286 ? -4.448 6.472 -7.448 1.00 95.19 286 ILE A O 1
ATOM 2327 N N . MET A 1 287 ? -2.420 6.958 -6.599 1.00 95.88 287 MET A N 1
ATOM 2328 C CA . MET A 1 287 ? -1.916 5.605 -6.392 1.00 95.88 287 MET A CA 1
ATOM 2329 C C . MET A 1 287 ? -1.917 5.291 -4.890 1.00 95.88 287 MET A C 1
ATOM 2331 O O . MET A 1 287 ? -0.920 5.439 -4.191 1.00 95.88 287 MET A O 1
ATOM 2335 N N . SER A 1 288 ? -3.081 4.934 -4.353 1.00 97.44 288 SER A N 1
ATOM 2336 C CA . SER A 1 288 ? -3.241 4.592 -2.936 1.00 97.44 288 SER A CA 1
ATOM 2337 C C . SER A 1 288 ? -4.349 3.545 -2.742 1.00 97.44 288 SER A C 1
ATOM 2339 O O . SER A 1 288 ? -5.401 3.659 -3.377 1.00 97.44 288 SER A O 1
ATOM 2341 N N . PRO A 1 289 ? -4.161 2.564 -1.840 1.00 98.56 289 PRO A N 1
ATOM 2342 C CA . PRO A 1 289 ? -2.901 2.244 -1.168 1.00 98.56 289 PRO A CA 1
ATOM 2343 C C . PRO A 1 289 ? -1.832 1.756 -2.164 1.00 98.56 289 PRO A C 1
ATOM 2345 O O . PRO A 1 289 ? -2.155 1.021 -3.096 1.00 98.56 289 PRO A O 1
ATOM 2348 N N . GLU A 1 290 ? -0.581 2.166 -1.966 1.00 98.31 290 GLU A N 1
ATOM 2349 C CA . GLU A 1 290 ? 0.571 1.760 -2.784 1.00 98.31 290 GLU A CA 1
ATOM 2350 C C . GLU A 1 290 ? 1.597 1.016 -1.935 1.00 98.31 290 GLU A C 1
ATOM 2352 O O . GLU A 1 290 ? 2.045 1.509 -0.897 1.00 98.31 290 GLU A O 1
ATOM 2357 N N . ILE A 1 291 ? 1.958 -0.186 -2.379 1.00 98.25 291 ILE A N 1
ATOM 2358 C CA . ILE A 1 291 ? 2.959 -1.040 -1.733 1.00 98.25 291 ILE A CA 1
ATOM 2359 C C . ILE A 1 291 ? 3.940 -1.587 -2.770 1.00 98.25 291 ILE A C 1
ATOM 2361 O O . ILE A 1 291 ? 3.619 -1.694 -3.949 1.00 98.25 291 ILE A O 1
ATOM 2365 N N . TYR A 1 292 ? 5.121 -2.004 -2.334 1.00 96.44 292 TYR A N 1
ATOM 2366 C CA . TYR A 1 292 ? 6.077 -2.703 -3.195 1.00 96.44 292 TYR A CA 1
ATOM 2367 C C . TYR A 1 292 ? 6.993 -3.620 -2.394 1.00 96.44 292 TYR A C 1
ATOM 2369 O O . TYR A 1 292 ? 6.936 -3.664 -1.164 1.00 96.44 292 TYR A O 1
ATOM 2377 N N . GLY A 1 293 ? 7.833 -4.376 -3.099 1.00 93.81 293 GLY A N 1
ATOM 2378 C CA . GLY A 1 293 ? 8.735 -5.346 -2.484 1.00 93.81 293 GLY A CA 1
ATOM 2379 C C . GLY A 1 293 ? 8.059 -6.702 -2.304 1.00 93.81 293 GLY A C 1
ATOM 2380 O O . GLY A 1 293 ? 7.447 -7.213 -3.246 1.00 93.81 293 GLY A O 1
ATOM 2381 N N . SER A 1 294 ? 8.170 -7.300 -1.121 1.00 95.31 294 SER A N 1
ATOM 2382 C CA . SER A 1 294 ? 7.823 -8.706 -0.876 1.00 95.31 294 SER A CA 1
ATOM 2383 C C . SER A 1 294 ? 6.724 -8.871 0.188 1.00 95.31 294 SER A C 1
ATOM 2385 O O . SER A 1 294 ? 6.985 -9.420 1.256 1.00 95.31 294 SER A O 1
ATOM 2387 N N . PRO A 1 295 ? 5.458 -8.474 -0.080 1.00 97.44 295 PRO A N 1
ATOM 2388 C CA . PRO A 1 295 ? 4.361 -8.523 0.903 1.00 97.44 295 PRO A CA 1
ATOM 2389 C C . PRO A 1 295 ? 4.061 -9.924 1.466 1.00 97.44 295 PRO A C 1
ATOM 2391 O O . PRO A 1 295 ? 3.439 -10.059 2.514 1.00 97.44 295 PRO A O 1
ATOM 2394 N N . PHE A 1 296 ? 4.516 -10.984 0.804 1.00 97.00 296 PHE A N 1
ATOM 2395 C CA . PHE A 1 296 ? 4.471 -12.362 1.300 1.00 97.00 296 PHE A CA 1
ATOM 2396 C C . PHE A 1 296 ? 5.490 -12.656 2.426 1.00 97.00 296 PHE A C 1
ATOM 2398 O O . PHE A 1 296 ? 5.483 -13.753 2.985 1.00 97.00 296 PHE A O 1
ATOM 2405 N N . LEU A 1 297 ? 6.341 -11.692 2.795 1.00 97.44 297 LEU A N 1
ATOM 2406 C CA . LEU A 1 297 ? 7.133 -11.668 4.036 1.00 97.44 297 LEU A CA 1
ATOM 2407 C C . LEU A 1 297 ? 6.352 -11.057 5.215 1.00 97.44 297 LEU A C 1
ATOM 2409 O O . LEU A 1 297 ? 6.887 -10.815 6.291 1.00 97.44 297 LEU A O 1
ATOM 2413 N N . LEU A 1 298 ? 5.063 -10.782 5.049 1.00 98.38 298 LEU A N 1
ATOM 2414 C CA . LEU A 1 298 ? 4.182 -10.624 6.196 1.00 98.38 298 LEU A CA 1
ATOM 2415 C C . LEU A 1 298 ? 3.875 -12.005 6.796 1.00 98.38 298 LEU A C 1
ATOM 2417 O O . LEU A 1 298 ? 3.805 -13.014 6.086 1.00 98.38 298 LEU A O 1
ATOM 2421 N N . SER A 1 299 ? 3.687 -12.062 8.113 1.00 97.81 299 SER A N 1
ATOM 2422 C CA . SER A 1 299 ? 3.192 -13.265 8.780 1.00 97.81 299 SER A CA 1
ATOM 2423 C C . SER A 1 299 ? 1.735 -13.538 8.395 1.00 97.81 299 SER A C 1
ATOM 2425 O O . SER A 1 299 ? 0.986 -12.638 8.005 1.00 97.81 299 SER A O 1
ATOM 2427 N N . ASP A 1 300 ? 1.287 -14.781 8.575 1.00 98.00 300 ASP A N 1
ATOM 2428 C CA . ASP A 1 300 ? -0.084 -15.193 8.245 1.00 98.00 300 ASP A CA 1
ATOM 2429 C C . ASP A 1 300 ? -1.169 -14.350 8.944 1.00 98.00 300 ASP A C 1
ATOM 2431 O O . ASP A 1 300 ? -2.285 -14.243 8.430 1.00 98.00 300 ASP A O 1
ATOM 2435 N N . ASN A 1 301 ? -0.852 -13.757 10.101 1.00 96.00 301 ASN A N 1
ATOM 2436 C CA . ASN A 1 301 ? -1.764 -12.915 10.879 1.00 96.00 301 ASN A CA 1
ATOM 2437 C C . ASN A 1 301 ? -1.805 -11.455 10.396 1.00 96.00 301 ASN A C 1
ATOM 2439 O O . ASN A 1 301 ? -2.777 -10.757 10.672 1.00 96.00 301 ASN A O 1
ATOM 2443 N N . GLU A 1 302 ? -0.790 -11.000 9.660 1.00 98.12 302 GLU A N 1
ATOM 2444 C CA . GLU A 1 302 ? -0.712 -9.642 9.102 1.00 98.12 302 GLU A CA 1
ATOM 2445 C C . GLU A 1 302 ? -1.399 -9.545 7.727 1.00 98.12 302 GLU A C 1
ATOM 2447 O O . GLU A 1 302 ? -1.875 -8.479 7.343 1.00 98.12 302 GLU A O 1
ATOM 2452 N N . LEU A 1 303 ? -1.535 -10.656 6.993 1.00 98.50 303 LEU A N 1
ATOM 2453 C CA . LEU A 1 303 ? -2.190 -10.677 5.674 1.00 98.50 303 LEU A CA 1
ATOM 2454 C C . LEU A 1 303 ? -3.667 -10.214 5.707 1.00 98.50 303 LEU A C 1
ATOM 2456 O O . LEU A 1 303 ? -4.049 -9.401 4.858 1.00 98.50 303 LEU A O 1
ATOM 2460 N N . PRO A 1 304 ? -4.511 -10.632 6.679 1.00 98.19 304 PRO A N 1
ATOM 2461 C CA . PRO A 1 304 ? -5.853 -10.070 6.835 1.00 98.19 304 PRO A CA 1
ATOM 2462 C C . PRO A 1 304 ? -5.840 -8.575 7.177 1.00 98.19 304 PRO A C 1
ATOM 2464 O O . PRO A 1 304 ? -6.739 -7.849 6.757 1.00 98.19 304 PRO A O 1
ATOM 2467 N N . GLN A 1 305 ? -4.834 -8.101 7.920 1.00 98.31 305 GLN A N 1
ATOM 2468 C CA . GLN A 1 305 ? -4.700 -6.688 8.277 1.00 98.31 305 GLN A CA 1
ATOM 2469 C C . GLN A 1 305 ? -4.372 -5.835 7.044 1.00 98.31 305 GLN A C 1
ATOM 2471 O O . GLN A 1 305 ? -4.991 -4.789 6.844 1.00 98.31 305 GLN A O 1
ATOM 2476 N N . LEU A 1 306 ? -3.484 -6.317 6.166 1.00 98.75 306 LEU A N 1
ATOM 2477 C CA . LEU A 1 306 ? -3.200 -5.682 4.874 1.00 98.75 306 LEU A CA 1
ATOM 2478 C C . LEU A 1 306 ? -4.473 -5.555 4.036 1.00 98.75 306 LEU A C 1
ATOM 2480 O O . LEU A 1 306 ? -4.821 -4.462 3.583 1.00 98.75 306 LEU A O 1
ATOM 2484 N N . ALA A 1 307 ? -5.217 -6.653 3.904 1.00 98.62 307 ALA A N 1
ATOM 2485 C CA . ALA A 1 307 ? -6.492 -6.648 3.203 1.00 98.62 307 ALA A CA 1
ATOM 2486 C C . ALA A 1 307 ? -7.504 -5.680 3.837 1.00 98.62 307 ALA A C 1
ATOM 2488 O O . ALA A 1 307 ? -8.214 -4.968 3.126 1.00 98.62 307 ALA A O 1
ATOM 2489 N N . ARG A 1 308 ? -7.560 -5.608 5.173 1.00 98.31 308 ARG A N 1
ATOM 2490 C CA . ARG A 1 308 ? -8.482 -4.726 5.896 1.00 98.31 308 ARG A CA 1
ATOM 2491 C C . ARG A 1 308 ? -8.221 -3.250 5.599 1.00 98.31 308 ARG A C 1
ATOM 2493 O O . ARG A 1 308 ? -9.184 -2.528 5.345 1.00 98.31 308 ARG A O 1
ATOM 2500 N N . ILE A 1 309 ? -6.959 -2.820 5.552 1.00 98.81 309 ILE A N 1
ATOM 2501 C CA . ILE A 1 309 ? -6.581 -1.443 5.189 1.00 98.81 309 ILE A CA 1
ATOM 2502 C C . ILE A 1 309 ? -7.083 -1.096 3.779 1.00 98.81 309 ILE A C 1
ATOM 2504 O O . ILE A 1 309 ? -7.726 -0.063 3.586 1.00 98.81 309 ILE A O 1
ATOM 2508 N N . TYR A 1 310 ? -6.877 -1.996 2.814 1.00 98.81 310 TYR A N 1
ATOM 2509 C CA . TYR A 1 310 ? -7.369 -1.838 1.441 1.00 98.81 310 TYR A CA 1
ATOM 2510 C C . TYR A 1 310 ? -8.897 -1.764 1.369 1.00 98.81 310 TYR A C 1
ATOM 2512 O O . TYR A 1 310 ? -9.449 -0.946 0.634 1.00 98.81 310 TYR A O 1
ATOM 2520 N N . ASN A 1 311 ? -9.589 -2.599 2.144 1.00 98.56 311 ASN A N 1
ATOM 2521 C CA . ASN A 1 311 ? -11.048 -2.640 2.165 1.00 98.56 311 ASN A CA 1
ATOM 2522 C C . ASN A 1 311 ? -11.646 -1.357 2.758 1.00 98.56 311 ASN A C 1
ATOM 2524 O O . ASN A 1 311 ? -12.589 -0.811 2.188 1.00 98.56 311 ASN A O 1
ATOM 2528 N N . ILE A 1 312 ? -11.084 -0.848 3.862 1.00 98.50 312 ILE A N 1
ATOM 2529 C CA . ILE A 1 312 ? -11.518 0.421 4.469 1.00 98.50 312 ILE A CA 1
ATOM 2530 C C . ILE A 1 312 ? -11.232 1.584 3.517 1.00 98.50 312 ILE A C 1
ATOM 2532 O O . ILE A 1 312 ? -12.094 2.441 3.323 1.00 98.50 312 ILE A O 1
ATOM 2536 N N . HIS A 1 313 ? -10.052 1.609 2.889 1.00 98.75 313 HIS A N 1
ATOM 2537 C CA . HIS A 1 313 ? -9.725 2.638 1.903 1.00 98.75 313 HIS A CA 1
ATOM 2538 C C . HIS A 1 313 ? -10.737 2.617 0.757 1.00 98.75 313 HIS A C 1
ATOM 2540 O O . HIS A 1 313 ? -11.364 3.637 0.479 1.00 98.75 313 HIS A O 1
ATOM 2546 N N . ARG A 1 314 ? -11.008 1.439 0.179 1.00 98.00 314 ARG A N 1
ATOM 2547 C CA . ARG A 1 314 ? -11.989 1.280 -0.900 1.00 98.00 314 ARG A CA 1
ATOM 2548 C C . ARG A 1 314 ? -13.386 1.738 -0.496 1.00 98.00 314 ARG A C 1
ATOM 2550 O O . ARG A 1 314 ? -14.045 2.399 -1.296 1.00 98.00 314 ARG A O 1
ATOM 2557 N N . LEU A 1 315 ? -13.822 1.403 0.720 1.00 97.25 315 LEU A N 1
ATOM 2558 C CA . LEU A 1 315 ? -15.136 1.765 1.255 1.00 97.25 315 LEU A CA 1
ATOM 2559 C C . LEU A 1 315 ? -15.365 3.285 1.258 1.00 97.25 315 LEU A C 1
ATOM 2561 O O . LEU A 1 315 ? -16.480 3.733 1.000 1.00 97.25 315 LEU A O 1
ATOM 2565 N N . TYR A 1 316 ? -14.314 4.073 1.505 1.00 98.44 316 TYR A N 1
ATOM 2566 C CA . TYR A 1 316 ? -14.387 5.536 1.591 1.00 98.44 316 TYR A CA 1
ATOM 2567 C C . TYR A 1 316 ? -13.674 6.270 0.445 1.00 98.44 316 TYR A C 1
ATOM 2569 O O . TYR A 1 316 ? -13.641 7.500 0.434 1.00 98.44 316 TYR A O 1
ATOM 2577 N N . ASN A 1 317 ? -13.141 5.553 -0.546 1.00 97.75 317 ASN A N 1
ATOM 2578 C CA . ASN A 1 317 ? -12.260 6.097 -1.585 1.00 97.75 317 ASN A CA 1
ATOM 2579 C C . ASN A 1 317 ? -12.860 7.314 -2.310 1.00 97.75 317 ASN A C 1
ATOM 2581 O O . ASN A 1 317 ? -12.178 8.309 -2.542 1.00 97.75 317 ASN A O 1
ATOM 2585 N N . ALA A 1 318 ? -14.168 7.275 -2.586 1.00 97.81 318 ALA A N 1
ATOM 2586 C CA . ALA A 1 318 ? -14.878 8.366 -3.252 1.00 97.81 318 ALA A CA 1
ATOM 2587 C C . ALA A 1 318 ? -14.854 9.692 -2.469 1.00 97.81 318 ALA A C 1
ATOM 2589 O O . ALA A 1 318 ? -14.844 10.756 -3.079 1.00 97.81 318 ALA A O 1
ATOM 2590 N N . ILE A 1 319 ? -14.832 9.646 -1.132 1.00 98.19 319 ILE A N 1
ATOM 2591 C CA . ILE A 1 319 ? -14.832 10.850 -0.285 1.00 98.19 319 ILE A CA 1
ATOM 2592 C C . ILE A 1 319 ? -13.426 11.241 0.183 1.00 98.19 319 ILE A C 1
ATOM 2594 O O . ILE A 1 319 ? -13.187 12.413 0.473 1.00 98.19 319 ILE A O 1
ATOM 2598 N N . LEU A 1 320 ? -12.476 10.297 0.214 1.00 98.56 320 LEU A N 1
ATOM 2599 C CA . LEU A 1 320 ? -11.086 10.547 0.619 1.00 98.56 320 LEU A CA 1
ATOM 2600 C C . LEU A 1 320 ? -10.357 11.535 -0.308 1.00 98.56 320 LEU A C 1
ATOM 2602 O O . LEU A 1 320 ? -9.336 12.111 0.071 1.00 98.56 320 LEU A O 1
ATOM 2606 N N . VAL A 1 321 ? -10.877 11.783 -1.509 1.00 97.25 321 VAL A N 1
ATOM 2607 C CA . VAL A 1 321 ? -10.315 12.766 -2.447 1.00 97.25 321 VAL A CA 1
ATOM 2608 C C . VAL A 1 321 ? -10.286 14.188 -1.864 1.00 97.25 321 VAL A C 1
ATOM 2610 O O . VAL A 1 321 ? -9.391 14.963 -2.189 1.00 97.25 321 VAL A O 1
ATOM 2613 N N . ASN A 1 322 ? -11.192 14.503 -0.931 1.00 97.50 322 ASN A N 1
ATOM 2614 C CA . ASN A 1 322 ? -11.326 15.822 -0.312 1.00 97.50 322 ASN A CA 1
ATOM 2615 C C . ASN A 1 322 ? -10.573 15.889 1.024 1.00 97.50 322 ASN A C 1
ATOM 2617 O O . ASN A 1 322 ? -11.097 15.461 2.056 1.00 97.50 322 ASN A O 1
ATOM 2621 N N . GLY A 1 323 ? -9.354 16.432 1.019 1.00 97.25 323 GLY A N 1
ATOM 2622 C CA . GLY A 1 323 ? -8.508 16.554 2.211 1.00 97.25 323 GLY A CA 1
ATOM 2623 C C . GLY A 1 323 ? -8.365 17.979 2.738 1.00 97.25 323 GLY A C 1
ATOM 2624 O O . GLY A 1 323 ? -8.430 18.942 1.982 1.00 97.25 323 GLY A O 1
ATOM 2625 N N . MET A 1 324 ? -8.127 18.102 4.041 1.00 97.81 324 MET A N 1
ATOM 2626 C CA . MET A 1 324 ? -7.647 19.329 4.675 1.00 97.81 324 MET A CA 1
ATOM 2627 C C . MET A 1 324 ? -6.571 18.990 5.705 1.00 97.81 324 MET A C 1
ATOM 2629 O O . MET A 1 324 ? -6.722 18.044 6.485 1.00 97.81 324 MET A O 1
ATOM 2633 N N . GLN A 1 325 ? -5.495 19.771 5.714 1.00 98.19 325 GLN A N 1
ATOM 2634 C CA . GLN A 1 325 ? -4.512 19.711 6.786 1.00 98.19 325 GLN A CA 1
ATOM 2635 C C . GLN A 1 325 ? -5.122 20.329 8.046 1.00 98.19 325 GLN A C 1
ATOM 2637 O O . GLN A 1 325 ? -5.780 21.368 7.982 1.00 98.19 325 GLN A O 1
ATOM 2642 N N . LEU A 1 326 ? -4.937 19.661 9.179 1.00 98.38 326 LEU A N 1
ATOM 2643 C CA . LEU A 1 326 ? -5.388 20.150 10.472 1.00 98.38 326 LEU A CA 1
ATOM 2644 C C . LEU A 1 326 ? -4.266 20.950 11.157 1.00 98.38 326 LEU A C 1
ATOM 2646 O O . LEU A 1 326 ? -3.093 20.653 10.920 1.00 98.38 326 LEU A O 1
ATOM 2650 N N . PRO A 1 327 ? -4.599 21.940 12.007 1.00 97.75 327 PRO A N 1
ATOM 2651 C CA . PRO A 1 327 ? -3.591 22.742 12.694 1.00 97.75 327 PRO A CA 1
ATOM 2652 C C . PRO A 1 327 ? -2.685 21.890 13.594 1.00 97.75 327 PRO A C 1
ATOM 2654 O O . PRO A 1 327 ? -3.166 21.132 14.445 1.00 97.75 327 PRO A O 1
ATOM 2657 N N . GLU A 1 328 ? -1.373 21.999 13.389 1.00 96.44 328 GLU A N 1
ATOM 2658 C CA . GLU A 1 328 ? -0.367 21.147 14.033 1.00 96.44 328 GLU A CA 1
ATOM 2659 C C . GLU A 1 328 ? -0.328 21.350 15.551 1.00 96.44 328 GLU A C 1
ATOM 2661 O O . GLU A 1 328 ? -0.201 20.386 16.302 1.00 96.44 328 GLU A O 1
ATOM 2666 N N . GLU A 1 329 ? -0.523 22.581 16.018 1.00 96.25 329 GLU A N 1
ATOM 2667 C CA . GLU A 1 329 ? -0.552 22.933 17.436 1.00 96.25 329 GLU A CA 1
ATOM 2668 C C . GLU A 1 329 ? -1.689 22.249 18.207 1.00 96.25 329 GLU A C 1
ATOM 2670 O O . GLU A 1 329 ? -1.597 22.081 19.422 1.00 96.25 329 GLU A O 1
ATOM 2675 N N . LYS A 1 330 ? -2.752 21.836 17.505 1.00 96.62 330 LYS A N 1
ATOM 2676 C CA . LYS A 1 330 ? -3.914 21.165 18.097 1.00 96.62 330 LYS A CA 1
ATOM 2677 C C . LYS A 1 330 ? -3.908 19.656 17.865 1.00 96.62 330 LYS A C 1
ATOM 2679 O O . LYS A 1 330 ? -4.272 18.904 18.765 1.00 96.62 330 LYS A O 1
ATOM 2684 N N . TYR A 1 331 ? -3.534 19.215 16.666 1.00 97.81 331 TYR A N 1
ATOM 2685 C CA . TYR A 1 331 ? -3.692 17.820 16.234 1.00 97.81 331 TYR A CA 1
ATOM 2686 C C . TYR A 1 331 ? -2.369 17.069 16.044 1.00 97.81 331 TYR A C 1
ATOM 2688 O O . TYR A 1 331 ? -2.379 15.873 15.753 1.00 97.81 331 TYR A O 1
ATOM 2696 N N . GLY A 1 332 ? -1.233 17.741 16.230 1.00 95.88 332 GLY A N 1
ATOM 2697 C CA . GLY A 1 332 ? 0.092 17.183 16.003 1.00 95.88 332 GLY A CA 1
ATOM 2698 C C . GLY A 1 332 ? 0.530 17.228 14.538 1.00 95.88 332 GLY A C 1
ATOM 2699 O O . GLY A 1 332 ? -0.216 17.608 13.630 1.00 95.88 332 GLY A O 1
ATOM 2700 N N . LYS A 1 333 ? 1.790 16.839 14.319 1.00 95.50 333 LYS A N 1
ATOM 2701 C CA . LYS A 1 333 ? 2.471 16.926 13.022 1.00 95.50 333 LYS A CA 1
ATOM 2702 C C . LYS A 1 333 ? 1.705 16.211 11.918 1.00 95.50 333 LYS A C 1
ATOM 2704 O O . LYS A 1 333 ? 1.384 15.028 12.036 1.00 95.50 333 LYS A O 1
ATOM 2709 N N . PHE A 1 334 ? 1.491 16.934 10.818 1.00 97.56 334 PHE A N 1
ATOM 2710 C CA . PHE A 1 334 ? 0.916 16.408 9.577 1.00 97.56 334 PHE A CA 1
ATOM 2711 C C . PHE A 1 334 ? -0.436 15.700 9.756 1.00 97.56 334 PHE A C 1
ATOM 2713 O O . PHE A 1 334 ? -0.746 14.756 9.024 1.00 97.56 334 PHE A O 1
ATOM 2720 N N . ALA A 1 335 ? -1.244 16.128 10.727 1.00 98.44 335 ALA A N 1
ATOM 2721 C CA . ALA A 1 335 ? -2.603 15.635 10.877 1.00 98.44 335 ALA A CA 1
ATOM 2722 C C . ALA A 1 335 ? -3.466 16.063 9.678 1.00 98.44 335 ALA A C 1
ATOM 2724 O O . ALA A 1 335 ? -3.425 17.215 9.238 1.00 98.44 335 ALA A O 1
ATOM 2725 N N . VAL A 1 336 ? -4.253 15.133 9.136 1.00 98.69 336 VAL A N 1
ATOM 2726 C CA . VAL A 1 336 ? -5.112 15.381 7.967 1.00 98.69 336 VAL A CA 1
ATOM 2727 C C . VAL A 1 336 ? -6.488 14.785 8.209 1.00 98.69 336 VAL A C 1
ATOM 2729 O O . VAL A 1 336 ? -6.610 13.647 8.667 1.00 98.69 336 VAL A O 1
ATOM 2732 N N . SER A 1 337 ? -7.516 15.551 7.851 1.00 98.75 337 SER A N 1
ATOM 2733 C CA . SER A 1 337 ? -8.905 15.106 7.787 1.00 98.75 337 SER A CA 1
ATOM 2734 C C . SER A 1 337 ? -9.341 15.003 6.327 1.00 98.75 337 SER A C 1
ATOM 2736 O O . SER A 1 337 ? -9.226 15.973 5.573 1.00 98.75 337 SER A O 1
ATOM 2738 N N . ARG A 1 338 ? -9.834 13.833 5.912 1.00 98.69 338 ARG A N 1
ATOM 2739 C CA . ARG A 1 338 ? -10.332 13.575 4.553 1.00 98.69 338 ARG A CA 1
ATOM 2740 C C . ARG A 1 338 ? -11.756 13.045 4.572 1.00 98.69 338 ARG A C 1
ATOM 2742 O O . ARG A 1 338 ? -12.099 12.270 5.452 1.00 98.69 338 ARG A O 1
ATOM 2749 N N . GLY A 1 339 ? -12.587 13.412 3.604 1.00 98.12 339 GLY A N 1
ATOM 2750 C CA . GLY A 1 339 ? -13.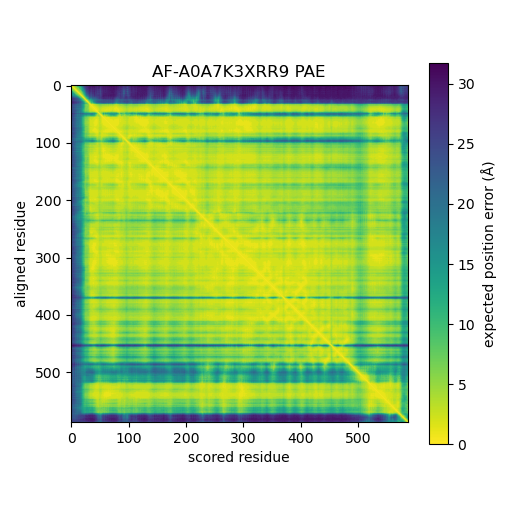967 12.924 3.528 1.00 98.12 339 GLY A CA 1
ATOM 2751 C C . GLY A 1 339 ? -14.961 13.973 3.044 1.00 98.12 339 GLY A C 1
ATOM 2752 O O . GLY A 1 339 ? -14.577 15.005 2.505 1.00 98.12 339 GLY A O 1
ATOM 2753 N N . ASP A 1 340 ? -16.245 13.744 3.283 1.00 97.38 340 ASP A N 1
ATOM 2754 C CA . ASP A 1 340 ? -17.317 14.682 2.943 1.00 97.38 340 ASP A CA 1
ATOM 2755 C C . ASP A 1 340 ? -17.842 15.415 4.192 1.00 97.38 340 ASP A C 1
ATOM 2757 O O . ASP A 1 340 ? -17.361 15.207 5.304 1.00 97.38 340 ASP A O 1
ATOM 2761 N N . SER A 1 341 ? -18.852 16.271 4.026 1.00 96.94 341 SER A N 1
ATOM 2762 C CA . SER A 1 341 ? -19.473 17.023 5.126 1.00 96.94 341 SER A CA 1
ATOM 2763 C C . SER A 1 341 ? -20.080 16.152 6.232 1.00 96.94 341 SER A C 1
ATOM 2765 O O . SER A 1 341 ? -20.351 16.641 7.328 1.00 96.94 341 SER A O 1
ATOM 2767 N N . SER A 1 342 ? -20.340 14.878 5.956 1.00 96.75 342 SER A N 1
ATOM 2768 C CA . SER A 1 342 ? -21.040 13.957 6.847 1.00 96.75 342 SER A CA 1
ATOM 2769 C C . SER A 1 342 ? -20.134 12.910 7.482 1.00 96.75 342 SER A C 1
ATOM 2771 O O . SER A 1 342 ? -20.462 12.436 8.568 1.00 96.75 342 SER A O 1
ATOM 2773 N N . THR A 1 343 ? -19.024 12.563 6.833 1.00 97.94 343 THR A N 1
ATOM 2774 C CA . THR A 1 343 ? -18.084 11.519 7.235 1.00 97.94 343 THR A CA 1
ATOM 2775 C C . THR A 1 343 ? -16.663 11.994 6.964 1.00 97.94 343 THR A C 1
ATOM 2777 O O . THR A 1 343 ? -16.299 12.262 5.819 1.00 97.94 343 THR A O 1
ATOM 2780 N N . ARG A 1 344 ? -15.834 12.039 8.009 1.00 98.62 344 ARG A N 1
ATOM 2781 C CA . ARG A 1 344 ? -14.411 12.379 7.916 1.00 98.62 344 ARG A CA 1
ATOM 2782 C C . ARG A 1 344 ? -13.563 11.247 8.487 1.00 98.62 344 ARG A C 1
ATOM 2784 O O . ARG A 1 344 ? -13.889 10.684 9.529 1.00 98.62 344 ARG A O 1
ATOM 2791 N N . LEU A 1 345 ? -12.479 10.927 7.796 1.00 98.81 345 LEU A N 1
ATOM 2792 C CA . LEU A 1 345 ? -11.406 10.051 8.230 1.00 98.81 345 LEU A CA 1
ATOM 2793 C C . LEU A 1 345 ? -10.204 10.925 8.590 1.00 98.81 345 LEU A C 1
ATOM 2795 O O . LEU A 1 345 ? -9.686 11.664 7.754 1.00 98.81 345 LEU A O 1
ATOM 2799 N N . ILE A 1 346 ? -9.795 10.860 9.848 1.00 98.88 346 ILE A N 1
ATOM 2800 C CA . ILE A 1 346 ? -8.752 11.684 10.444 1.00 98.88 346 ILE A CA 1
ATOM 2801 C C . ILE A 1 346 ? -7.559 10.793 10.740 1.00 98.88 346 ILE A C 1
ATOM 2803 O O . ILE A 1 346 ? -7.689 9.757 11.391 1.00 98.88 346 ILE A O 1
ATOM 2807 N N . THR A 1 347 ? -6.397 11.221 10.267 1.00 98.75 347 THR A N 1
ATOM 2808 C CA . THR A 1 347 ? -5.116 10.570 10.535 1.00 98.75 347 THR A CA 1
ATOM 2809 C C . THR A 1 347 ? -4.304 11.417 11.500 1.00 98.75 347 THR A C 1
ATOM 2811 O O . THR A 1 347 ? -4.089 12.608 11.268 1.00 98.75 347 THR A O 1
ATOM 2814 N N . LEU A 1 348 ? -3.865 10.789 12.585 1.00 98.69 348 LEU A N 1
ATOM 2815 C CA . LEU A 1 348 ? -3.034 11.374 13.634 1.00 98.69 348 LEU A CA 1
ATOM 2816 C C . LEU A 1 348 ? -1.757 10.542 13.774 1.00 98.69 348 LEU A C 1
ATOM 2818 O O . LEU A 1 348 ? -1.721 9.382 13.359 1.00 98.69 348 LEU A O 1
ATOM 2822 N N . ARG A 1 349 ? -0.710 11.110 14.373 1.00 97.75 349 ARG A N 1
ATOM 2823 C CA . ARG A 1 349 ? 0.528 10.382 14.676 1.00 97.75 349 ARG A CA 1
ATOM 2824 C C . ARG A 1 349 ? 1.198 10.905 15.937 1.00 97.75 349 ARG A C 1
ATOM 2826 O O . ARG A 1 349 ? 1.033 12.068 16.296 1.00 97.75 349 ARG A O 1
ATOM 2833 N N . ASN A 1 350 ? 1.976 10.048 16.581 1.00 96.44 350 ASN A N 1
ATOM 2834 C CA . ASN A 1 350 ? 2.779 10.383 17.748 1.00 96.44 350 ASN A CA 1
ATOM 2835 C C . ASN A 1 350 ? 4.218 9.930 17.511 1.00 96.44 350 ASN A C 1
ATOM 2837 O O . ASN A 1 350 ? 4.448 8.754 17.266 1.00 96.44 350 ASN A O 1
ATOM 2841 N N . LEU A 1 351 ? 5.173 10.853 17.611 1.00 94.38 351 LEU A N 1
ATOM 2842 C CA . LEU A 1 351 ? 6.608 10.603 17.411 1.00 94.38 351 LEU A CA 1
ATOM 2843 C C . LEU A 1 351 ? 7.395 10.659 18.730 1.00 94.38 351 LEU A C 1
ATOM 2845 O O . LEU A 1 351 ? 8.587 10.949 18.747 1.00 94.38 351 LEU A O 1
ATOM 2849 N N . THR A 1 352 ? 6.713 10.466 19.858 1.00 93.75 352 THR A N 1
ATOM 2850 C CA . THR A 1 352 ? 7.304 10.556 21.195 1.00 93.75 352 THR A CA 1
ATOM 2851 C C . THR A 1 352 ? 7.202 9.229 21.938 1.00 93.75 352 THR A C 1
ATOM 2853 O O . THR A 1 352 ? 6.428 8.344 21.578 1.00 93.75 352 THR A O 1
ATOM 2856 N N . TRP A 1 353 ? 7.966 9.106 23.023 1.00 92.06 353 TRP A N 1
ATOM 2857 C CA . TRP A 1 353 ? 7.992 7.927 23.893 1.00 92.06 353 TRP A CA 1
ATOM 2858 C C . TRP A 1 353 ? 6.793 7.817 24.849 1.00 92.06 353 TRP A C 1
ATOM 2860 O O . TRP A 1 353 ? 6.659 6.803 25.533 1.00 92.06 353 TRP A O 1
ATOM 2870 N N . GLN A 1 354 ? 5.930 8.835 24.920 1.00 92.25 354 GLN A N 1
ATOM 2871 C CA . GLN A 1 354 ? 4.753 8.853 25.791 1.00 92.25 354 GLN A CA 1
ATOM 2872 C C . GLN A 1 354 ? 3.469 8.868 24.957 1.00 92.25 354 GLN A C 1
ATOM 2874 O O . GLN A 1 354 ? 3.452 9.488 23.895 1.00 92.25 354 GLN A O 1
ATOM 2879 N N . PRO A 1 355 ? 2.386 8.200 25.392 1.00 94.75 355 PRO A N 1
ATOM 2880 C CA . PRO A 1 355 ? 1.088 8.365 24.750 1.00 94.75 355 PRO A CA 1
ATOM 2881 C C . PRO A 1 355 ? 0.671 9.839 24.755 1.00 94.75 355 PRO A C 1
ATOM 2883 O O . PRO A 1 355 ? 0.843 10.528 25.761 1.00 94.75 355 PRO A O 1
ATOM 2886 N N . VAL A 1 356 ? 0.090 10.307 23.653 1.00 96.69 356 VAL A N 1
ATOM 2887 C CA . VAL A 1 356 ? -0.465 11.664 23.550 1.00 96.69 356 VAL A CA 1
ATOM 2888 C C . VAL A 1 356 ? -1.985 11.594 23.506 1.00 96.69 356 VAL A C 1
ATOM 2890 O O . VAL A 1 356 ? -2.548 10.699 22.876 1.00 96.69 356 VAL A O 1
ATOM 2893 N N . GLN A 1 357 ? -2.643 12.528 24.191 1.00 97.44 357 GLN A N 1
ATOM 2894 C CA . GLN A 1 357 ? -4.094 12.697 24.149 1.00 97.44 357 GLN A CA 1
ATOM 2895 C C . GLN A 1 357 ? -4.421 13.888 23.253 1.00 97.44 357 GLN A C 1
ATOM 2897 O O . GLN A 1 357 ? -3.994 15.006 23.536 1.00 97.44 357 GLN A O 1
ATOM 2902 N N . ILE A 1 358 ? -5.152 13.641 22.171 1.00 98.12 358 ILE A N 1
ATOM 2903 C CA . ILE A 1 358 ? -5.506 14.645 21.172 1.00 98.12 358 ILE A CA 1
ATOM 2904 C C . ILE A 1 358 ? -7.016 14.913 21.260 1.00 98.12 358 ILE A C 1
ATOM 2906 O O . ILE A 1 358 ? -7.806 14.004 20.981 1.00 98.12 358 ILE A O 1
ATOM 2910 N N . PRO A 1 359 ? -7.438 16.139 21.623 1.00 97.75 359 PRO A N 1
ATOM 2911 C CA . PRO A 1 359 ? -8.846 16.510 21.664 1.00 97.75 359 PRO A CA 1
ATOM 2912 C C . PRO A 1 359 ? -9.368 16.783 20.249 1.00 97.75 359 PRO A C 1
ATOM 2914 O O . PRO A 1 359 ? -9.077 17.820 19.646 1.00 97.75 359 PRO A O 1
ATOM 2917 N N . VAL A 1 360 ? -10.172 15.863 19.717 1.00 98.19 360 VAL A N 1
ATOM 2918 C CA . VAL A 1 360 ? -10.774 15.996 18.387 1.00 98.19 360 VAL A CA 1
ATOM 2919 C C . VAL A 1 360 ? -12.137 16.670 18.488 1.00 98.19 360 VAL A C 1
ATOM 2921 O O . VAL A 1 360 ? -13.069 16.123 19.073 1.00 98.19 360 VAL A O 1
ATOM 2924 N N . GLN A 1 361 ? -12.247 17.859 17.896 1.00 97.06 361 GLN A N 1
ATOM 2925 C CA . GLN A 1 361 ? -13.482 18.640 17.847 1.00 97.06 361 GLN A CA 1
ATOM 2926 C C . GLN A 1 361 ? -14.408 18.106 16.747 1.00 97.06 361 GLN A C 1
ATOM 2928 O O . GLN A 1 361 ? -13.996 18.005 15.593 1.00 97.06 361 GLN A O 1
ATOM 2933 N N . LEU A 1 362 ? -15.658 17.788 17.079 1.00 97.50 362 LEU A N 1
ATOM 2934 C CA . LEU A 1 362 ? -16.632 17.182 16.165 1.00 97.50 362 LEU A CA 1
ATOM 2935 C C . LEU A 1 362 ? -17.466 18.246 15.436 1.00 97.50 362 LEU A C 1
ATOM 2937 O O . LEU A 1 362 ? -18.687 18.308 15.579 1.00 97.50 362 LEU A O 1
ATOM 2941 N N . ASP A 1 363 ? -16.801 19.114 14.672 1.00 96.38 363 ASP A N 1
ATOM 2942 C CA . ASP A 1 363 ? -17.434 20.242 13.979 1.00 96.38 363 ASP A CA 1
ATOM 2943 C C . ASP A 1 363 ? -16.747 20.626 12.649 1.00 96.38 363 ASP A C 1
ATOM 2945 O O . ASP A 1 363 ? -15.936 19.891 12.077 1.00 96.38 363 ASP A O 1
ATOM 2949 N N . LYS A 1 364 ? -17.067 21.822 12.141 1.00 97.31 364 LYS A N 1
ATOM 2950 C CA . LYS A 1 364 ? -16.547 22.332 10.868 1.00 97.31 364 LYS A CA 1
ATOM 2951 C C . LYS A 1 364 ? -15.025 22.490 10.851 1.00 97.31 364 LYS A C 1
ATOM 2953 O O . LYS A 1 364 ? -14.457 22.480 9.763 1.00 97.31 364 LYS A O 1
ATOM 2958 N N . SER A 1 365 ? -14.354 22.585 12.005 1.00 97.31 365 SER A N 1
ATOM 2959 C CA . SER A 1 365 ? -12.890 22.704 12.086 1.00 97.31 365 SER A CA 1
ATOM 2960 C C . SER A 1 365 ? -12.153 21.472 11.556 1.00 97.31 365 SER A C 1
ATOM 2962 O O . SER A 1 365 ? -11.012 21.584 11.116 1.00 97.31 365 SER A O 1
ATOM 2964 N N . ILE A 1 366 ? -12.814 20.311 11.535 1.00 97.88 366 ILE A N 1
ATOM 2965 C CA . ILE A 1 366 ? -12.311 19.080 10.911 1.00 97.88 366 ILE A CA 1
ATOM 2966 C C . ILE A 1 366 ? -12.993 18.782 9.566 1.00 97.88 366 ILE A C 1
ATOM 2968 O O . ILE A 1 366 ? -12.782 17.709 8.997 1.00 97.88 366 ILE A O 1
ATOM 2972 N N . GLY A 1 367 ? -13.818 19.700 9.053 1.00 97.31 367 GLY A N 1
ATOM 2973 C CA . GLY A 1 367 ? -14.607 19.543 7.827 1.00 97.31 367 GLY A CA 1
ATOM 2974 C C . GLY A 1 367 ? -15.940 18.806 8.004 1.00 97.31 367 GLY A C 1
ATOM 2975 O O . GLY A 1 367 ? -16.553 18.431 7.008 1.00 97.31 367 GLY A O 1
ATOM 2976 N N . LEU A 1 368 ? -16.399 18.592 9.242 1.00 97.19 368 LEU A N 1
ATOM 2977 C CA . LEU A 1 368 ? -17.685 17.958 9.543 1.00 97.19 368 LEU A CA 1
ATOM 2978 C C . LEU A 1 368 ? -18.786 19.025 9.682 1.00 97.19 368 LEU A C 1
ATOM 2980 O O . LEU A 1 368 ? -18.650 19.981 10.437 1.00 97.19 368 LEU A O 1
ATOM 2984 N N . SER A 1 369 ? -19.901 18.876 8.975 1.00 93.19 369 SER A N 1
ATOM 2985 C CA . SER A 1 369 ? -21.061 19.778 9.081 1.00 93.19 369 SER A CA 1
ATOM 2986 C C . SER A 1 369 ? -22.410 19.057 9.133 1.00 93.19 369 SER A C 1
ATOM 2988 O O . SER A 1 369 ? -23.453 19.703 9.052 1.00 93.19 369 SER A O 1
ATOM 2990 N N . GLY A 1 370 ? -22.400 17.730 9.281 1.00 79.12 370 GLY A N 1
ATOM 2991 C CA . GLY A 1 370 ? -23.604 16.944 9.531 1.00 79.12 370 GLY A CA 1
ATOM 2992 C C . GLY A 1 370 ? -24.280 17.322 10.853 1.00 79.12 370 GLY A C 1
ATOM 2993 O O . GLY A 1 370 ? -23.612 17.580 11.853 1.00 79.12 370 GLY A O 1
ATOM 2994 N N . ASN A 1 371 ? -25.613 17.334 10.847 1.00 79.31 371 ASN A N 1
ATOM 2995 C CA . ASN A 1 371 ? -26.427 17.538 12.044 1.00 79.31 371 ASN A CA 1
ATOM 2996 C C . ASN A 1 371 ? -26.740 16.189 12.710 1.00 79.31 371 ASN A C 1
ATOM 2998 O O . ASN A 1 371 ? -26.886 15.181 12.020 1.00 79.31 371 ASN A O 1
ATOM 3002 N N . GLY A 1 372 ? -26.930 16.191 14.031 1.00 84.62 372 GLY A N 1
ATOM 3003 C CA . GLY A 1 372 ? -27.373 15.018 14.791 1.00 84.62 372 GLY A CA 1
ATOM 3004 C C . GLY A 1 372 ? -26.252 14.310 15.550 1.00 84.62 372 GLY A C 1
ATOM 3005 O O . GLY A 1 372 ? -25.286 14.945 15.979 1.00 84.62 372 GLY A O 1
ATOM 3006 N N . ASP A 1 373 ? -26.434 13.004 15.753 1.00 92.31 373 ASP A N 1
ATOM 3007 C CA . ASP A 1 373 ? -25.484 12.156 16.473 1.00 92.31 373 ASP A CA 1
ATOM 3008 C C . ASP A 1 373 ? -24.290 11.813 15.579 1.00 92.31 373 ASP A C 1
ATOM 3010 O O . ASP A 1 373 ? -24.446 11.410 14.426 1.00 92.31 373 ASP A O 1
ATOM 3014 N N . ILE A 1 374 ? -23.092 11.977 16.128 1.00 96.12 374 ILE A N 1
ATOM 3015 C CA . ILE A 1 374 ? -21.817 11.700 15.484 1.00 96.12 374 ILE A CA 1
ATOM 3016 C C . ILE A 1 374 ? -21.258 10.401 16.057 1.00 96.12 374 ILE A C 1
ATOM 3018 O O . ILE A 1 374 ? -20.860 10.335 17.219 1.00 96.12 374 ILE A O 1
ATOM 3022 N N . GLU A 1 375 ? -21.208 9.374 15.219 1.00 95.69 375 GLU A N 1
ATOM 3023 C CA . GLU A 1 375 ? -20.518 8.121 15.487 1.00 95.69 375 GLU A CA 1
ATOM 3024 C C . GLU A 1 375 ? -19.004 8.327 15.367 1.00 95.69 375 GLU A C 1
ATOM 3026 O O . GLU A 1 375 ? -18.519 8.817 14.340 1.00 95.69 375 GLU A O 1
ATOM 3031 N N . VAL A 1 376 ? -18.253 7.911 16.389 1.00 97.56 376 VAL A N 1
ATOM 3032 C CA . VAL A 1 376 ? -16.787 7.954 16.391 1.00 97.56 376 VAL A CA 1
ATOM 3033 C C . VAL A 1 376 ? -16.219 6.542 16.522 1.00 97.56 376 VAL A C 1
ATOM 3035 O O . VAL A 1 376 ? -16.496 5.817 17.480 1.00 97.56 376 VAL A O 1
ATOM 3038 N N . LEU A 1 377 ? -15.386 6.163 15.555 1.00 97.25 377 LEU A N 1
ATOM 3039 C CA . LEU A 1 377 ? -14.766 4.846 15.440 1.00 97.25 377 LEU A CA 1
ATOM 3040 C C . LEU A 1 377 ? -13.274 4.999 15.157 1.00 97.25 377 LEU A C 1
ATOM 3042 O O . LEU A 1 377 ? -12.889 5.679 14.211 1.00 97.25 377 LEU A O 1
ATOM 3046 N N . GLN A 1 378 ? -12.434 4.318 15.924 1.00 98.38 378 GLN A N 1
ATOM 3047 C CA . GLN A 1 378 ? -11.045 4.093 15.547 1.00 98.38 378 GLN A CA 1
ATOM 3048 C C . GLN A 1 378 ? -10.973 2.884 14.611 1.00 98.38 378 GLN A C 1
ATOM 3050 O O . GLN A 1 378 ? -11.573 1.856 14.913 1.00 98.38 378 GLN A O 1
ATOM 3055 N N . TYR A 1 379 ? -10.239 3.000 13.506 1.00 98.44 379 TYR A N 1
ATOM 3056 C CA . TYR A 1 379 ? -9.904 1.883 12.615 1.00 98.44 379 TYR A CA 1
ATOM 3057 C C . TYR A 1 379 ? -8.483 1.348 12.844 1.00 98.44 379 TYR A C 1
ATOM 3059 O O . TYR A 1 379 ? -8.232 0.167 12.626 1.00 98.44 379 TYR A O 1
ATOM 3067 N N . HIS A 1 380 ? -7.555 2.203 13.283 1.00 98.56 380 HIS A N 1
ATOM 3068 C CA . HIS A 1 380 ? -6.144 1.862 13.487 1.00 98.56 380 HIS A CA 1
ATOM 3069 C C . HIS A 1 380 ? -5.612 2.518 14.771 1.00 98.56 380 HIS A C 1
ATOM 3071 O O . HIS A 1 380 ? -5.947 3.685 15.000 1.00 98.56 380 HIS A O 1
ATOM 3077 N N . PRO A 1 381 ? -4.795 1.837 15.605 1.00 96.06 381 PRO A N 1
ATOM 3078 C CA . PRO A 1 381 ? -4.129 0.538 15.386 1.00 96.06 381 PRO A CA 1
ATOM 3079 C C . PRO A 1 381 ? -4.999 -0.700 15.607 1.00 96.06 381 PRO A C 1
ATOM 3081 O O . PRO A 1 381 ? -4.624 -1.796 15.221 1.00 96.06 381 PRO A O 1
ATOM 3084 N N . THR A 1 382 ? -6.161 -0.537 16.229 1.00 95.88 382 THR A N 1
ATOM 3085 C CA . THR A 1 382 ? -7.195 -1.573 16.359 1.00 95.88 382 THR A CA 1
ATOM 3086 C C . THR A 1 382 ? -8.548 -0.925 16.120 1.00 95.88 382 THR A C 1
ATOM 3088 O O . THR A 1 382 ? -8.694 0.289 16.310 1.00 95.88 382 THR A O 1
ATOM 3091 N N . GLU A 1 383 ? -9.540 -1.717 15.726 1.00 97.44 383 GLU A N 1
ATOM 3092 C CA . GLU A 1 383 ? -10.902 -1.222 15.602 1.00 97.44 383 GLU A CA 1
ATOM 3093 C C . GLU A 1 383 ? -11.518 -1.051 16.994 1.00 97.44 383 GLU A C 1
ATOM 3095 O O . GLU A 1 383 ? -11.466 -1.965 17.822 1.00 97.44 383 GLU A O 1
ATOM 3100 N N . ASN A 1 384 ? -12.072 0.133 17.265 1.00 96.25 384 ASN A N 1
ATOM 3101 C CA . ASN A 1 384 ? -12.667 0.459 18.559 1.00 96.25 384 ASN A CA 1
ATOM 3102 C C . ASN A 1 384 ? -13.777 1.508 18.428 1.00 96.25 384 ASN A C 1
ATOM 3104 O O . ASN A 1 384 ? -13.543 2.627 17.966 1.00 96.25 384 ASN A O 1
ATOM 3108 N N . PHE A 1 385 ? -14.986 1.158 18.865 1.00 95.69 385 PHE A N 1
ATOM 3109 C CA . PHE A 1 385 ? -16.102 2.095 18.935 1.00 95.69 385 PHE A CA 1
ATOM 3110 C C . PHE A 1 385 ? -15.915 3.050 20.121 1.00 95.69 385 PHE A C 1
ATOM 3112 O O . PHE A 1 385 ? -16.042 2.637 21.274 1.00 95.69 385 PHE A O 1
ATOM 3119 N N . LEU A 1 386 ? -15.642 4.326 19.837 1.00 96.19 386 LEU A N 1
ATOM 3120 C CA . LEU A 1 386 ? -15.364 5.329 20.870 1.00 96.19 386 LEU A CA 1
ATOM 3121 C C . LEU A 1 386 ? -16.641 5.935 21.461 1.00 96.19 386 LEU A C 1
ATOM 3123 O O . LEU A 1 386 ? -16.634 6.357 22.614 1.00 96.19 3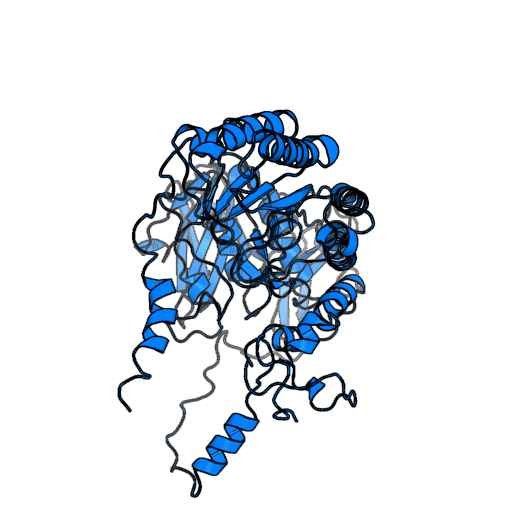86 LEU A O 1
ATOM 3127 N N . GLY A 1 387 ? -17.740 5.962 20.704 1.00 94.69 387 GLY A N 1
ATOM 3128 C CA . GLY A 1 387 ? -19.023 6.456 21.198 1.00 94.69 387 GLY A CA 1
ATOM 3129 C C . GLY A 1 387 ? -19.881 7.132 20.136 1.00 94.69 387 GLY A C 1
ATOM 3130 O O . GLY A 1 387 ? -19.488 7.262 18.977 1.00 94.69 387 GLY A O 1
ATOM 3131 N N . ASN A 1 388 ? -21.054 7.581 20.581 1.00 94.62 388 ASN A N 1
ATOM 3132 C CA . ASN A 1 388 ? -21.895 8.533 19.865 1.00 94.62 388 ASN A CA 1
ATOM 3133 C C . ASN A 1 388 ? -21.879 9.852 20.633 1.00 94.62 388 ASN A C 1
ATOM 3135 O O . ASN A 1 388 ? -22.035 9.851 21.854 1.00 94.62 388 ASN A O 1
ATOM 3139 N N . PHE A 1 389 ? -21.717 10.946 19.908 1.00 96.44 389 PHE A N 1
ATOM 3140 C CA . PHE A 1 389 ? -21.536 12.290 20.446 1.00 96.44 389 PHE A CA 1
ATOM 3141 C C . PHE A 1 389 ? -22.479 13.262 19.741 1.00 96.44 389 PHE A C 1
ATOM 3143 O O . PHE A 1 389 ? -23.046 12.938 18.699 1.00 96.44 389 PHE A O 1
ATOM 3150 N N . LYS A 1 390 ? -22.654 14.465 20.272 1.00 95.62 390 LYS A N 1
ATOM 3151 C CA . LYS A 1 390 ? -23.358 15.550 19.579 1.00 95.62 390 LYS A CA 1
ATOM 3152 C C . LYS A 1 390 ? -22.386 16.371 18.736 1.00 95.62 390 LYS A C 1
ATOM 3154 O O . LYS A 1 390 ? -21.206 16.504 19.059 1.00 95.62 390 LYS A O 1
ATOM 3159 N N . ALA A 1 391 ? -22.889 16.952 17.648 1.00 95.00 391 ALA A N 1
ATOM 3160 C CA . ALA A 1 391 ? -22.123 17.920 16.868 1.00 95.00 391 ALA A CA 1
ATOM 3161 C C . ALA A 1 391 ? -21.622 19.070 17.767 1.00 95.00 391 ALA A C 1
ATOM 3163 O O . ALA A 1 391 ? -22.381 19.611 18.571 1.00 95.00 391 ALA A O 1
ATOM 3164 N N . GLY A 1 392 ? -20.348 19.439 17.625 1.00 94.56 392 GLY A N 1
ATOM 3165 C CA . GLY A 1 392 ? -19.683 20.435 18.467 1.00 94.56 392 GLY A CA 1
ATOM 3166 C C . GLY A 1 392 ? -19.062 19.888 19.756 1.00 94.56 392 GLY A C 1
ATOM 3167 O O . GLY A 1 392 ? -18.361 20.637 20.429 1.00 94.56 392 GLY A O 1
ATOM 3168 N N . GLU A 1 393 ? -19.259 18.614 20.102 1.00 96.81 393 GLU A N 1
ATOM 3169 C CA . GLU A 1 393 ? -18.544 17.992 21.223 1.00 96.81 393 GLU A CA 1
ATOM 3170 C C . GLU A 1 393 ? -17.086 17.671 20.869 1.00 96.81 393 GLU A C 1
ATOM 3172 O O . GLU A 1 393 ? -16.665 17.730 19.711 1.00 96.81 393 GLU A O 1
ATOM 3177 N N . THR A 1 394 ? -16.312 17.308 21.890 1.00 97.44 394 THR A N 1
ATOM 3178 C CA . THR A 1 394 ? -14.909 16.913 21.758 1.00 97.44 394 THR A CA 1
ATOM 3179 C C . THR A 1 394 ? -14.732 15.484 22.238 1.00 97.44 394 THR A C 1
ATOM 3181 O O . THR A 1 394 ? -15.134 15.144 23.350 1.00 97.44 394 THR A O 1
ATOM 3184 N N . VAL A 1 395 ? -14.070 14.662 21.427 1.00 97.62 395 VAL A N 1
ATOM 3185 C CA . VAL A 1 395 ? -13.665 13.302 21.795 1.00 97.62 395 VAL A CA 1
ATOM 3186 C C . VAL A 1 395 ? -12.164 13.268 22.071 1.00 97.62 395 VAL A C 1
ATOM 3188 O O . VAL A 1 395 ? -11.372 13.828 21.313 1.00 97.62 395 VAL A O 1
ATOM 3191 N N . GLN A 1 396 ? -11.763 12.624 23.167 1.00 97.81 396 GLN A N 1
ATOM 3192 C CA . GLN A 1 396 ? -10.349 12.434 23.484 1.00 97.81 396 GLN A CA 1
ATOM 3193 C C . GLN A 1 396 ? -9.807 11.190 22.792 1.00 97.81 396 GLN A C 1
ATOM 3195 O O . GLN A 1 396 ? -10.331 10.091 22.973 1.00 97.81 396 GLN A O 1
ATOM 3200 N N . VAL A 1 397 ? -8.746 11.374 22.012 1.00 98.12 397 VAL A N 1
ATOM 3201 C CA . VAL A 1 397 ? -8.107 10.311 21.242 1.00 98.12 397 VAL A CA 1
ATOM 3202 C C . VAL A 1 397 ? -6.699 10.069 21.758 1.00 98.12 397 VAL A C 1
ATOM 3204 O O . VAL A 1 397 ? -5.854 10.959 21.711 1.00 98.12 397 VAL A O 1
ATOM 3207 N N . THR A 1 398 ? -6.419 8.840 22.184 1.00 97.00 398 THR A N 1
ATOM 3208 C CA . THR A 1 398 ? -5.070 8.430 22.578 1.00 97.00 398 THR A CA 1
ATOM 3209 C C . THR A 1 398 ? -4.289 7.925 21.368 1.00 97.00 398 THR A C 1
ATOM 3211 O O . THR A 1 398 ? -4.670 6.925 20.765 1.00 97.00 398 THR A O 1
ATOM 3214 N N . VAL A 1 399 ? -3.151 8.550 21.057 1.00 97.69 399 VAL A N 1
ATOM 3215 C CA . VAL A 1 399 ? -2.198 8.039 20.058 1.00 97.69 399 VAL A CA 1
ATOM 3216 C C . VAL A 1 399 ? -0.966 7.491 20.774 1.00 97.69 399 VAL A C 1
ATOM 3218 O O . VAL A 1 399 ? -0.256 8.208 21.486 1.00 97.69 399 VAL A O 1
ATOM 3221 N N . LEU A 1 400 ? -0.729 6.189 20.616 1.00 95.38 400 LEU A N 1
ATOM 3222 C CA . LEU A 1 400 ? 0.345 5.466 21.302 1.00 95.38 400 LEU A CA 1
ATOM 3223 C C . LEU A 1 400 ? 1.742 5.900 20.808 1.00 95.38 400 LEU A C 1
ATOM 3225 O O . LEU A 1 400 ? 1.857 6.371 19.677 1.00 95.38 400 LEU A O 1
ATOM 3229 N N . PRO A 1 401 ? 2.798 5.749 21.633 1.00 95.06 401 PRO A N 1
ATOM 3230 C CA . PRO A 1 401 ? 4.175 6.077 21.265 1.00 95.06 401 PRO A CA 1
ATOM 3231 C C . PRO A 1 401 ? 4.595 5.493 19.917 1.00 95.06 401 PRO A C 1
ATOM 3233 O O . PRO A 1 401 ? 4.483 4.281 19.723 1.00 95.06 401 PRO A O 1
ATOM 3236 N N . PHE A 1 402 ? 5.105 6.345 19.025 1.00 95.00 402 PHE A N 1
ATOM 3237 C CA . PHE A 1 402 ? 5.557 5.969 17.680 1.00 95.00 402 PHE A CA 1
ATOM 3238 C C . PHE A 1 402 ? 4.494 5.233 16.853 1.00 95.00 402 PHE A C 1
ATOM 3240 O O . PHE A 1 402 ? 4.801 4.325 16.096 1.00 95.00 402 PHE A O 1
ATOM 3247 N N . ARG A 1 403 ? 3.221 5.613 16.998 1.00 96.62 403 ARG A N 1
ATOM 3248 C CA . ARG A 1 403 ? 2.111 5.063 16.208 1.00 96.62 403 ARG A CA 1
ATOM 3249 C C . ARG A 1 403 ? 1.387 6.148 15.431 1.00 96.62 403 ARG A C 1
ATOM 3251 O O . ARG A 1 403 ? 1.351 7.316 15.823 1.00 96.62 403 ARG A O 1
ATOM 3258 N N . SER A 1 404 ? 0.759 5.729 14.347 1.00 98.06 404 SER A N 1
ATOM 3259 C CA . SER A 1 404 ? -0.326 6.448 13.697 1.00 98.06 404 SER A CA 1
ATOM 3260 C C . SER A 1 404 ? -1.674 6.026 14.296 1.00 98.06 404 SER A C 1
ATOM 3262 O O . SER A 1 404 ? -1.795 5.006 14.977 1.00 98.06 404 SER A O 1
ATOM 3264 N N . CYS A 1 405 ? -2.708 6.822 14.056 1.00 98.56 405 CYS A N 1
ATOM 3265 C CA . CYS A 1 405 ? -4.084 6.508 14.413 1.00 98.56 405 CYS A CA 1
ATOM 3266 C C . CYS A 1 405 ? -5.006 6.953 13.277 1.00 98.56 405 CYS A C 1
ATOM 3268 O O . CYS A 1 405 ? -4.840 8.050 12.739 1.00 98.56 405 CYS A O 1
ATOM 3270 N N . LEU A 1 406 ? -5.971 6.104 12.919 1.00 98.88 406 LEU A N 1
ATOM 3271 C CA . LEU A 1 406 ? -7.013 6.414 11.941 1.00 98.88 406 LEU A CA 1
ATOM 3272 C C . LEU A 1 406 ? -8.365 6.403 12.640 1.00 98.88 406 LEU A C 1
ATOM 3274 O O . LEU A 1 406 ? -8.765 5.377 13.194 1.00 98.88 406 LEU A O 1
ATOM 3278 N N . ILE A 1 407 ? -9.085 7.517 12.560 1.00 98.50 407 ILE A N 1
ATOM 3279 C CA . ILE A 1 407 ? -10.412 7.673 13.155 1.00 98.50 407 ILE A CA 1
ATOM 3280 C C . ILE A 1 407 ? -11.410 8.085 12.098 1.00 98.50 407 ILE A C 1
ATOM 3282 O O . ILE A 1 407 ? -11.166 8.997 11.323 1.00 98.50 407 ILE A O 1
ATOM 3286 N N . LYS A 1 408 ? -12.570 7.448 12.109 1.00 98.44 408 LYS A N 1
ATOM 3287 C CA . LYS A 1 408 ? -13.759 7.882 11.396 1.00 98.44 408 LYS A CA 1
ATOM 3288 C C . LYS A 1 408 ? -14.671 8.629 12.365 1.00 98.44 408 LYS A C 1
ATOM 3290 O O . LYS A 1 408 ? -15.025 8.104 13.417 1.00 98.44 408 LYS A O 1
ATOM 3295 N N . VAL A 1 409 ? -15.104 9.814 11.959 1.00 98.25 409 VAL A N 1
ATOM 3296 C CA . VAL A 1 409 ? -16.184 10.581 12.589 1.00 98.25 409 VAL A CA 1
ATOM 3297 C C . VAL A 1 409 ? -17.304 10.758 11.575 1.00 98.25 409 VAL A C 1
ATOM 3299 O O . VAL A 1 409 ? -17.051 11.130 10.427 1.00 98.25 409 VAL A O 1
ATOM 3302 N N . SER A 1 410 ? -18.539 10.421 11.942 1.00 96.88 410 SER A N 1
ATOM 3303 C CA . SER A 1 410 ? -19.625 10.349 10.966 1.00 96.88 410 SER A CA 1
ATOM 3304 C C . SER A 1 410 ? -21.000 10.618 11.554 1.00 96.88 410 SER A C 1
ATOM 3306 O O . SER A 1 410 ? -21.406 9.978 12.510 1.00 96.88 410 SER A O 1
ATOM 3308 N N . SER A 1 411 ? -21.754 11.496 10.898 1.00 95.56 411 SER A N 1
ATOM 3309 C CA . SER A 1 411 ? -23.206 11.668 11.101 1.00 95.56 411 SER A CA 1
ATOM 3310 C C . SER A 1 411 ? -24.041 10.599 10.380 1.00 95.56 411 SER A C 1
ATOM 3312 O O . SER A 1 411 ? -25.249 10.495 10.579 1.00 95.56 411 SER A O 1
ATOM 3314 N N . LYS A 1 412 ? -23.405 9.796 9.517 1.00 91.62 412 LYS A N 1
ATOM 3315 C CA . LYS A 1 412 ? -24.013 8.633 8.863 1.00 91.62 412 LYS A CA 1
ATOM 3316 C C . LYS A 1 412 ? -23.694 7.353 9.645 1.00 91.62 412 LYS A C 1
ATOM 3318 O O . LYS A 1 412 ? -22.535 7.193 10.052 1.00 91.62 412 LYS A O 1
ATOM 3323 N N . PRO A 1 413 ? -24.653 6.419 9.768 1.00 86.00 413 PRO A N 1
ATOM 3324 C CA . PRO A 1 413 ? -24.410 5.098 10.341 1.00 86.00 413 PRO A CA 1
ATOM 3325 C C . PRO A 1 413 ? -23.247 4.351 9.678 1.00 86.00 413 PRO A C 1
ATOM 3327 O O . PRO A 1 413 ? -22.975 4.526 8.485 1.00 86.00 413 PRO A O 1
ATOM 3330 N N . ASN A 1 414 ? -22.559 3.490 10.432 1.00 89.31 414 ASN A N 1
ATOM 3331 C CA . ASN A 1 414 ? -21.549 2.614 9.848 1.00 89.31 414 ASN A CA 1
ATOM 3332 C C . ASN A 1 414 ? -22.176 1.547 8.937 1.00 89.31 414 ASN A C 1
ATOM 3334 O O . ASN A 1 414 ? -23.073 0.836 9.384 1.00 89.31 414 ASN A O 1
ATOM 3338 N N . PRO A 1 415 ? -21.689 1.364 7.696 1.00 88.38 415 PRO A N 1
ATOM 3339 C CA . PRO A 1 415 ? -22.153 0.268 6.845 1.00 88.38 415 PRO A CA 1
ATOM 3340 C C . PRO A 1 415 ? -21.713 -1.126 7.334 1.00 88.38 415 PRO A C 1
ATOM 3342 O O . PRO A 1 415 ? -22.226 -2.134 6.841 1.00 88.38 415 PRO A O 1
ATOM 3345 N N . GLU A 1 416 ? -20.760 -1.207 8.265 1.00 90.31 416 GLU A N 1
ATOM 3346 C CA . GLU A 1 416 ? -20.197 -2.459 8.766 1.00 90.31 416 GLU A CA 1
ATOM 3347 C C . GLU A 1 416 ? -20.616 -2.791 10.204 1.00 90.31 416 GLU A C 1
ATOM 3349 O O . GLU A 1 416 ? -21.087 -1.951 10.968 1.00 90.31 416 GLU A O 1
ATOM 3354 N N . CYS A 1 417 ? -20.402 -4.056 10.577 1.00 87.94 417 CYS A N 1
ATOM 3355 C CA . CYS A 1 417 ? -20.645 -4.540 11.927 1.00 87.94 417 CYS A CA 1
ATOM 3356 C C . CYS A 1 417 ? -19.613 -3.987 12.903 1.00 87.94 417 CYS A C 1
ATOM 3358 O O . CYS A 1 417 ? -18.433 -4.300 12.767 1.00 87.94 417 CYS A O 1
ATOM 3360 N N . LEU A 1 418 ? -20.072 -3.264 13.925 1.00 90.50 418 LEU A N 1
ATOM 3361 C CA . LEU A 1 418 ? -19.209 -2.747 14.981 1.00 90.50 418 LEU A CA 1
ATOM 3362 C C . LEU A 1 418 ? -19.362 -3.550 16.263 1.00 90.50 418 LEU A C 1
ATOM 3364 O O . LEU A 1 418 ? -20.471 -3.937 16.639 1.00 90.50 418 LEU A O 1
ATOM 3368 N N . ILE A 1 419 ? -18.243 -3.743 16.956 1.00 93.12 419 ILE A N 1
ATOM 3369 C CA . ILE A 1 419 ? -18.216 -4.274 18.316 1.00 93.12 419 ILE A CA 1
ATOM 3370 C C . ILE A 1 419 ? -17.986 -3.122 19.298 1.00 93.12 419 ILE A C 1
ATOM 3372 O O . ILE A 1 419 ? -17.098 -2.291 19.114 1.00 93.12 419 ILE A O 1
ATOM 3376 N N . LYS A 1 420 ? -18.808 -3.074 20.346 1.00 93.75 420 LYS A N 1
ATOM 3377 C CA . LYS A 1 420 ? -18.730 -2.116 21.454 1.00 93.75 420 LYS A CA 1
ATOM 3378 C C . LYS A 1 420 ? -18.109 -2.776 22.675 1.00 93.75 420 LYS A C 1
ATOM 3380 O O . LYS A 1 420 ? -18.537 -3.869 23.026 1.00 93.75 420 LYS A O 1
ATOM 3385 N N . GLY A 1 421 ? -17.211 -2.084 23.374 1.00 94.62 421 GLY A N 1
ATOM 3386 C CA . GLY A 1 421 ? -16.688 -2.514 24.682 1.00 94.62 421 GLY A CA 1
ATOM 3387 C C . GLY A 1 421 ? -15.445 -3.409 24.640 1.00 94.62 421 GLY A C 1
ATOM 3388 O O . GLY A 1 421 ? -14.997 -3.868 25.687 1.00 94.62 421 GLY A O 1
ATOM 3389 N N . VAL A 1 422 ? -14.875 -3.656 23.458 1.00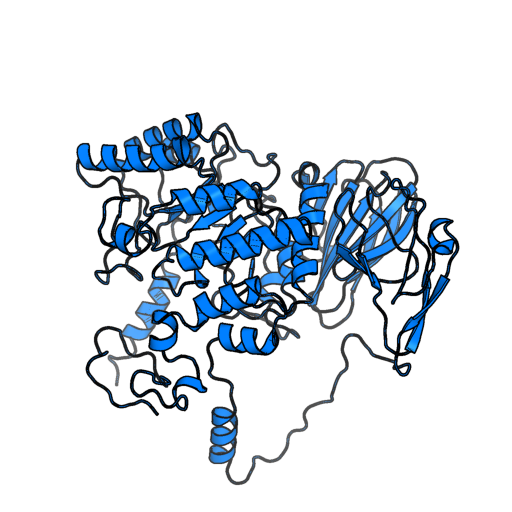 95.62 422 VAL A N 1
ATOM 3390 C CA . VAL A 1 422 ? -13.605 -4.377 23.286 1.00 95.62 422 VAL A CA 1
ATOM 3391 C C . VAL A 1 422 ? -12.934 -3.931 21.986 1.00 95.62 422 VAL A C 1
ATOM 3393 O O . VAL A 1 422 ? -13.628 -3.646 21.010 1.00 95.62 422 VAL A O 1
ATOM 3396 N N . ASN A 1 423 ? -11.601 -3.885 21.971 1.00 95.81 423 ASN A N 1
ATOM 3397 C CA . ASN A 1 423 ? -10.827 -3.663 20.749 1.00 95.81 423 ASN A CA 1
ATOM 3398 C C . ASN A 1 423 ? -10.877 -4.913 19.865 1.00 95.81 423 ASN A C 1
ATOM 3400 O O . ASN A 1 423 ? -10.921 -6.039 20.362 1.00 95.81 423 ASN A O 1
ATOM 3404 N N . TYR A 1 424 ? -10.842 -4.744 18.550 1.00 96.94 424 TYR A N 1
ATOM 3405 C CA . TYR A 1 424 ? -10.929 -5.875 17.632 1.00 96.94 424 TYR A CA 1
ATOM 3406 C C . TYR A 1 424 ? -10.201 -5.626 16.313 1.00 96.94 424 TYR A C 1
ATOM 3408 O O . TYR A 1 424 ? -9.800 -4.510 15.991 1.00 96.94 424 TYR A O 1
ATOM 3416 N N . HIS A 1 425 ? -10.045 -6.693 15.536 1.00 96.75 425 HIS A N 1
ATOM 3417 C CA . HIS A 1 425 ? -9.673 -6.631 14.130 1.00 96.75 425 HIS A CA 1
ATOM 3418 C C . HIS A 1 425 ? -10.691 -7.396 13.303 1.00 96.75 425 HIS A C 1
ATOM 3420 O O . HIS A 1 425 ? -10.917 -8.588 13.530 1.00 96.75 425 HIS A O 1
ATOM 3426 N N . VAL A 1 426 ? -11.279 -6.745 12.304 1.00 96.06 426 VAL A N 1
ATOM 3427 C CA . VAL A 1 426 ? -12.051 -7.458 11.289 1.00 96.06 426 VAL A CA 1
ATOM 3428 C C . VAL A 1 426 ? -11.071 -8.156 10.350 1.00 96.06 426 VAL A C 1
ATOM 3430 O O . VAL A 1 426 ? -10.376 -7.518 9.564 1.00 96.06 426 VAL A O 1
ATOM 3433 N N . THR A 1 427 ? -11.023 -9.485 10.421 1.00 95.88 427 THR A N 1
ATOM 3434 C CA . THR A 1 427 ? -10.132 -10.307 9.588 1.00 95.88 427 THR A CA 1
ATOM 3435 C C . THR A 1 427 ? -10.795 -10.749 8.289 1.00 95.88 427 THR A C 1
ATOM 3437 O O . THR A 1 427 ? -10.108 -11.101 7.338 1.00 95.88 427 THR A O 1
ATOM 3440 N N . LYS A 1 428 ? -12.133 -10.731 8.214 1.00 95.81 428 LYS A N 1
ATOM 3441 C CA . LYS A 1 428 ? -12.882 -11.007 6.979 1.00 95.81 428 LYS A CA 1
ATOM 3442 C C . LYS A 1 428 ? -14.233 -10.309 7.005 1.00 95.81 428 LYS A C 1
ATOM 3444 O O . LYS A 1 428 ? -15.053 -10.603 7.870 1.00 95.81 428 LYS A O 1
ATOM 3449 N N . ASN A 1 429 ? -14.503 -9.453 6.024 1.00 93.56 429 ASN A N 1
ATOM 3450 C CA . ASN A 1 429 ? -15.824 -8.861 5.815 1.00 93.56 429 ASN A CA 1
ATOM 3451 C C . ASN A 1 429 ? -16.140 -8.804 4.319 1.00 93.56 429 ASN A C 1
ATOM 3453 O O . ASN A 1 429 ? -15.862 -7.820 3.646 1.00 93.56 429 ASN A O 1
ATOM 3457 N N . ILE A 1 430 ? -16.701 -9.894 3.799 1.00 92.62 430 ILE A N 1
ATOM 3458 C CA . ILE A 1 430 ? -17.084 -10.013 2.390 1.00 92.62 430 ILE A CA 1
ATOM 3459 C C . ILE A 1 430 ? -18.603 -10.150 2.325 1.00 92.62 430 ILE A C 1
ATOM 3461 O O . ILE A 1 430 ? -19.198 -10.932 3.075 1.00 92.62 430 ILE A O 1
ATOM 3465 N N . THR A 1 431 ? -19.242 -9.400 1.429 1.00 87.56 431 THR A N 1
ATOM 3466 C CA . THR A 1 431 ? -20.689 -9.480 1.193 1.00 87.56 431 THR A CA 1
ATOM 3467 C C . THR A 1 431 ? -21.112 -10.923 0.912 1.00 87.56 431 THR A C 1
ATOM 3469 O O . THR A 1 431 ? -20.471 -11.637 0.145 1.00 87.56 431 THR A O 1
ATOM 3472 N N . GLY A 1 432 ? -22.176 -11.376 1.578 1.00 88.50 432 GLY A N 1
ATOM 3473 C CA . GLY A 1 432 ? -22.686 -12.746 1.449 1.00 88.50 432 GLY A CA 1
ATOM 3474 C C . GLY A 1 432 ? -21.873 -13.829 2.172 1.00 88.50 432 GLY A C 1
ATOM 3475 O O . GLY A 1 432 ? -22.339 -14.962 2.252 1.00 88.50 432 GLY A O 1
ATOM 3476 N N . LYS A 1 433 ? -20.705 -13.514 2.750 1.00 92.06 433 LYS A N 1
ATOM 3477 C CA . LYS A 1 433 ? -19.916 -14.449 3.570 1.00 92.06 433 LYS A CA 1
ATOM 3478 C C . LYS A 1 433 ? -20.024 -14.106 5.068 1.00 92.06 433 LYS A C 1
ATOM 3480 O O . LYS A 1 433 ? -20.335 -12.960 5.415 1.00 92.06 433 LYS A O 1
ATOM 3485 N N . PRO A 1 434 ? -19.752 -15.071 5.970 1.00 92.44 434 PRO A N 1
ATOM 3486 C CA . PRO A 1 434 ? -19.620 -14.790 7.396 1.00 92.44 434 PRO A CA 1
ATOM 3487 C C . PRO A 1 434 ? -18.532 -13.747 7.665 1.00 92.44 434 PRO A C 1
ATOM 3489 O O . PRO A 1 434 ? -17.437 -13.829 7.101 1.00 92.44 434 PRO A O 1
ATOM 3492 N N . VAL A 1 435 ? -18.833 -12.795 8.547 1.00 94.12 435 VAL A N 1
ATOM 3493 C CA . VAL A 1 435 ? -17.847 -11.835 9.053 1.00 94.12 435 VAL A CA 1
ATOM 3494 C C . VAL A 1 435 ? -16.992 -12.538 10.107 1.00 94.12 435 VAL A C 1
ATOM 3496 O O . VAL A 1 435 ? -17.533 -13.215 10.982 1.00 94.12 435 VAL A O 1
ATOM 3499 N N . ARG A 1 436 ? -15.666 -12.409 10.014 1.00 95.75 436 ARG A N 1
ATOM 3500 C CA . ARG A 1 436 ? -14.718 -12.930 11.009 1.00 95.75 436 ARG A CA 1
ATOM 3501 C C . ARG A 1 436 ? -14.016 -11.773 11.695 1.00 95.75 436 ARG A C 1
ATOM 3503 O O . ARG A 1 436 ? -13.557 -10.842 11.032 1.00 95.75 436 ARG A O 1
ATOM 3510 N N . ILE A 1 437 ? -13.958 -11.850 13.018 1.00 95.56 437 ILE A N 1
ATOM 3511 C CA . ILE A 1 437 ? -13.422 -10.806 13.881 1.00 95.56 437 ILE A CA 1
ATOM 3512 C C . ILE A 1 437 ? -12.533 -11.468 14.927 1.00 95.56 437 ILE A C 1
ATOM 3514 O O . ILE A 1 437 ? -12.941 -12.449 15.547 1.00 95.56 437 ILE A O 1
ATOM 3518 N N . SER A 1 438 ? -11.339 -10.920 15.119 1.00 95.81 438 SER A N 1
ATOM 3519 C CA . SER A 1 438 ? -10.452 -11.265 16.226 1.00 95.81 438 SER A CA 1
ATOM 3520 C C . SER A 1 438 ? -10.651 -10.244 17.339 1.00 95.81 438 SER A C 1
ATOM 3522 O O . SER A 1 438 ? -10.427 -9.053 17.127 1.00 95.81 438 SER A O 1
ATOM 3524 N N . LEU A 1 439 ? -11.093 -10.695 18.513 1.00 95.69 439 LEU A N 1
ATOM 3525 C CA . LEU A 1 439 ? -11.163 -9.844 19.701 1.00 95.69 439 LEU A CA 1
ATOM 3526 C C . LEU A 1 439 ? -9.757 -9.648 20.268 1.00 95.69 439 LEU A C 1
ATOM 3528 O O . LEU A 1 439 ? -8.978 -10.598 20.327 1.00 95.69 439 LEU A O 1
ATOM 3532 N N . MET A 1 440 ? -9.454 -8.430 20.705 1.00 93.81 440 MET A N 1
ATOM 3533 C CA . MET A 1 440 ? -8.146 -8.048 21.226 1.00 93.81 440 MET A CA 1
ATOM 3534 C C . MET A 1 440 ? -8.248 -7.732 22.714 1.00 93.81 440 MET A C 1
ATOM 3536 O O . MET A 1 440 ? -9.110 -6.963 23.136 1.00 93.81 440 MET A O 1
ATOM 3540 N N . GLY A 1 441 ? -7.348 -8.312 23.501 1.00 91.06 441 GLY A N 1
ATOM 3541 C CA . GLY A 1 441 ? -7.282 -8.101 24.941 1.00 91.06 441 GLY A CA 1
ATOM 3542 C C . GLY A 1 441 ? -6.040 -8.736 25.547 1.00 91.06 441 GLY A C 1
ATOM 3543 O O . GLY A 1 441 ? -5.367 -9.565 24.926 1.00 91.06 441 GLY A O 1
ATOM 3544 N N . LEU A 1 442 ? -5.713 -8.309 26.760 1.00 90.25 442 LEU A N 1
ATOM 3545 C CA . LEU A 1 442 ? -4.592 -8.828 27.529 1.00 90.25 442 LEU A CA 1
ATOM 3546 C C . LEU A 1 442 ? -4.926 -10.202 28.117 1.00 90.25 442 LEU A C 1
ATOM 3548 O O . LEU A 1 442 ? -6.081 -10.548 28.353 1.00 90.25 442 LEU A O 1
ATOM 3552 N N . GLN A 1 443 ? -3.894 -10.990 28.413 1.00 91.50 443 GLN A N 1
ATOM 3553 C CA . GLN A 1 443 ? -4.064 -12.283 29.079 1.00 91.50 443 GLN A CA 1
ATOM 3554 C C . GLN A 1 443 ? -4.837 -12.120 30.393 1.00 91.50 443 GLN A C 1
ATOM 3556 O O . GLN A 1 443 ? -4.541 -11.215 31.173 1.00 91.50 443 GLN A O 1
ATOM 3561 N N . GLY A 1 444 ? -5.832 -12.977 30.639 1.00 93.00 444 GLY A N 1
ATOM 3562 C CA . GLY A 1 444 ? -6.683 -12.930 31.833 1.00 93.00 444 GLY A CA 1
ATOM 3563 C C . GLY A 1 444 ? -7.614 -11.714 31.930 1.00 93.00 444 GLY A C 1
ATOM 3564 O O . GLY A 1 444 ? -8.289 -11.544 32.949 1.00 93.00 444 GLY A O 1
ATOM 3565 N N . GLU A 1 445 ? -7.655 -10.847 30.915 1.00 93.12 445 GLU A N 1
ATOM 3566 C CA . GLU A 1 445 ? -8.584 -9.724 30.866 1.00 93.12 445 GLU A CA 1
ATOM 3567 C C . GLU A 1 445 ? -10.014 -10.229 30.671 1.00 93.12 445 GLU A C 1
ATOM 3569 O O . GLU A 1 445 ? -10.277 -11.096 29.837 1.00 93.12 445 GLU A O 1
ATOM 3574 N N . LYS A 1 446 ? -10.951 -9.679 31.446 1.00 94.81 446 LYS A N 1
ATOM 3575 C CA . LYS A 1 446 ? -12.381 -9.912 31.262 1.00 94.81 446 LYS A CA 1
ATOM 3576 C C . LYS A 1 446 ? -12.988 -8.685 30.602 1.00 94.81 446 LYS A C 1
ATOM 3578 O O . LYS A 1 446 ? -12.950 -7.602 31.180 1.00 94.81 446 LYS A O 1
ATOM 3583 N N . VAL A 1 447 ? -13.588 -8.887 29.439 1.00 94.94 447 VAL A N 1
ATOM 3584 C CA . VAL A 1 447 ? -14.272 -7.852 28.664 1.00 94.94 447 VAL A CA 1
ATOM 3585 C C . VAL A 1 447 ? -15.761 -8.156 28.584 1.00 94.94 447 VAL A C 1
ATOM 3587 O O . VAL A 1 447 ? -16.174 -9.317 28.632 1.00 94.94 447 VAL A O 1
ATOM 3590 N N . THR A 1 448 ? -16.568 -7.109 28.447 1.00 96.44 448 THR A N 1
ATOM 3591 C CA . THR A 1 448 ? -17.998 -7.218 28.153 1.00 96.44 448 THR A CA 1
ATOM 3592 C C . THR A 1 448 ? -18.273 -6.423 26.894 1.00 96.44 448 THR A C 1
ATOM 3594 O O . THR A 1 448 ? -17.970 -5.233 26.846 1.00 96.44 448 THR A O 1
ATOM 3597 N N . PHE A 1 449 ? -18.848 -7.069 25.885 1.00 95.25 449 PHE A N 1
ATOM 3598 C CA . PHE A 1 449 ? -19.061 -6.444 24.587 1.00 95.25 449 PHE A CA 1
ATOM 3599 C C . PHE A 1 449 ? -20.413 -6.792 23.977 1.00 95.25 449 PHE A C 1
ATOM 3601 O O . PHE A 1 449 ? -21.048 -7.783 24.328 1.00 95.25 449 PHE A O 1
ATOM 3608 N N . SER A 1 450 ? -20.849 -5.944 23.052 1.00 93.19 450 SER A N 1
ATOM 3609 C CA . SER A 1 450 ? -22.075 -6.099 22.262 1.00 93.19 450 SER A CA 1
ATOM 3610 C C . SER A 1 450 ? -21.799 -5.711 20.809 1.00 93.19 450 SER A C 1
ATOM 3612 O O . SER A 1 450 ? -20.746 -5.144 20.515 1.00 93.19 450 SER A O 1
ATOM 3614 N N . ILE A 1 451 ? -22.727 -5.999 19.897 1.00 90.00 451 ILE A N 1
ATOM 3615 C CA . ILE A 1 451 ? -22.684 -5.442 18.538 1.00 90.00 451 ILE A CA 1
ATOM 3616 C C . ILE A 1 451 ? -23.659 -4.273 18.413 1.00 90.00 451 ILE A C 1
ATOM 3618 O O . ILE A 1 451 ? -24.665 -4.215 19.123 1.00 90.00 451 ILE A O 1
ATOM 3622 N N . THR A 1 452 ? -23.366 -3.328 17.522 1.00 78.38 452 THR A N 1
ATOM 3623 C CA . THR A 1 452 ? -24.333 -2.288 17.151 1.00 78.38 452 THR A CA 1
ATOM 3624 C C . THR A 1 452 ? -25.535 -2.887 16.428 1.00 78.38 452 THR A C 1
ATOM 3626 O O . THR A 1 452 ? -25.413 -3.898 15.731 1.00 78.38 452 THR A O 1
ATOM 3629 N N . GLU A 1 453 ? -26.699 -2.239 16.560 1.00 68.69 453 GLU A N 1
ATOM 3630 C CA . GLU A 1 453 ? -27.818 -2.512 15.661 1.00 68.69 453 GLU A CA 1
ATOM 3631 C C . GLU A 1 453 ? -27.348 -2.263 14.232 1.00 68.69 453 GLU A C 1
ATOM 3633 O O . GLU A 1 453 ? -26.860 -1.190 13.883 1.00 68.69 453 GLU A O 1
ATOM 3638 N N . ASN A 1 454 ? -27.387 -3.326 13.446 1.00 62.78 454 ASN A N 1
ATOM 3639 C CA . ASN A 1 454 ? -26.592 -3.438 12.243 1.00 62.78 454 ASN A CA 1
ATOM 3640 C C . ASN A 1 454 ? -27.503 -3.352 11.023 1.00 62.78 454 ASN A C 1
ATOM 3642 O O . ASN A 1 454 ? -28.591 -3.930 11.014 1.00 62.78 454 ASN A O 1
ATOM 3646 N N . HIS A 1 455 ? -27.037 -2.730 9.941 1.00 62.56 455 HIS A N 1
ATOM 3647 C CA . HIS A 1 455 ? -27.766 -2.764 8.665 1.00 62.56 455 HIS A CA 1
ATOM 3648 C C . HIS A 1 455 ? -27.796 -4.169 8.045 1.00 62.56 455 HIS A C 1
ATOM 3650 O O . HIS A 1 455 ? -28.627 -4.461 7.184 1.00 62.56 455 HIS A O 1
ATOM 3656 N N . ARG A 1 456 ? -26.903 -5.062 8.493 1.00 77.25 456 ARG A N 1
ATOM 3657 C CA . ARG A 1 456 ? -26.857 -6.467 8.081 1.00 77.25 456 ARG A CA 1
ATOM 3658 C C . ARG A 1 456 ? -27.488 -7.360 9.142 1.00 77.25 456 ARG A C 1
ATOM 3660 O O . ARG A 1 456 ? -27.051 -7.390 10.287 1.00 77.25 456 ARG A O 1
ATOM 3667 N N . LYS A 1 457 ? -28.477 -8.156 8.734 1.00 83.50 457 LYS A N 1
ATOM 3668 C CA . LYS A 1 457 ? -29.065 -9.195 9.585 1.00 83.50 457 LYS A CA 1
ATOM 3669 C C . LYS A 1 457 ? -28.197 -10.451 9.539 1.00 83.50 457 LYS A C 1
ATOM 3671 O O . LYS A 1 457 ? -27.994 -11.027 8.472 1.00 83.50 457 LYS A O 1
ATOM 3676 N N . PHE A 1 458 ? -27.707 -10.877 10.697 1.00 89.12 458 PHE A N 1
ATOM 3677 C CA . PHE A 1 458 ? -26.983 -12.137 10.867 1.00 89.12 458 PHE A CA 1
ATOM 3678 C C . PHE A 1 458 ? -27.915 -13.197 11.459 1.00 89.12 458 PHE A C 1
ATOM 3680 O O . PHE A 1 458 ? -28.837 -12.869 12.200 1.00 89.12 458 PHE A O 1
ATOM 3687 N N . GLN A 1 459 ? -27.684 -14.468 11.123 1.00 90.62 459 GLN A N 1
ATOM 3688 C CA . GLN A 1 459 ? -28.510 -15.582 11.610 1.00 90.62 459 GLN A CA 1
ATOM 3689 C C . GLN A 1 459 ? -27.911 -16.278 12.837 1.00 90.62 459 GLN A C 1
ATOM 3691 O O . GLN A 1 459 ? -28.654 -16.772 13.680 1.00 90.62 459 GLN A O 1
ATOM 3696 N N . LYS A 1 460 ? -26.577 -16.350 12.918 1.00 93.81 460 LYS A N 1
ATOM 3697 C CA . LYS A 1 460 ? -25.832 -17.035 13.981 1.00 93.81 460 LYS A CA 1
ATOM 3698 C C . LYS A 1 460 ? -24.530 -16.302 14.276 1.00 93.81 460 LYS A C 1
ATOM 3700 O O . LYS A 1 460 ? -23.963 -15.679 13.377 1.00 93.81 460 LYS A O 1
ATOM 3705 N N . ALA A 1 461 ? -24.055 -16.419 15.510 1.00 94.38 461 ALA A N 1
ATOM 3706 C CA . ALA A 1 461 ? -22.738 -15.957 15.927 1.00 94.38 461 ALA A CA 1
ATOM 3707 C C . ALA A 1 461 ? -22.076 -17.012 16.819 1.00 94.38 461 ALA A C 1
ATOM 3709 O O . ALA A 1 461 ? -22.742 -17.648 17.635 1.00 94.38 461 ALA A O 1
ATOM 3710 N N . SER A 1 462 ? -20.763 -17.189 16.676 1.00 95.62 462 SER A N 1
ATOM 3711 C CA . SER A 1 462 ? -19.987 -18.121 17.494 1.00 95.62 462 SER A CA 1
ATOM 3712 C C . SER A 1 462 ? -18.616 -17.556 17.839 1.00 95.62 462 SER A C 1
ATOM 3714 O O . SER A 1 462 ? -18.008 -16.892 17.000 1.00 95.62 462 SER A O 1
ATOM 3716 N N . ILE A 1 463 ? -18.107 -17.890 19.021 1.00 94.69 463 ILE A N 1
ATOM 3717 C CA . ILE A 1 463 ? -16.743 -17.572 19.467 1.00 94.69 463 ILE A CA 1
ATOM 3718 C C . ILE A 1 463 ? -16.069 -18.880 19.854 1.00 94.69 463 ILE A C 1
ATOM 3720 O O . ILE A 1 463 ? -16.603 -19.611 20.686 1.00 94.69 463 ILE A O 1
ATOM 3724 N N . GLU A 1 464 ? -14.929 -19.193 19.232 1.00 92.00 464 GLU A N 1
ATOM 3725 C CA . GLU A 1 464 ? -14.186 -20.442 19.479 1.00 92.00 464 GLU A CA 1
ATOM 3726 C C . GLU A 1 464 ? -15.095 -21.693 19.456 1.00 92.00 464 GLU A C 1
ATOM 3728 O O . GLU A 1 464 ? -15.032 -22.565 20.321 1.00 92.00 464 GLU A O 1
ATOM 3733 N N . GLY A 1 465 ? -16.025 -21.737 18.493 1.00 93.19 465 GLY A N 1
ATOM 3734 C CA . GLY A 1 465 ? -16.984 -22.834 18.306 1.00 93.19 465 GLY A CA 1
ATOM 3735 C C . GLY A 1 465 ? -18.211 -22.829 19.229 1.00 93.19 465 GLY A C 1
ATOM 3736 O O . GLY A 1 465 ? -19.114 -23.637 19.026 1.00 93.19 465 GLY A O 1
ATOM 3737 N N . LYS A 1 466 ? -18.299 -21.924 20.211 1.00 94.56 466 LYS A N 1
ATOM 3738 C CA . LYS A 1 466 ? -19.453 -21.809 21.120 1.00 94.56 466 LYS A CA 1
ATOM 3739 C C . LYS A 1 466 ? -20.479 -20.821 20.578 1.00 94.56 466 LYS A C 1
ATOM 3741 O O . LYS A 1 466 ? -20.099 -19.729 20.158 1.00 94.56 466 LYS A O 1
ATOM 3746 N N . ASP A 1 467 ? -21.762 -21.184 20.604 1.00 95.25 467 ASP A N 1
ATOM 3747 C CA . ASP A 1 467 ? -22.843 -20.285 20.187 1.00 95.25 467 ASP A CA 1
ATOM 3748 C C . ASP A 1 467 ? -22.934 -19.073 21.121 1.00 95.25 467 ASP A C 1
ATOM 3750 O O . ASP A 1 467 ? -22.965 -19.203 22.345 1.00 95.25 467 ASP A O 1
ATOM 3754 N N . VAL A 1 468 ? -22.973 -17.891 20.515 1.00 94.88 468 VAL A N 1
ATOM 3755 C CA . VAL A 1 468 ? -23.195 -16.610 21.191 1.00 94.88 468 VAL A CA 1
ATOM 3756 C C . VAL A 1 468 ? -24.251 -15.803 20.441 1.00 94.88 468 VAL A C 1
ATOM 3758 O O . VAL A 1 468 ? -24.183 -14.580 20.357 1.00 94.88 468 VAL A O 1
ATOM 3761 N N . SER A 1 469 ? -25.250 -16.476 19.865 1.00 93.06 469 SER A N 1
ATOM 3762 C CA . SER A 1 469 ? -26.254 -15.837 19.007 1.00 93.06 469 SER A CA 1
ATOM 3763 C C . SER A 1 469 ? -27.144 -14.834 19.759 1.00 93.06 469 SER A C 1
ATOM 3765 O O . SER A 1 469 ? -27.801 -14.003 19.132 1.00 93.06 469 SER A O 1
ATOM 3767 N N . SER A 1 470 ? -27.120 -14.830 21.098 1.00 90.44 470 SER A N 1
ATOM 3768 C CA . SER A 1 470 ? -27.702 -13.761 21.923 1.00 90.44 470 SER A CA 1
ATOM 3769 C C . SER A 1 470 ? -27.106 -12.380 21.621 1.00 90.44 470 SER A C 1
ATOM 3771 O O . SER A 1 470 ? -27.839 -11.392 21.691 1.00 90.44 470 SER A O 1
ATOM 3773 N N . LEU A 1 471 ? -25.834 -12.318 21.204 1.00 89.69 471 LEU A N 1
ATOM 3774 C CA . LEU A 1 471 ? -25.138 -11.103 20.772 1.00 89.69 471 LEU A CA 1
ATOM 3775 C C . LEU A 1 471 ? -25.890 -10.387 19.643 1.00 89.69 471 LEU A C 1
ATOM 3777 O O . LEU A 1 471 ? -25.931 -9.163 19.606 1.00 89.69 471 LEU A O 1
ATOM 3781 N N . LEU A 1 472 ? -26.546 -11.145 18.756 1.00 89.38 472 LEU A N 1
ATOM 3782 C CA . LEU A 1 472 ? -27.273 -10.608 17.602 1.00 89.38 472 LEU A CA 1
ATOM 3783 C C . LEU A 1 472 ? -28.524 -9.801 17.975 1.00 89.38 472 LEU A C 1
ATOM 3785 O O . LEU A 1 472 ? -29.072 -9.099 17.131 1.00 89.38 472 LEU A O 1
ATOM 3789 N N . LYS A 1 473 ? -28.972 -9.895 19.232 1.00 86.19 473 LYS A N 1
ATOM 3790 C CA . LYS A 1 473 ? -30.069 -9.099 19.800 1.00 86.19 473 LYS A CA 1
ATOM 3791 C C . LYS A 1 473 ? -29.547 -7.906 20.609 1.00 86.19 473 LYS A C 1
ATOM 3793 O O . LYS A 1 473 ? -30.225 -7.456 21.525 1.00 86.19 473 LYS A O 1
ATOM 3798 N N . SER A 1 474 ? -28.318 -7.461 20.333 1.00 82.50 474 SER A N 1
ATOM 3799 C CA . SER A 1 474 ? -27.619 -6.388 21.056 1.00 82.50 474 SER A CA 1
ATOM 3800 C C . SER A 1 474 ? -27.405 -6.665 22.552 1.00 82.50 474 SER A C 1
ATOM 3802 O O . SER A 1 474 ? -27.072 -5.755 23.309 1.00 82.50 474 SER A O 1
ATOM 3804 N N . ASN A 1 475 ? -27.553 -7.920 22.995 1.00 88.44 475 ASN A N 1
ATOM 3805 C CA . ASN A 1 475 ? -27.300 -8.296 24.382 1.00 88.44 475 ASN A CA 1
ATOM 3806 C C . ASN A 1 475 ? -25.788 -8.369 24.634 1.00 88.44 475 ASN A C 1
ATOM 3808 O O . ASN A 1 475 ? -25.093 -9.083 23.902 1.00 88.44 475 ASN A O 1
ATOM 3812 N N . PRO A 1 476 ? -25.266 -7.684 25.667 1.00 92.94 476 PRO A N 1
ATOM 3813 C CA . PRO A 1 476 ? -23.862 -7.793 26.026 1.00 92.94 476 PRO A CA 1
ATOM 3814 C C . PRO A 1 476 ? -23.496 -9.215 26.459 1.00 92.94 476 PRO A C 1
ATOM 3816 O O . PRO A 1 476 ? -24.252 -9.872 27.177 1.00 92.94 476 PRO A O 1
ATOM 3819 N N . ILE A 1 477 ? -22.307 -9.667 26.070 1.00 94.62 477 ILE A N 1
ATOM 3820 C CA . ILE A 1 477 ? -21.715 -10.928 26.522 1.00 94.62 477 ILE A CA 1
ATOM 3821 C C . ILE A 1 477 ? -20.359 -10.661 27.170 1.00 94.62 477 ILE A C 1
ATOM 3823 O O . ILE A 1 477 ? -19.635 -9.754 26.760 1.00 94.62 477 ILE A O 1
ATOM 3827 N N . SER A 1 478 ? -20.009 -11.451 28.185 1.00 95.06 478 SER A N 1
ATOM 3828 C CA . SER A 1 478 ? -18.682 -11.402 28.801 1.00 95.06 478 SER A CA 1
ATOM 3829 C C . SER A 1 478 ? -17.768 -12.478 28.225 1.00 95.06 478 SER A C 1
ATOM 3831 O O . SER A 1 478 ? -18.177 -13.627 28.065 1.00 95.06 478 SER A O 1
ATOM 3833 N N . PHE A 1 479 ? -16.509 -12.122 27.993 1.00 94.56 479 PHE A N 1
ATOM 3834 C CA . PHE A 1 479 ? -15.452 -13.035 27.572 1.00 94.56 479 PHE A CA 1
ATOM 3835 C C . PHE A 1 479 ? -14.197 -12.790 28.407 1.00 94.56 479 PHE A C 1
ATOM 3837 O O . PHE A 1 479 ? -13.869 -11.645 28.712 1.00 94.56 479 PHE A O 1
ATOM 3844 N N . THR A 1 480 ? -13.503 -13.864 28.778 1.00 95.19 480 THR A N 1
ATOM 3845 C CA . THR A 1 480 ? -12.227 -13.784 29.495 1.00 95.19 480 THR A CA 1
ATOM 3846 C C . THR A 1 480 ? -11.132 -14.328 28.597 1.00 95.19 480 THR A C 1
ATOM 3848 O O . THR A 1 480 ? -11.181 -15.493 28.199 1.00 95.19 480 THR A O 1
ATOM 3851 N N . PHE A 1 481 ? -10.143 -13.494 28.297 1.00 94.38 481 PHE A N 1
ATOM 3852 C CA . PHE A 1 481 ? -8.978 -13.894 27.523 1.00 94.38 481 PHE A CA 1
ATOM 3853 C C . PHE A 1 481 ? -8.150 -14.928 28.298 1.00 94.38 481 PHE A C 1
ATOM 3855 O O . PHE A 1 481 ? -7.981 -14.798 29.515 1.00 94.38 481 PHE A O 1
ATOM 3862 N N . PRO A 1 482 ? -7.620 -15.962 27.625 1.00 93.50 482 PRO A N 1
ATOM 3863 C CA . PRO A 1 482 ? -6.832 -16.995 28.285 1.00 93.50 482 PRO A CA 1
ATOM 3864 C C . PRO A 1 482 ? -5.543 -16.424 28.896 1.00 93.50 482 PRO A C 1
ATOM 3866 O O . PRO A 1 482 ? -4.989 -15.432 28.423 1.00 93.50 482 PRO A O 1
ATOM 3869 N N . GLY A 1 483 ? -5.044 -17.085 29.942 1.00 92.69 483 GLY A N 1
ATOM 3870 C CA . GLY A 1 483 ? -3.815 -16.710 30.646 1.00 92.69 483 GLY A CA 1
ATOM 3871 C C . GLY A 1 483 ? -4.052 -15.959 31.959 1.00 92.69 483 GLY A C 1
ATOM 3872 O O . GLY A 1 483 ? -5.182 -15.771 32.404 1.00 92.69 483 GLY A O 1
ATOM 3873 N N . GLN A 1 484 ? -2.958 -15.574 32.617 1.00 89.75 484 GLN A N 1
ATOM 3874 C CA . GLN A 1 484 ? -3.002 -14.855 33.890 1.00 89.75 484 GLN A CA 1
ATOM 3875 C C . GLN A 1 484 ? -3.014 -13.349 33.654 1.00 89.75 484 GLN A C 1
ATOM 3877 O O . GLN A 1 484 ? -2.233 -12.842 32.848 1.00 89.75 484 GLN A O 1
ATOM 3882 N N . LYS A 1 485 ? -3.852 -12.637 34.415 1.00 88.19 485 LYS A N 1
ATOM 3883 C CA . LYS A 1 485 ? -3.914 -11.177 34.371 1.00 88.19 485 LYS A CA 1
ATOM 3884 C C . LYS A 1 485 ? -2.551 -10.583 34.714 1.00 88.19 485 LYS A C 1
ATOM 3886 O O . LYS A 1 485 ? -2.041 -10.789 35.813 1.00 88.19 485 LYS A O 1
ATOM 3891 N N . ARG A 1 486 ? -1.980 -9.828 33.776 1.00 77.19 486 ARG A N 1
ATOM 3892 C CA . ARG A 1 486 ? -0.726 -9.086 33.956 1.00 77.19 486 ARG A CA 1
ATOM 3893 C C . ARG A 1 486 ? -0.973 -7.607 33.703 1.00 77.19 486 ARG A C 1
ATOM 3895 O O . ARG A 1 486 ? -1.616 -7.248 32.721 1.00 77.19 486 ARG A O 1
ATOM 3902 N N . ALA A 1 487 ? -0.452 -6.756 34.583 1.00 76.62 487 ALA A N 1
ATOM 3903 C CA . ALA A 1 487 ? -0.339 -5.336 34.292 1.00 76.62 487 ALA A CA 1
ATOM 3904 C C . ALA A 1 487 ? 0.835 -5.159 33.321 1.00 76.62 487 ALA A C 1
ATOM 3906 O O . ALA A 1 487 ? 1.984 -5.393 33.693 1.00 76.62 487 ALA A O 1
ATOM 3907 N N . LEU A 1 488 ? 0.540 -4.814 32.071 1.00 70.56 488 LEU A N 1
ATOM 3908 C CA . LEU A 1 488 ? 1.545 -4.511 31.058 1.00 70.56 488 LEU A CA 1
ATOM 3909 C C . LEU A 1 488 ? 1.353 -3.067 30.607 1.00 70.56 488 LEU A C 1
ATOM 3911 O O . LEU A 1 488 ? 0.253 -2.673 30.224 1.00 70.56 488 LEU A O 1
ATOM 3915 N N . ASN A 1 489 ? 2.431 -2.290 30.655 1.00 76.25 489 ASN A N 1
ATOM 3916 C CA . ASN A 1 489 ? 2.478 -0.984 30.011 1.00 76.25 489 ASN A CA 1
ATOM 3917 C C . ASN A 1 489 ? 2.773 -1.176 28.523 1.00 76.25 489 ASN A C 1
ATOM 3919 O O . ASN A 1 489 ? 3.472 -2.120 28.152 1.00 76.25 489 ASN A O 1
ATOM 3923 N N . TYR A 1 490 ? 2.300 -0.249 27.683 1.00 79.38 490 TYR A N 1
ATOM 3924 C CA . TYR A 1 490 ? 2.598 -0.272 26.247 1.00 79.38 490 TYR A CA 1
ATOM 3925 C C . TYR A 1 490 ? 4.112 -0.296 25.979 1.00 79.38 490 TYR A C 1
ATOM 3927 O O . TYR A 1 490 ? 4.588 -1.082 25.167 1.00 79.38 490 TYR A O 1
ATOM 3935 N N . LEU A 1 491 ? 4.873 0.509 26.730 1.00 83.88 491 LEU A N 1
ATOM 3936 C CA . LEU A 1 491 ? 6.329 0.428 26.803 1.00 83.88 491 LEU A CA 1
ATOM 3937 C C . LEU A 1 491 ? 6.751 0.149 28.244 1.00 83.88 491 LEU A C 1
ATOM 3939 O O . LEU A 1 491 ? 6.350 0.854 29.171 1.00 83.88 491 LEU A O 1
ATOM 3943 N N . THR A 1 492 ? 7.582 -0.875 28.422 1.00 79.25 492 THR A N 1
ATOM 3944 C CA . THR A 1 492 ? 8.167 -1.230 29.718 1.00 79.25 492 THR A CA 1
ATOM 3945 C C . THR A 1 492 ? 9.649 -0.883 29.701 1.00 79.25 492 THR A C 1
ATOM 3947 O O . THR A 1 492 ? 10.410 -1.420 28.898 1.00 79.25 492 THR A O 1
ATOM 3950 N N . LYS A 1 493 ? 10.080 0.017 30.591 1.00 80.75 493 LYS A N 1
ATOM 3951 C CA . LYS A 1 493 ? 11.505 0.307 30.773 1.00 80.75 493 LYS A CA 1
ATOM 3952 C C . LYS A 1 493 ? 12.179 -0.898 31.431 1.00 80.75 493 LYS A C 1
ATOM 3954 O O . LYS A 1 493 ? 11.887 -1.203 32.581 1.00 80.75 493 LYS A O 1
ATOM 3959 N N . MET A 1 494 ? 13.093 -1.546 30.711 1.00 81.75 494 MET A N 1
ATOM 3960 C CA . MET A 1 494 ? 13.811 -2.736 31.195 1.00 81.75 494 MET A CA 1
ATOM 3961 C C . MET A 1 494 ? 14.900 -2.414 32.233 1.00 81.75 494 MET A C 1
ATOM 3963 O O . MET A 1 494 ? 15.287 -3.282 33.006 1.00 81.75 494 MET A O 1
ATOM 3967 N N . GLY A 1 495 ? 15.391 -1.174 32.274 1.00 83.88 495 GLY A N 1
ATOM 3968 C CA . GLY A 1 495 ? 16.416 -0.733 33.220 1.00 83.88 495 GLY A CA 1
ATOM 3969 C C . GLY A 1 495 ? 17.157 0.504 32.722 1.00 83.88 495 GLY A C 1
ATOM 3970 O O . GLY A 1 495 ? 16.823 1.056 31.674 1.00 83.88 495 GLY A O 1
ATOM 3971 N N . ASN A 1 496 ? 18.152 0.951 33.487 1.00 86.50 496 ASN A N 1
ATOM 3972 C CA . ASN A 1 496 ? 19.186 1.857 32.990 1.00 86.50 496 ASN A CA 1
ATOM 3973 C C . ASN A 1 496 ? 20.461 1.028 32.801 1.00 86.50 496 ASN A C 1
ATOM 3975 O O . ASN A 1 496 ? 20.816 0.306 33.738 1.00 86.50 496 ASN A O 1
ATOM 3979 N N . PRO A 1 497 ? 21.148 1.113 31.649 1.00 83.94 497 PRO A N 1
ATOM 3980 C CA . PRO A 1 497 ? 22.455 0.488 31.513 1.00 83.94 497 PRO A CA 1
ATOM 3981 C C . PRO A 1 497 ? 23.396 1.059 32.581 1.00 83.94 497 PRO A C 1
ATOM 3983 O O . PRO A 1 497 ? 23.435 2.273 32.793 1.00 83.94 497 PRO A O 1
ATOM 3986 N N . GLN A 1 498 ? 24.119 0.184 33.277 1.00 86.19 498 GLN A N 1
ATOM 3987 C CA . GLN A 1 498 ? 25.177 0.588 34.197 1.00 86.19 498 GLN A CA 1
ATOM 3988 C C . GLN A 1 498 ? 26.520 0.508 33.475 1.00 86.19 498 GLN A C 1
ATOM 3990 O O . GLN A 1 498 ? 26.775 -0.427 32.720 1.00 86.19 498 GLN A O 1
ATOM 3995 N N . LEU A 1 499 ? 27.363 1.518 33.684 1.00 83.62 499 LEU A N 1
ATOM 3996 C CA . LEU A 1 499 ? 28.739 1.506 33.199 1.00 83.62 499 LEU A CA 1
ATOM 3997 C C . LEU A 1 499 ? 29.518 0.448 33.982 1.00 83.62 499 LEU A C 1
ATOM 3999 O O . LEU A 1 499 ? 29.767 0.617 35.174 1.00 83.62 499 LEU A O 1
ATOM 4003 N N . GLU A 1 500 ? 29.903 -0.629 33.309 1.00 83.38 500 GLU A N 1
ATOM 4004 C CA . GLU A 1 500 ? 30.809 -1.635 33.859 1.00 83.38 500 GLU A CA 1
ATOM 4005 C C . GLU A 1 500 ? 32.253 -1.393 33.403 1.00 83.38 500 GLU A C 1
ATOM 4007 O O . GLU A 1 500 ? 32.519 -0.657 32.447 1.00 83.38 500 GLU A O 1
ATOM 4012 N N . LYS A 1 501 ? 33.215 -2.005 34.106 1.00 86.81 501 LYS A N 1
ATOM 4013 C CA . LYS A 1 501 ? 34.618 -1.993 33.675 1.00 86.81 501 LYS A CA 1
ATOM 4014 C C . LYS A 1 501 ? 34.733 -2.708 32.328 1.00 86.81 501 LYS A C 1
ATOM 4016 O O . LYS A 1 501 ? 34.115 -3.751 32.132 1.00 86.81 501 LYS A O 1
ATOM 4021 N N . LEU A 1 502 ? 35.558 -2.168 31.426 1.00 82.38 502 LEU A N 1
ATOM 4022 C CA . LEU A 1 502 ? 35.891 -2.858 30.180 1.00 82.38 502 LEU A CA 1
ATOM 4023 C C . LEU A 1 502 ? 36.436 -4.262 30.504 1.00 82.38 502 LEU A C 1
ATOM 4025 O O . LEU A 1 502 ? 37.246 -4.386 31.428 1.00 82.38 502 LEU A O 1
ATOM 4029 N N . PRO A 1 503 ? 36.007 -5.308 29.776 1.00 84.75 503 PRO A N 1
ATOM 4030 C CA . PRO A 1 503 ? 36.519 -6.655 29.990 1.00 84.75 503 PRO A CA 1
ATOM 4031 C C . PRO A 1 503 ? 38.027 -6.697 29.715 1.00 84.75 503 PRO A C 1
ATOM 4033 O O . PRO A 1 503 ? 38.531 -5.907 28.918 1.00 84.75 503 PRO A O 1
ATOM 4036 N N . GLU A 1 504 ? 38.746 -7.644 30.328 1.00 89.12 504 GLU A N 1
ATOM 4037 C CA . GLU A 1 504 ? 40.211 -7.775 30.184 1.00 89.12 504 GLU A CA 1
ATOM 4038 C C . GLU A 1 504 ? 40.670 -7.897 28.719 1.00 89.12 504 GLU A C 1
ATOM 4040 O O . GLU A 1 504 ? 41.770 -7.469 28.373 1.00 89.12 504 GLU A O 1
ATOM 4045 N N . ASN A 1 505 ? 39.819 -8.441 27.842 1.00 90.81 505 ASN A N 1
ATOM 4046 C CA . ASN A 1 505 ? 40.067 -8.531 26.405 1.00 90.81 505 ASN A CA 1
ATOM 4047 C C . ASN A 1 505 ? 38.892 -7.940 25.597 1.00 90.81 505 ASN A C 1
ATOM 4049 O O . ASN A 1 505 ? 38.024 -8.682 25.120 1.00 90.81 505 ASN A O 1
ATOM 4053 N N . PRO A 1 506 ? 38.845 -6.607 25.421 1.00 87.69 506 PRO A N 1
ATOM 4054 C CA . PRO A 1 506 ? 37.738 -5.944 24.737 1.00 87.69 506 PRO A CA 1
ATOM 4055 C C . PRO A 1 506 ? 37.682 -6.274 23.242 1.00 87.69 506 PRO A C 1
ATOM 4057 O O . PRO A 1 506 ? 36.598 -6.282 22.665 1.00 87.69 506 PRO A O 1
ATOM 4060 N N . LEU A 1 507 ? 38.820 -6.605 22.618 1.00 89.31 507 LEU A N 1
ATOM 4061 C CA . LEU A 1 507 ? 38.877 -6.986 21.205 1.00 89.31 507 LEU A CA 1
ATOM 4062 C C . LEU A 1 507 ? 38.175 -8.320 20.953 1.00 89.31 507 LEU A C 1
ATOM 4064 O O . LEU A 1 507 ? 37.327 -8.394 20.072 1.00 89.31 507 LEU A O 1
ATOM 4068 N N . LYS A 1 508 ? 38.465 -9.347 21.762 1.00 88.19 508 LYS A N 1
ATOM 4069 C CA . LYS A 1 508 ? 37.805 -10.656 21.644 1.00 88.19 508 LYS A CA 1
ATOM 4070 C C . LYS A 1 508 ? 36.307 -10.572 21.943 1.00 88.19 508 LYS A C 1
ATOM 4072 O O . LYS A 1 508 ? 35.507 -11.249 21.298 1.00 88.19 508 LYS A O 1
ATOM 4077 N N . TYR A 1 509 ? 35.922 -9.733 22.908 1.00 84.19 509 TYR A N 1
ATOM 4078 C CA . TYR A 1 509 ? 34.512 -9.461 23.182 1.00 84.19 509 TYR A CA 1
ATOM 4079 C C . TYR A 1 509 ? 33.831 -8.828 21.962 1.00 84.19 509 TYR A C 1
ATOM 4081 O O . TYR A 1 509 ? 32.817 -9.339 21.498 1.00 84.19 509 TYR A O 1
ATOM 4089 N N . MET A 1 510 ? 34.435 -7.784 21.384 1.00 86.38 510 MET A N 1
ATOM 4090 C CA . MET A 1 510 ? 33.907 -7.129 20.187 1.00 86.38 510 MET A CA 1
ATOM 4091 C C . MET A 1 510 ? 33.834 -8.080 18.986 1.00 86.38 510 MET A C 1
ATOM 4093 O O . MET A 1 510 ? 32.820 -8.106 18.299 1.00 86.38 510 MET A O 1
ATOM 4097 N N . GLU A 1 511 ? 34.862 -8.896 18.753 1.00 85.38 511 GLU A N 1
ATOM 4098 C CA . GLU A 1 511 ? 34.871 -9.919 17.701 1.00 85.38 511 GLU A CA 1
ATOM 4099 C C . GLU A 1 511 ? 33.721 -10.918 17.876 1.00 85.38 511 GLU A C 1
ATOM 4101 O O . GLU A 1 511 ? 33.010 -11.206 16.918 1.00 85.38 511 GLU A O 1
ATOM 4106 N N . THR A 1 512 ? 33.477 -11.385 19.105 1.00 83.50 512 THR A N 1
ATOM 4107 C CA . THR A 1 512 ? 32.358 -12.293 19.410 1.00 83.50 512 THR A CA 1
ATOM 4108 C C . THR A 1 512 ? 31.011 -11.615 19.165 1.00 83.50 512 THR A C 1
ATOM 4110 O O . THR A 1 512 ? 30.118 -12.215 18.570 1.00 83.50 512 THR A O 1
ATOM 4113 N N . CYS A 1 513 ? 30.864 -10.353 19.581 1.00 82.69 513 CYS A N 1
ATOM 4114 C CA . CYS A 1 513 ? 29.661 -9.570 19.318 1.00 82.69 513 CYS A CA 1
ATOM 4115 C C . CYS A 1 513 ? 29.422 -9.396 17.815 1.00 82.69 513 CYS A C 1
ATOM 4117 O O . CYS A 1 513 ? 28.303 -9.611 17.366 1.00 82.69 513 CYS A O 1
ATOM 4119 N N . LEU A 1 514 ? 30.459 -9.056 17.041 1.00 80.69 514 LEU A N 1
ATOM 4120 C CA . LEU A 1 514 ? 30.380 -8.914 15.586 1.00 80.69 514 LEU A CA 1
ATOM 4121 C C . LEU A 1 514 ? 30.069 -10.246 14.899 1.00 80.69 514 LEU A C 1
ATOM 4123 O O . LEU A 1 514 ? 29.237 -10.276 14.001 1.00 80.69 514 LEU A O 1
ATOM 4127 N N . PHE A 1 515 ? 30.661 -11.355 15.341 1.00 73.88 515 PHE A N 1
ATOM 4128 C CA . PHE A 1 515 ? 30.338 -12.682 14.815 1.00 73.88 515 PHE A CA 1
ATOM 4129 C C . PHE A 1 515 ? 28.874 -13.063 15.081 1.00 73.88 515 PHE A C 1
ATOM 4131 O O . PHE A 1 515 ? 28.230 -13.678 14.238 1.00 73.88 515 PHE A O 1
ATOM 4138 N N . ALA A 1 516 ? 28.332 -12.659 16.232 1.00 75.44 516 ALA A N 1
ATOM 4139 C CA . ALA A 1 516 ? 26.933 -12.874 16.590 1.00 75.44 516 ALA A CA 1
ATOM 4140 C C . ALA A 1 516 ? 25.958 -11.887 15.921 1.00 75.44 516 ALA A C 1
ATOM 4142 O O . ALA A 1 516 ? 24.745 -12.041 16.082 1.00 75.44 516 ALA A O 1
ATOM 4143 N N . THR A 1 517 ? 26.444 -10.866 15.203 1.00 79.00 517 THR A N 1
ATOM 4144 C CA . THR A 1 517 ? 25.543 -9.982 14.458 1.00 79.00 517 THR A CA 1
ATOM 4145 C C . THR A 1 517 ? 24.942 -10.724 13.274 1.00 79.00 517 THR A C 1
ATOM 4147 O O . THR A 1 517 ? 25.637 -11.402 12.519 1.00 79.00 517 THR A O 1
ATOM 4150 N N . ASP A 1 518 ? 23.630 -10.581 13.099 1.00 82.50 518 ASP A N 1
ATOM 4151 C CA . ASP A 1 518 ? 22.960 -11.075 11.906 1.00 82.50 518 ASP A CA 1
ATOM 4152 C C . ASP A 1 518 ? 23.432 -10.250 10.702 1.00 82.50 518 ASP A C 1
ATOM 4154 O O . ASP A 1 518 ? 23.217 -9.035 10.636 1.00 82.50 518 ASP A O 1
ATOM 4158 N N . ASN A 1 519 ? 24.107 -10.917 9.768 1.00 80.88 519 ASN A N 1
ATOM 4159 C CA . ASN A 1 519 ? 24.645 -10.334 8.540 1.00 80.88 519 ASN A CA 1
ATOM 4160 C C . ASN A 1 519 ? 23.845 -10.753 7.299 1.00 80.88 519 ASN A C 1
ATOM 4162 O O . ASN A 1 519 ? 24.240 -10.436 6.180 1.00 80.88 519 ASN A O 1
ATOM 4166 N N . ASN A 1 520 ? 22.708 -11.431 7.476 1.00 88.56 520 ASN A N 1
ATOM 4167 C CA . ASN A 1 520 ? 21.851 -11.807 6.362 1.00 88.56 520 ASN A CA 1
ATOM 4168 C C . ASN A 1 520 ? 21.214 -10.582 5.705 1.00 88.56 520 ASN A C 1
ATOM 4170 O O . ASN A 1 520 ? 20.997 -9.551 6.357 1.00 88.56 520 ASN A O 1
ATOM 4174 N N . ALA A 1 521 ? 20.857 -10.728 4.429 1.00 88.81 521 ALA A N 1
ATOM 4175 C CA . ALA A 1 521 ? 19.993 -9.791 3.719 1.00 88.81 521 ALA A CA 1
ATOM 4176 C C . ALA A 1 521 ? 18.725 -9.481 4.528 1.00 88.81 521 ALA A C 1
ATOM 4178 O O . ALA A 1 521 ? 18.181 -10.360 5.200 1.00 88.81 521 ALA A O 1
ATOM 4179 N N . LEU A 1 522 ? 18.238 -8.243 4.449 1.00 90.62 522 LEU A N 1
ATOM 4180 C CA . LEU A 1 522 ? 17.085 -7.796 5.235 1.00 90.62 522 LEU A CA 1
ATOM 4181 C C . LEU A 1 522 ? 15.850 -8.677 4.972 1.00 90.62 522 LEU A C 1
ATOM 4183 O O . LEU A 1 522 ? 15.188 -9.085 5.920 1.00 90.62 522 LEU A O 1
ATOM 4187 N N . GLU A 1 523 ? 15.617 -9.100 3.728 1.00 92.44 523 GLU A N 1
ATOM 4188 C CA . GLU A 1 523 ? 14.525 -10.004 3.350 1.00 92.44 523 GLU A CA 1
ATOM 4189 C C . GLU A 1 523 ? 14.614 -11.377 4.032 1.00 92.44 523 GLU A C 1
ATOM 4191 O O . GLU A 1 523 ? 13.588 -11.966 4.370 1.00 92.44 523 GLU A O 1
ATOM 4196 N N . VAL A 1 524 ? 15.823 -11.899 4.268 1.00 93.88 524 VAL A N 1
ATOM 4197 C CA . VAL A 1 524 ? 16.027 -13.167 4.995 1.00 93.88 524 VAL A CA 1
ATOM 4198 C C . VAL A 1 524 ? 15.663 -12.998 6.469 1.00 93.88 524 VAL A C 1
ATOM 4200 O O . VAL A 1 524 ? 15.025 -13.873 7.059 1.00 93.88 524 VAL A O 1
ATOM 4203 N N . ARG A 1 525 ? 16.007 -11.852 7.067 1.00 93.50 525 ARG A N 1
ATOM 4204 C CA . ARG A 1 525 ? 15.604 -11.529 8.445 1.00 93.50 525 ARG A CA 1
ATOM 4205 C C . ARG A 1 525 ? 14.090 -11.424 8.551 1.00 93.50 525 ARG A C 1
ATOM 4207 O O . ARG A 1 525 ? 13.501 -11.965 9.484 1.00 93.50 525 ARG A O 1
ATOM 4214 N N . GLU A 1 526 ? 13.454 -10.799 7.564 1.00 95.06 526 GLU A N 1
ATOM 4215 C CA . GLU A 1 526 ? 11.999 -10.693 7.502 1.00 95.06 526 GLU A CA 1
ATOM 4216 C C . GLU A 1 526 ? 11.316 -12.042 7.242 1.00 95.06 526 GLU A C 1
ATOM 4218 O O . GLU A 1 526 ? 10.274 -12.318 7.839 1.00 95.06 526 GLU A O 1
ATOM 4223 N N . LEU A 1 527 ? 11.912 -12.938 6.448 1.00 96.06 527 LEU A N 1
ATOM 4224 C CA . LEU A 1 527 ? 11.446 -14.323 6.312 1.00 96.06 527 LEU A CA 1
ATOM 4225 C C . LEU A 1 527 ? 11.454 -15.043 7.668 1.00 96.06 527 LEU A C 1
ATOM 4227 O O . LEU A 1 527 ? 10.465 -15.683 8.033 1.00 96.06 527 LEU A O 1
ATOM 4231 N N . ASN A 1 528 ? 12.538 -14.903 8.435 1.00 95.19 528 ASN A N 1
ATOM 4232 C CA . ASN A 1 528 ? 12.639 -15.477 9.776 1.00 95.19 528 ASN A CA 1
ATOM 4233 C C . ASN A 1 528 ? 11.609 -14.857 10.734 1.00 95.19 528 ASN A C 1
ATOM 4235 O O . ASN A 1 528 ? 10.917 -15.595 11.439 1.00 95.19 528 ASN A O 1
ATOM 4239 N N . ARG A 1 529 ? 11.440 -13.524 10.711 1.00 95.69 529 ARG A N 1
ATOM 4240 C CA . ARG A 1 529 ? 10.416 -12.798 11.488 1.00 95.69 529 ARG A CA 1
ATOM 4241 C C . ARG A 1 529 ? 9.006 -13.296 11.173 1.00 95.69 529 ARG A C 1
ATOM 4243 O O . ARG A 1 529 ? 8.199 -13.483 12.079 1.00 95.69 529 ARG A O 1
ATOM 4250 N N . SER A 1 530 ? 8.718 -13.524 9.893 1.00 96.56 530 SER A N 1
ATOM 4251 C CA . SER A 1 530 ? 7.414 -13.998 9.415 1.00 96.56 530 SER A CA 1
ATOM 4252 C C . SER A 1 530 ? 7.034 -15.365 9.966 1.00 96.56 530 SER A C 1
ATOM 4254 O O . SER A 1 530 ? 5.849 -15.680 10.086 1.00 96.56 530 SER A O 1
ATOM 4256 N N . G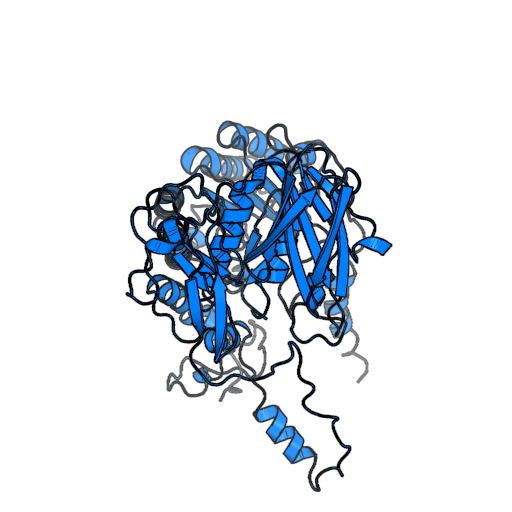LY A 1 531 ? 8.041 -16.204 10.217 1.00 97.00 531 GLY A N 1
ATOM 4257 C CA . GLY A 1 531 ? 7.862 -17.614 10.509 1.00 97.00 531 GLY A CA 1
ATOM 4258 C C . GLY A 1 531 ? 7.297 -18.415 9.331 1.00 97.00 531 GLY A C 1
ATOM 4259 O O . GLY A 1 531 ? 7.178 -17.956 8.187 1.00 97.00 531 GLY A O 1
ATOM 4260 N N . LYS A 1 532 ? 6.942 -19.668 9.626 1.00 97.56 532 LYS A N 1
ATOM 4261 C CA . LYS A 1 532 ? 6.337 -20.583 8.653 1.00 97.56 532 LYS A CA 1
ATOM 4262 C C . LYS A 1 532 ? 4.939 -20.102 8.278 1.00 97.56 532 LYS A C 1
ATOM 4264 O O . LYS A 1 532 ? 4.151 -19.758 9.155 1.00 97.56 532 LYS A O 1
ATOM 4269 N N . THR A 1 533 ? 4.629 -20.142 6.988 1.00 98.31 533 THR A N 1
ATOM 4270 C CA . THR A 1 533 ? 3.273 -19.900 6.493 1.00 98.31 533 THR A CA 1
ATOM 4271 C C . THR A 1 533 ? 2.527 -21.219 6.325 1.00 98.31 533 THR A C 1
ATOM 4273 O O . THR A 1 533 ? 3.119 -22.237 5.963 1.00 98.31 533 THR A O 1
ATOM 4276 N N . LYS A 1 534 ? 1.217 -21.209 6.574 1.00 98.00 534 LYS A N 1
ATOM 4277 C CA . LYS A 1 534 ? 0.323 -22.323 6.222 1.00 98.00 534 LYS A CA 1
ATOM 4278 C C . LYS A 1 534 ? -0.296 -22.172 4.831 1.00 98.00 534 LYS A C 1
ATOM 4280 O O . LYS A 1 534 ? -1.024 -23.063 4.397 1.00 98.00 534 LYS A O 1
ATOM 4285 N N . TYR A 1 535 ? -0.083 -21.036 4.164 1.00 98.38 535 TYR A N 1
ATOM 4286 C CA . TYR A 1 535 ? -0.710 -20.721 2.887 1.00 98.38 535 TYR A CA 1
ATOM 4287 C C . TYR A 1 535 ? 0.228 -21.081 1.727 1.00 98.38 535 TYR A C 1
ATOM 4289 O O . TYR A 1 535 ? 1.277 -20.451 1.582 1.00 98.38 535 TYR A O 1
ATOM 4297 N N . PRO A 1 536 ? -0.153 -22.031 0.850 1.00 98.38 536 PRO A N 1
ATOM 4298 C CA . PRO A 1 536 ? 0.706 -22.460 -0.254 1.00 98.38 536 PRO A CA 1
ATOM 4299 C C . PRO A 1 536 ? 1.121 -21.317 -1.184 1.00 98.38 536 PRO A C 1
ATOM 4301 O O . PRO A 1 536 ? 2.255 -21.274 -1.629 1.00 98.38 536 PRO A O 1
ATOM 4304 N N . LEU A 1 537 ? 0.230 -20.352 -1.425 1.00 98.44 537 LEU A N 1
ATOM 4305 C CA . LEU A 1 537 ? 0.504 -19.211 -2.305 1.00 98.44 537 LEU A CA 1
ATOM 4306 C C . LEU A 1 537 ? 1.517 -18.223 -1.713 1.00 98.44 537 LEU A C 1
ATOM 4308 O O . LEU A 1 537 ? 2.256 -17.585 -2.452 1.00 98.44 537 LEU A O 1
ATOM 4312 N N . VAL A 1 538 ? 1.576 -18.114 -0.383 1.00 98.56 538 VAL A N 1
ATOM 4313 C CA . VAL A 1 538 ? 2.610 -17.327 0.302 1.00 98.56 538 VAL A CA 1
ATOM 4314 C C . VAL A 1 538 ? 3.949 -18.055 0.206 1.00 98.56 538 VAL A C 1
ATOM 4316 O O . VAL A 1 538 ? 4.968 -17.426 -0.070 1.00 98.56 538 VAL A O 1
ATOM 4319 N N . GLN A 1 539 ? 3.943 -19.377 0.405 1.00 98.44 539 GLN A N 1
ATOM 4320 C CA . GLN A 1 539 ? 5.146 -20.195 0.275 1.00 98.44 539 GLN A CA 1
ATOM 4321 C C . GLN A 1 539 ? 5.695 -20.160 -1.155 1.00 98.44 539 GLN A C 1
ATOM 4323 O O . GLN A 1 539 ? 6.886 -19.942 -1.321 1.00 98.44 539 GLN A O 1
ATOM 4328 N N . GLU A 1 540 ? 4.836 -20.258 -2.171 1.00 98.12 540 GLU A N 1
ATOM 4329 C CA . GLU A 1 540 ? 5.235 -20.192 -3.580 1.00 98.12 540 GLU A CA 1
ATOM 4330 C C . GLU A 1 540 ? 5.945 -18.872 -3.905 1.00 98.12 540 GLU A C 1
ATOM 4332 O O . GLU A 1 540 ? 7.033 -18.880 -4.472 1.00 98.12 540 GLU A O 1
ATOM 4337 N N . CYS A 1 541 ? 5.399 -17.726 -3.485 1.00 97.12 541 CYS A N 1
ATOM 4338 C CA . CYS A 1 541 ? 6.078 -16.441 -3.669 1.00 97.12 541 CYS A CA 1
ATOM 4339 C C . CYS A 1 541 ? 7.447 -16.386 -2.972 1.00 97.12 541 CYS A C 1
ATOM 4341 O O . CYS A 1 541 ? 8.412 -15.871 -3.539 1.00 97.12 541 CYS A O 1
ATOM 4343 N N . ARG A 1 542 ? 7.544 -16.921 -1.746 1.00 96.44 542 ARG A N 1
ATOM 4344 C CA . ARG A 1 542 ? 8.818 -17.010 -1.015 1.00 96.44 542 ARG A CA 1
ATOM 4345 C C . ARG A 1 542 ? 9.807 -17.898 -1.765 1.00 96.44 542 ARG A C 1
ATOM 4347 O O . ARG A 1 542 ? 10.955 -17.502 -1.927 1.00 96.44 542 ARG A O 1
ATOM 4354 N N . ASP A 1 543 ? 9.366 -19.039 -2.278 1.00 95.69 543 ASP A N 1
ATOM 4355 C CA . ASP A 1 543 ? 10.206 -19.971 -3.025 1.00 95.69 543 ASP A CA 1
ATOM 4356 C C . ASP A 1 543 ? 10.697 -19.346 -4.339 1.00 95.69 543 ASP A C 1
ATOM 4358 O O . ASP A 1 543 ? 11.893 -19.398 -4.620 1.00 95.69 543 ASP A O 1
ATOM 4362 N N . GLN A 1 544 ? 9.829 -18.664 -5.096 1.00 93.44 544 GLN A N 1
ATOM 4363 C CA . GLN A 1 544 ? 10.222 -17.929 -6.309 1.00 93.44 544 GLN A CA 1
ATOM 4364 C C . GLN A 1 544 ? 11.191 -16.768 -6.026 1.00 93.44 544 GLN A C 1
ATOM 4366 O O . GLN A 1 544 ? 11.949 -16.363 -6.908 1.00 93.44 544 GLN A O 1
ATOM 4371 N N . PHE A 1 545 ? 11.174 -16.195 -4.820 1.00 92.62 545 PHE A N 1
ATOM 4372 C CA . PHE A 1 545 ? 12.127 -15.160 -4.421 1.00 92.62 545 PHE A CA 1
ATOM 4373 C C . PHE A 1 545 ? 13.471 -15.758 -3.989 1.00 92.62 545 PHE A C 1
ATOM 4375 O O . PHE A 1 545 ? 14.514 -15.388 -4.521 1.00 92.62 545 PHE A O 1
ATOM 4382 N N . PHE A 1 546 ? 13.449 -16.684 -3.032 1.00 91.94 546 PHE A N 1
ATOM 4383 C CA . PHE A 1 546 ? 14.642 -17.165 -2.336 1.00 91.94 546 PHE A CA 1
ATOM 4384 C C . PHE A 1 546 ? 15.378 -18.304 -3.045 1.00 91.94 546 PHE A C 1
ATOM 4386 O O . PHE A 1 546 ? 16.557 -18.517 -2.759 1.00 91.94 546 PHE A O 1
ATOM 4393 N N . ASN A 1 547 ? 14.713 -19.025 -3.952 1.00 89.81 547 ASN A N 1
ATOM 4394 C CA . ASN A 1 547 ? 15.346 -20.048 -4.791 1.00 89.81 547 ASN A CA 1
ATOM 4395 C C . ASN A 1 547 ? 15.760 -19.495 -6.164 1.00 89.81 547 ASN A C 1
ATOM 4397 O O . ASN A 1 547 ? 16.241 -20.247 -7.012 1.00 89.81 547 ASN A O 1
ATOM 4401 N N . ASP A 1 548 ? 15.578 -18.191 -6.399 1.00 85.88 548 ASP A N 1
ATOM 4402 C CA . ASP A 1 548 ? 16.097 -17.530 -7.589 1.00 85.88 548 ASP A CA 1
ATOM 4403 C C . ASP A 1 548 ? 17.630 -17.599 -7.581 1.00 85.88 548 ASP A C 1
ATOM 4405 O O . ASP A 1 548 ? 18.291 -17.157 -6.639 1.00 85.88 548 ASP A O 1
ATOM 4409 N N . THR A 1 549 ? 18.201 -18.129 -8.662 1.00 83.56 549 THR A N 1
ATOM 4410 C CA . THR A 1 549 ? 19.655 -18.234 -8.833 1.00 83.56 549 THR A CA 1
ATOM 4411 C C . THR A 1 549 ? 20.370 -16.889 -8.717 1.00 83.56 549 THR A C 1
ATOM 4413 O O . THR A 1 549 ? 21.509 -16.844 -8.263 1.00 83.56 549 THR A O 1
ATOM 4416 N N . ILE A 1 550 ? 19.716 -15.780 -9.081 1.00 81.25 550 ILE A N 1
ATOM 4417 C CA . ILE A 1 550 ? 20.279 -14.440 -8.894 1.00 81.25 550 ILE A CA 1
ATOM 4418 C C . ILE A 1 550 ? 20.455 -14.172 -7.399 1.00 81.25 550 ILE A C 1
ATOM 4420 O O . ILE A 1 550 ? 21.531 -13.757 -6.985 1.00 81.25 550 ILE A O 1
ATOM 4424 N N . PHE A 1 551 ? 19.436 -14.461 -6.583 1.00 85.62 551 PHE A N 1
ATOM 4425 C CA . PHE A 1 551 ? 19.499 -14.259 -5.136 1.00 85.62 551 PHE A CA 1
ATOM 4426 C C . PHE A 1 551 ? 20.600 -15.115 -4.498 1.00 85.62 551 PHE A C 1
ATOM 4428 O O . PHE A 1 551 ? 21.428 -14.596 -3.750 1.00 85.62 551 PHE A O 1
ATOM 4435 N N . SER A 1 552 ? 20.654 -16.415 -4.812 1.00 83.62 552 SER A N 1
ATOM 4436 C CA . SER A 1 552 ? 21.685 -17.298 -4.249 1.00 83.62 552 SER A CA 1
ATOM 4437 C C . SER A 1 552 ? 23.096 -16.873 -4.662 1.00 83.62 552 SER A C 1
ATOM 4439 O O . SER A 1 552 ? 24.018 -16.932 -3.853 1.00 83.62 552 SER A O 1
ATOM 4441 N N . ASN A 1 553 ? 23.268 -16.390 -5.896 1.00 81.31 553 ASN A N 1
ATOM 4442 C CA . ASN A 1 553 ? 24.568 -15.962 -6.410 1.00 81.31 553 ASN A CA 1
ATOM 4443 C C . ASN A 1 553 ? 25.058 -14.641 -5.805 1.00 81.31 553 ASN A C 1
ATOM 4445 O O . ASN A 1 553 ? 26.262 -14.385 -5.841 1.00 81.31 553 ASN A O 1
ATOM 4449 N N . GLU A 1 554 ? 24.187 -13.815 -5.219 1.00 81.56 554 GLU A N 1
ATOM 4450 C CA . GLU A 1 554 ? 24.621 -12.650 -4.433 1.00 81.56 554 GLU A CA 1
ATOM 4451 C C . GLU A 1 554 ? 25.354 -13.072 -3.148 1.00 81.56 554 GLU A C 1
ATOM 4453 O O . GLU A 1 554 ? 26.173 -12.314 -2.636 1.00 81.56 554 GLU A O 1
ATOM 4458 N N . GLY A 1 555 ? 25.130 -14.295 -2.649 1.00 84.88 555 GLY A N 1
ATOM 4459 C CA . GLY A 1 555 ? 25.849 -14.840 -1.495 1.00 84.88 555 GLY A CA 1
ATOM 4460 C C . GLY A 1 555 ? 25.563 -14.114 -0.178 1.00 84.88 555 GLY A C 1
ATOM 4461 O O . GLY A 1 555 ? 26.404 -14.092 0.712 1.00 84.88 555 GLY A O 1
ATOM 4462 N N . ILE A 1 556 ? 24.383 -13.502 -0.059 1.00 86.19 556 ILE A N 1
ATOM 4463 C CA . ILE A 1 556 ? 23.967 -12.640 1.064 1.00 86.19 556 ILE A CA 1
ATOM 4464 C C . ILE A 1 556 ? 23.117 -13.371 2.119 1.00 86.19 556 ILE A C 1
ATOM 4466 O O . ILE A 1 556 ? 22.390 -12.744 2.892 1.00 86.19 556 ILE A O 1
ATOM 4470 N N . TRP A 1 557 ? 23.187 -14.704 2.139 1.00 90.12 557 TRP A N 1
ATOM 4471 C CA . TRP A 1 557 ? 22.512 -15.557 3.117 1.00 90.12 557 TRP A CA 1
ATOM 4472 C C . TRP A 1 557 ? 23.518 -16.547 3.714 1.00 90.12 557 TRP A C 1
ATOM 4474 O O . TRP A 1 557 ? 24.079 -17.371 2.996 1.00 90.12 557 TRP A O 1
ATOM 4484 N N . ASP A 1 558 ? 23.733 -16.466 5.026 1.00 88.38 558 ASP A N 1
ATOM 4485 C CA . ASP A 1 558 ? 24.646 -17.294 5.818 1.00 88.38 558 ASP A CA 1
ATOM 4486 C C . ASP A 1 558 ? 24.498 -18.805 5.586 1.00 88.38 558 ASP A C 1
ATOM 4488 O O . ASP A 1 558 ? 25.502 -19.514 5.558 1.00 88.38 558 ASP A O 1
ATOM 4492 N N . LYS A 1 559 ? 23.280 -19.303 5.333 1.00 89.38 559 LYS A N 1
ATOM 4493 C CA . LYS A 1 559 ? 23.028 -20.724 5.058 1.00 89.38 559 LYS A CA 1
ATOM 4494 C C . LYS A 1 559 ? 23.878 -21.252 3.902 1.00 89.38 559 LYS A C 1
ATOM 4496 O O . LYS A 1 559 ? 24.201 -22.432 3.890 1.00 89.38 559 LYS A O 1
ATOM 4501 N N . LEU A 1 560 ? 24.236 -20.386 2.950 1.00 88.50 560 LEU A N 1
ATOM 4502 C CA . LEU A 1 560 ? 25.015 -20.740 1.765 1.00 88.50 560 LEU A CA 1
ATOM 4503 C C . LEU A 1 560 ? 26.474 -21.085 2.096 1.00 88.50 560 LEU A C 1
ATOM 4505 O O . LEU A 1 560 ? 27.140 -21.678 1.263 1.00 88.50 560 LEU A O 1
ATOM 4509 N N . ALA A 1 561 ? 26.976 -20.746 3.289 1.00 84.94 561 ALA A N 1
ATOM 4510 C CA . ALA A 1 561 ? 28.286 -21.211 3.759 1.00 84.94 561 ALA A CA 1
ATOM 4511 C C . ALA A 1 561 ? 28.278 -22.697 4.165 1.00 84.94 561 ALA A C 1
ATOM 4513 O O . ALA A 1 561 ? 29.329 -23.320 4.281 1.00 84.94 561 ALA A O 1
ATOM 4514 N N . PHE A 1 562 ? 27.100 -23.267 4.444 1.00 85.69 562 PHE A N 1
ATOM 4515 C CA . PHE A 1 562 ? 26.971 -24.574 5.096 1.00 85.69 562 PHE A CA 1
ATOM 4516 C C . PHE A 1 562 ? 25.893 -25.467 4.462 1.00 85.69 562 PHE A C 1
ATOM 4518 O O . PHE A 1 562 ? 25.456 -26.437 5.081 1.00 85.69 562 PHE A O 1
ATOM 4525 N N . ASP A 1 563 ? 25.445 -25.166 3.241 1.00 86.62 563 ASP A N 1
ATOM 4526 C CA . ASP A 1 563 ? 24.377 -25.912 2.555 1.00 86.62 563 ASP A CA 1
ATOM 4527 C C . ASP A 1 563 ? 24.873 -27.183 1.830 1.00 86.62 563 ASP A C 1
ATOM 4529 O O . ASP A 1 563 ? 24.067 -27.950 1.301 1.00 86.62 563 ASP A O 1
ATOM 4533 N N . GLY A 1 564 ? 26.189 -27.426 1.822 1.00 86.25 564 GLY A N 1
ATOM 4534 C CA . GLY A 1 564 ? 26.817 -28.578 1.171 1.00 86.25 564 GLY A CA 1
ATOM 4535 C C . GLY A 1 564 ? 26.876 -28.489 -0.358 1.00 86.25 564 GLY A C 1
ATOM 4536 O O . GLY A 1 564 ? 27.258 -29.467 -1.004 1.00 86.25 564 GLY A O 1
ATOM 4537 N N . ASN A 1 565 ? 26.514 -27.348 -0.950 1.00 84.31 565 ASN A N 1
ATOM 4538 C CA . ASN A 1 565 ? 26.553 -27.124 -2.387 1.00 84.31 565 ASN A CA 1
ATOM 4539 C C . ASN A 1 565 ? 27.792 -26.302 -2.772 1.00 84.31 565 ASN A C 1
ATOM 4541 O O . ASN A 1 565 ? 27.889 -25.115 -2.509 1.00 84.31 565 ASN A O 1
ATOM 4545 N N . LEU A 1 566 ? 28.734 -26.916 -3.489 1.00 84.12 566 LEU A N 1
ATOM 4546 C CA . LEU A 1 566 ? 29.970 -26.239 -3.913 1.00 84.12 566 LEU A CA 1
ATOM 4547 C C . LEU A 1 566 ? 29.755 -25.118 -4.951 1.00 84.12 566 LEU A C 1
ATOM 4549 O O . LEU A 1 566 ? 30.709 -24.430 -5.309 1.00 84.12 566 LEU A O 1
ATOM 4553 N N . ALA A 1 567 ? 28.536 -24.954 -5.475 1.00 81.56 567 ALA A N 1
ATOM 4554 C CA . ALA A 1 567 ? 28.178 -23.861 -6.377 1.00 81.56 567 ALA A CA 1
ATOM 4555 C C . ALA A 1 567 ? 27.625 -22.621 -5.650 1.00 81.56 567 ALA A C 1
ATOM 4557 O O . ALA A 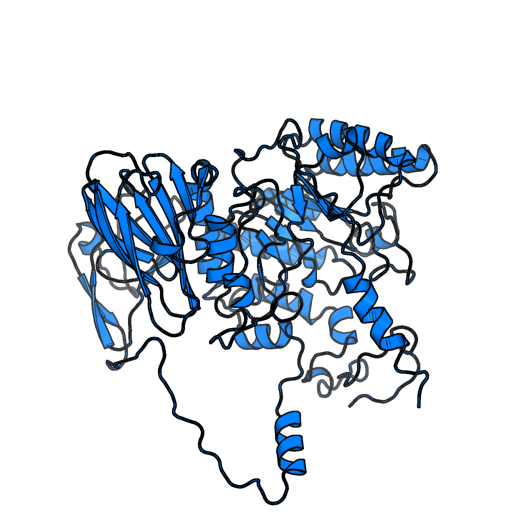1 567 ? 27.414 -21.592 -6.294 1.00 81.56 567 ALA A O 1
ATOM 4558 N N . THR A 1 568 ? 27.369 -22.697 -4.344 1.00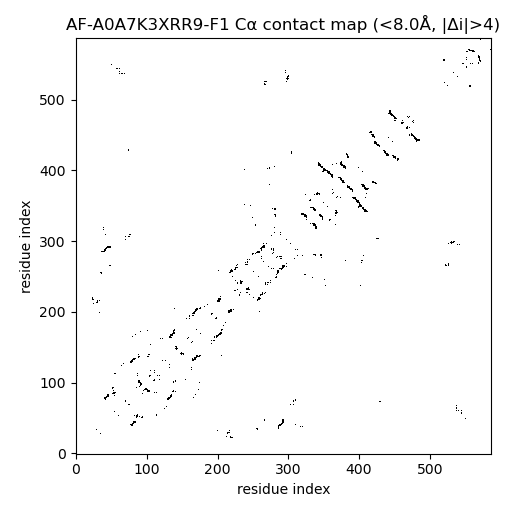 83.31 568 THR A N 1
ATOM 4559 C CA . THR A 1 568 ? 26.921 -21.569 -3.519 1.00 83.31 568 THR A CA 1
ATOM 4560 C C . THR A 1 568 ? 28.061 -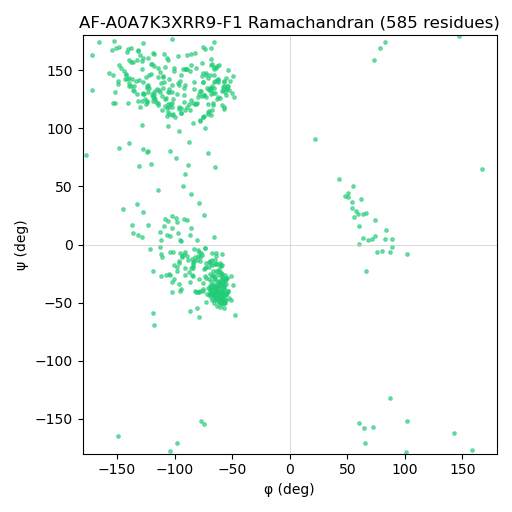21.085 -2.624 1.00 83.31 568 THR A C 1
ATOM 4562 O O . THR A 1 568 ? 29.087 -21.739 -2.466 1.00 83.31 568 THR A O 1
ATOM 4565 N N . SER A 1 569 ? 27.939 -19.856 -2.125 1.00 82.94 569 SER A N 1
ATOM 4566 C CA . SER A 1 569 ? 28.902 -19.285 -1.181 1.00 82.94 569 SER A CA 1
ATOM 4567 C C . SER A 1 569 ? 28.251 -18.176 -0.368 1.00 82.94 569 SER A C 1
ATOM 4569 O O . SER A 1 569 ? 27.406 -17.440 -0.884 1.00 82.94 569 SER A O 1
ATOM 4571 N N . PHE A 1 570 ? 28.673 -18.016 0.886 1.00 85.19 570 PHE A N 1
ATOM 4572 C CA . PHE A 1 570 ? 28.400 -16.802 1.649 1.00 85.19 570 PHE A CA 1
ATOM 4573 C C . PHE A 1 570 ? 29.520 -15.785 1.409 1.00 85.19 570 PHE A C 1
ATOM 4575 O O . PHE A 1 570 ? 30.692 -16.031 1.711 1.00 85.19 570 PHE A O 1
ATOM 4582 N N . LYS A 1 571 ? 29.171 -14.631 0.841 1.00 78.50 571 LYS A N 1
ATOM 4583 C CA . LYS A 1 571 ? 30.127 -13.601 0.434 1.00 78.50 571 LYS A CA 1
ATOM 4584 C C . LYS A 1 571 ? 30.280 -12.561 1.536 1.00 78.50 571 LYS A C 1
ATOM 4586 O O . LYS A 1 571 ? 29.395 -11.752 1.785 1.00 78.50 571 LYS A O 1
ATOM 4591 N N . VAL A 1 572 ? 31.469 -12.513 2.132 1.00 67.56 572 VAL A N 1
ATOM 4592 C CA . VAL A 1 572 ? 31.833 -11.518 3.160 1.00 67.56 572 VAL A CA 1
ATOM 4593 C C . VAL A 1 572 ? 32.128 -10.121 2.591 1.00 67.56 572 VAL A C 1
ATOM 4595 O O . VAL A 1 572 ? 32.313 -9.165 3.343 1.00 67.56 572 VAL A O 1
ATOM 4598 N N . ARG A 1 573 ? 32.207 -9.980 1.260 1.00 62.47 573 ARG A N 1
ATOM 4599 C CA . ARG A 1 573 ? 32.383 -8.704 0.549 1.00 62.47 573 ARG A CA 1
ATOM 4600 C C . ARG A 1 573 ? 31.566 -8.699 -0.740 1.00 62.47 573 ARG A C 1
ATOM 4602 O O . ARG A 1 573 ? 31.472 -9.718 -1.421 1.00 62.47 573 ARG A O 1
ATOM 4609 N N . ARG A 1 574 ? 31.039 -7.529 -1.118 1.00 55.06 574 ARG A N 1
ATOM 4610 C CA . ARG A 1 574 ? 30.457 -7.316 -2.449 1.00 55.06 574 ARG A CA 1
ATOM 4611 C C . ARG A 1 574 ? 31.599 -7.236 -3.459 1.00 55.06 574 ARG A C 1
ATOM 4613 O O . ARG A 1 574 ? 32.285 -6.220 -3.544 1.00 55.06 574 ARG A O 1
ATOM 4620 N N . TYR A 1 575 ? 31.846 -8.327 -4.170 1.00 53.53 575 TYR A N 1
ATOM 4621 C CA . TYR A 1 575 ? 32.820 -8.344 -5.255 1.00 53.53 575 TYR A CA 1
ATOM 4622 C C . TYR A 1 575 ? 32.181 -7.709 -6.492 1.00 53.53 575 TYR A C 1
ATOM 4624 O O . TYR A 1 575 ? 31.056 -8.051 -6.854 1.00 53.53 575 TYR A O 1
ATOM 4632 N N . GLU A 1 576 ? 32.872 -6.750 -7.111 1.00 47.56 576 GLU A N 1
ATOM 4633 C CA . GLU A 1 576 ? 32.432 -6.153 -8.374 1.00 47.56 576 GLU A CA 1
ATOM 4634 C C . GLU A 1 576 ? 32.184 -7.258 -9.407 1.00 47.56 576 GLU A C 1
ATOM 4636 O O . GLU A 1 576 ? 32.989 -8.181 -9.542 1.00 47.56 576 GLU A O 1
ATOM 4641 N N . TYR A 1 577 ? 31.083 -7.149 -10.153 1.00 42.59 577 TYR A N 1
ATOM 4642 C CA . TYR A 1 577 ? 30.649 -8.118 -11.169 1.00 42.59 577 TYR A CA 1
ATOM 4643 C C . TYR A 1 577 ? 31.760 -8.471 -12.186 1.00 42.59 577 TYR A C 1
ATOM 4645 O O . TYR A 1 577 ? 31.812 -9.583 -12.705 1.00 42.59 577 TYR A O 1
ATOM 4653 N N . LEU A 1 578 ? 32.708 -7.551 -12.411 1.00 40.59 578 LEU A N 1
ATOM 4654 C CA . LEU A 1 578 ? 33.878 -7.721 -13.283 1.00 40.59 578 LEU A CA 1
ATOM 4655 C C . LEU A 1 578 ? 34.943 -8.696 -12.743 1.00 40.59 578 LEU A C 1
ATOM 4657 O O . LEU A 1 578 ? 35.731 -9.219 -13.525 1.00 40.59 578 LEU A O 1
ATOM 4661 N N . ASN A 1 579 ? 34.946 -8.984 -11.438 1.00 42.09 579 ASN A N 1
ATOM 4662 C CA . ASN A 1 579 ? 35.939 -9.831 -10.769 1.00 42.09 579 ASN A CA 1
ATOM 4663 C C . ASN A 1 579 ? 35.384 -11.192 -10.319 1.00 42.09 579 ASN A C 1
ATOM 4665 O O . ASN A 1 579 ? 36.044 -11.895 -9.556 1.00 42.09 579 ASN A O 1
ATOM 4669 N N . MET A 1 580 ? 34.219 -11.629 -10.821 1.00 45.00 580 MET A N 1
ATOM 4670 C CA . MET A 1 580 ? 33.670 -12.964 -10.508 1.00 45.00 580 MET A CA 1
ATOM 4671 C C . MET A 1 580 ? 34.589 -14.137 -10.904 1.00 45.00 580 MET A C 1
ATOM 4673 O O . MET A 1 580 ? 34.295 -15.277 -10.558 1.00 45.00 580 MET A O 1
ATOM 4677 N N . LYS A 1 581 ? 35.694 -13.887 -11.621 1.00 41.44 581 LYS A N 1
ATOM 4678 C CA . LYS A 1 581 ? 36.688 -14.914 -11.947 1.00 41.44 581 LYS A CA 1
ATOM 4679 C C . LYS A 1 581 ? 37.794 -15.104 -10.910 1.00 41.44 581 LYS A C 1
ATOM 4681 O O . LYS A 1 581 ? 38.470 -16.120 -10.993 1.00 41.44 581 LYS A O 1
ATOM 4686 N N . GLU A 1 582 ? 37.982 -14.215 -9.935 1.00 43.56 582 GLU A N 1
ATOM 4687 C CA . GLU A 1 582 ? 39.132 -14.331 -9.027 1.00 43.56 582 GLU A CA 1
ATOM 4688 C C . GLU A 1 582 ? 38.836 -13.815 -7.611 1.00 43.56 582 GLU A C 1
ATOM 4690 O O . GLU A 1 582 ? 39.202 -12.695 -7.259 1.00 43.56 582 GLU A O 1
ATOM 4695 N N . ASN A 1 583 ? 38.230 -14.652 -6.757 1.00 43.38 583 ASN A N 1
ATOM 4696 C CA . ASN A 1 583 ? 38.804 -14.909 -5.428 1.00 43.38 583 ASN A CA 1
ATOM 4697 C C . ASN A 1 583 ? 38.104 -16.031 -4.651 1.00 43.38 583 ASN A C 1
ATOM 4699 O O . ASN A 1 583 ? 36.896 -15.994 -4.437 1.00 43.38 583 ASN A O 1
ATOM 4703 N N . ASN A 1 584 ? 38.916 -16.927 -4.089 1.00 41.06 584 ASN A N 1
ATOM 4704 C CA . ASN A 1 584 ? 38.539 -17.996 -3.157 1.00 41.06 584 ASN A CA 1
ATOM 4705 C C . ASN A 1 584 ? 38.336 -17.470 -1.719 1.00 41.06 584 ASN A C 1
ATOM 4707 O O . ASN A 1 584 ? 38.706 -18.120 -0.747 1.00 41.06 584 ASN A O 1
ATOM 4711 N N . GLY A 1 585 ? 37.809 -16.252 -1.579 1.00 43.75 585 GLY A N 1
ATOM 4712 C CA . GLY A 1 585 ? 37.495 -15.627 -0.293 1.00 43.75 585 GLY A CA 1
ATOM 4713 C C . GLY A 1 585 ? 36.052 -15.893 0.120 1.00 43.75 585 GLY A C 1
ATOM 4714 O O . GLY A 1 585 ? 35.321 -14.948 0.402 1.00 43.75 585 GLY A O 1
ATOM 4715 N N . ALA A 1 586 ? 35.640 -17.155 0.078 1.00 47.78 586 ALA A N 1
ATOM 4716 C CA . ALA A 1 586 ? 34.352 -17.643 0.552 1.00 47.78 586 ALA A CA 1
ATOM 4717 C C . ALA A 1 586 ? 34.610 -18.693 1.642 1.00 47.78 586 ALA A C 1
ATOM 4719 O O . ALA A 1 586 ? 35.632 -19.381 1.587 1.00 47.78 586 ALA A O 1
ATOM 4720 N N . PHE A 1 587 ? 33.724 -18.763 2.636 1.00 42.69 587 PHE A N 1
ATOM 4721 C CA . PHE A 1 587 ? 33.629 -19.936 3.507 1.00 42.69 587 PHE A CA 1
ATOM 4722 C C . PHE A 1 587 ? 32.949 -21.076 2.761 1.00 42.69 587 PHE A C 1
ATOM 4724 O O . PHE A 1 587 ? 32.013 -20.758 1.985 1.00 42.69 587 PHE A O 1
#

Sequence (587 aa):
MKLKVIIISLIGLSMLIFNLKTGAQNSDHYGEGITSLTPSKSIYFDWINRNWYGSNEKKIEANLQFFKWLHYEYGMKLDIYLMDAGDIDQGPNCAQSFGLPTYGSLETEHFKRRFPNGFDPLVKLAKSFDCRLGVWLGPDGYGKTEADAMKRKEMLVKFCKDYHFALFKFDACCSDLSPENQKYFIETMQECRKYSPDLIILNHRITLNEEARKLTTTFLWEGRETCVDVNITNENVAPHHREGNLLRGLPPQLNRLTEDHGVCLSTGLNFWDDDLILQAFNRNLIMSPEIYGSPFLLSDNELPQLARIYNIHRLYNAILVNGMQLPEEKYGKFAVSRGDSSTRLITLRNLTWQPVQIPVQLDKSIGLSGNGDIEVLQYHPTENFLGNFKAGETVQVTVLPFRSCLIKVSSKPNPECLIKGVNYHVTKNITGKPVRISLMGLQGEKVTFSITENHRKFQKASIEGKDVSSLLKSNPISFTFPGQKRALNYLTKMGNPQLEKLPENPLKYMETCLFATDNNALEVRELNRSGKTKYPLVQECRDQFFNDTIFSNEGIWDKLAFDGNLATSFKVRRYEYLNMKENNGAF